Protein AF-A0A5C6X0R6-F1 (afdb_monomer)

pLDDT: mean 84.99, std 11.53, range [25.88, 97.31]

Structure (mmCIF, N/CA/C/O backbone):
data_AF-A0A5C6X0R6-F1
#
_entry.id   AF-A0A5C6X0R6-F1
#
loop_
_atom_site.group_PDB
_atom_site.id
_atom_site.type_symbol
_atom_site.label_atom_id
_atom_site.label_alt_id
_atom_site.label_comp_id
_atom_site.label_asym_id
_atom_site.label_entity_id
_atom_site.label_seq_id
_atom_site.pdbx_PDB_ins_code
_atom_site.Cartn_x
_atom_site.Cartn_y
_atom_site.Cartn_z
_atom_site.occupancy
_atom_site.B_iso_or_equiv
_atom_site.auth_seq_id
_atom_site.auth_comp_id
_atom_site.auth_asym_id
_atom_site.auth_atom_id
_atom_site.pdbx_PDB_model_num
ATOM 1 N N . MET A 1 1 ? -17.512 -7.949 -20.390 1.00 61.81 1 MET A N 1
ATOM 2 C CA . MET A 1 1 ? -16.498 -8.312 -21.406 1.00 61.81 1 MET A CA 1
ATOM 3 C C . MET A 1 1 ? -17.180 -8.715 -22.711 1.00 61.81 1 MET A C 1
ATOM 5 O O . MET A 1 1 ? -18.411 -8.776 -22.746 1.00 61.81 1 MET A O 1
ATOM 9 N N . SER A 1 2 ? -16.439 -8.974 -23.794 1.00 75.00 2 SER A N 1
ATOM 10 C CA . SER A 1 2 ? -17.024 -9.638 -24.969 1.00 75.00 2 SER A CA 1
ATOM 11 C C . SER A 1 2 ? -17.373 -11.104 -24.675 1.00 75.00 2 SER A C 1
ATOM 13 O O . SER A 1 2 ? -16.821 -11.734 -23.772 1.00 75.00 2 SER A O 1
ATOM 15 N N . GLY A 1 3 ? -18.274 -11.691 -25.474 1.00 79.69 3 GLY A N 1
ATOM 16 C CA . GLY A 1 3 ? -18.638 -13.107 -25.331 1.00 79.69 3 GLY A CA 1
ATOM 17 C C . GLY A 1 3 ? -17.463 -14.075 -25.547 1.00 79.69 3 GLY A C 1
ATOM 18 O O . GLY A 1 3 ? -17.479 -15.183 -25.015 1.00 79.69 3 GLY A O 1
ATOM 19 N N . ALA A 1 4 ? -16.430 -13.654 -26.285 1.00 79.06 4 ALA A N 1
ATOM 20 C CA . ALA A 1 4 ? -15.225 -14.449 -26.504 1.00 79.06 4 ALA A CA 1
ATOM 21 C C . ALA A 1 4 ? -14.376 -14.545 -25.226 1.00 79.06 4 ALA A C 1
ATOM 23 O O . ALA A 1 4 ? -14.023 -15.649 -24.815 1.00 79.06 4 ALA A O 1
ATOM 24 N N . LEU A 1 5 ? -14.129 -13.419 -24.549 1.00 82.19 5 LEU A N 1
ATOM 25 C CA . LEU A 1 5 ? -13.379 -13.405 -23.292 1.00 82.19 5 LEU A CA 1
ATOM 26 C C . LEU A 1 5 ? -14.159 -14.080 -22.150 1.00 82.19 5 LEU A C 1
ATOM 28 O O . LEU A 1 5 ? -13.578 -14.843 -21.384 1.00 82.19 5 LEU A O 1
ATOM 32 N N . SER A 1 6 ? -15.484 -13.899 -22.087 1.00 81.75 6 SER A N 1
ATOM 33 C CA . SER A 1 6 ? -16.334 -14.592 -21.100 1.00 81.75 6 SER A CA 1
ATOM 34 C C . SER A 1 6 ? -16.272 -16.122 -21.265 1.00 81.75 6 SER A C 1
ATOM 36 O O . SER A 1 6 ? -16.226 -16.865 -20.287 1.00 81.75 6 SER A O 1
ATOM 38 N N . THR A 1 7 ? -16.141 -16.616 -22.504 1.00 85.00 7 THR A N 1
ATOM 39 C CA . THR A 1 7 ? -15.936 -18.052 -22.769 1.00 85.00 7 THR A CA 1
ATOM 40 C C . THR A 1 7 ? -14.572 -18.540 -22.269 1.00 85.00 7 THR A C 1
ATOM 42 O O . THR A 1 7 ? -14.490 -19.630 -21.704 1.00 85.00 7 THR A O 1
ATOM 45 N N . ILE A 1 8 ? -13.509 -17.744 -22.439 1.00 85.94 8 ILE A N 1
ATOM 46 C CA . ILE A 1 8 ? -12.158 -18.058 -21.935 1.00 85.94 8 ILE A CA 1
ATOM 47 C C . ILE A 1 8 ? -12.186 -18.181 -20.411 1.00 85.94 8 ILE A C 1
ATOM 49 O O . ILE A 1 8 ? -11.788 -19.218 -19.886 1.00 85.94 8 ILE A O 1
ATOM 53 N N . VAL A 1 9 ? -12.722 -17.170 -19.720 1.00 81.56 9 VAL A N 1
ATOM 54 C CA . VAL A 1 9 ? -12.839 -17.168 -18.253 1.00 81.56 9 VAL A CA 1
ATOM 55 C C . VAL A 1 9 ? -13.683 -18.350 -17.782 1.00 81.56 9 VAL A C 1
ATOM 57 O O . VAL A 1 9 ? -13.234 -19.117 -16.940 1.00 81.56 9 VAL A O 1
ATOM 60 N N . SER A 1 10 ? -14.847 -18.595 -18.390 1.00 81.50 10 SER A N 1
ATOM 61 C CA . SER A 1 10 ? -15.697 -19.741 -18.033 1.00 81.50 10 SER A CA 1
ATOM 62 C C . SER A 1 10 ? -15.002 -21.097 -18.215 1.00 81.50 10 SER A C 1
ATOM 64 O O . SER A 1 10 ? -15.224 -22.004 -17.417 1.00 81.50 10 SER A O 1
ATOM 66 N N . THR A 1 11 ? -14.148 -21.237 -19.232 1.00 84.00 11 THR A N 1
ATOM 67 C CA . THR A 1 11 ? -13.366 -22.464 -19.469 1.00 84.00 11 THR A CA 1
ATOM 68 C C . THR A 1 11 ? -12.316 -22.663 -18.371 1.00 84.00 11 THR A C 1
ATOM 70 O O . THR A 1 11 ? -12.190 -23.763 -17.837 1.00 84.00 11 THR A O 1
ATOM 73 N N . LEU A 1 12 ? -11.627 -21.587 -17.972 1.00 82.19 12 LEU A N 1
ATOM 74 C CA . LEU A 1 12 ? -10.664 -21.610 -16.865 1.00 82.19 12 LEU A CA 1
ATOM 75 C C . LEU A 1 12 ? -11.339 -21.950 -15.530 1.00 82.19 12 LEU A C 1
ATOM 77 O O . LEU A 1 12 ? -10.833 -22.792 -14.795 1.00 82.19 12 LEU A O 1
ATOM 81 N N . LEU A 1 13 ? -12.519 -21.382 -15.256 1.00 75.62 13 LEU A N 1
ATOM 82 C CA . LEU A 1 13 ? -13.325 -21.693 -14.063 1.00 75.62 13 LEU A CA 1
ATOM 83 C C . LEU A 1 13 ? -13.785 -23.162 -14.012 1.00 75.62 13 LEU A C 1
ATOM 85 O O . LEU A 1 13 ? -14.140 -23.669 -12.953 1.00 75.62 13 LEU A O 1
ATOM 89 N N . GLN A 1 14 ? -13.779 -23.867 -15.146 1.00 78.62 14 GLN A N 1
ATOM 90 C CA . GLN A 1 14 ? -14.061 -25.306 -15.223 1.00 78.62 14 GLN A CA 1
ATOM 91 C C . GLN A 1 14 ? -12.796 -26.172 -15.078 1.00 78.62 14 GLN A C 1
ATOM 93 O O . GLN A 1 14 ? -12.881 -27.397 -15.177 1.00 78.62 14 GLN A O 1
ATOM 98 N N . GLY A 1 15 ? -11.630 -25.560 -14.841 1.00 76.56 15 GLY A N 1
ATOM 99 C CA . GLY A 1 15 ? -10.336 -26.237 -14.739 1.00 76.56 15 GLY A CA 1
ATOM 100 C C . GLY A 1 15 ? -9.736 -26.636 -16.089 1.00 76.56 15 GLY A C 1
ATOM 101 O O . GLY A 1 15 ? -8.824 -27.464 -16.139 1.00 76.56 15 GLY A O 1
ATOM 102 N N . GLU A 1 16 ? -10.239 -26.087 -17.197 1.00 83.12 16 GLU A N 1
ATOM 103 C CA . GLU A 1 16 ? -9.746 -26.367 -18.545 1.00 83.12 16 GLU A CA 1
ATOM 104 C C . GLU A 1 16 ? -8.924 -25.193 -19.096 1.00 83.12 16 GLU A C 1
ATOM 106 O O . GLU A 1 16 ? -9.231 -24.026 -18.873 1.00 83.12 16 GLU A O 1
ATOM 111 N N . THR A 1 17 ? -7.875 -25.487 -19.872 1.00 86.62 17 THR A N 1
ATOM 112 C CA . THR A 1 17 ? -7.063 -24.451 -20.529 1.00 86.62 17 THR A CA 1
ATOM 113 C C . THR A 1 17 ? -7.531 -24.229 -21.972 1.00 86.62 17 THR A C 1
ATOM 115 O O . THR A 1 17 ? -7.356 -25.125 -22.812 1.00 86.62 17 THR A O 1
ATOM 118 N N . PRO A 1 18 ? -8.105 -23.058 -22.308 1.00 85.69 18 PRO A N 1
ATOM 119 C CA . PRO A 1 18 ? -8.544 -22.770 -23.665 1.00 85.69 18 PRO A CA 1
ATOM 120 C C . PRO A 1 18 ? -7.352 -22.670 -24.625 1.00 85.69 18 PRO A C 1
ATOM 122 O O . PRO A 1 18 ? -6.268 -22.209 -24.274 1.00 85.69 18 PRO A O 1
ATOM 125 N N . LYS A 1 19 ? -7.561 -23.105 -25.872 1.00 83.00 19 LYS A N 1
ATOM 126 C CA . LYS A 1 19 ? -6.581 -22.967 -26.956 1.00 83.00 19 LYS A CA 1
ATOM 127 C C . LYS A 1 19 ? -7.020 -21.854 -27.887 1.00 83.00 19 LYS A C 1
ATOM 129 O O . LYS A 1 19 ? -8.029 -22.006 -28.571 1.00 83.00 19 LYS A O 1
ATOM 134 N N . LEU A 1 20 ? -6.241 -20.782 -27.930 1.00 87.12 20 LEU A N 1
ATOM 135 C CA . LEU A 1 20 ? -6.486 -19.638 -28.801 1.00 87.12 20 LEU A CA 1
ATOM 136 C C . LEU A 1 20 ? -5.614 -19.743 -30.053 1.00 87.12 20 LEU A C 1
ATOM 138 O O . LEU A 1 20 ? -4.429 -20.080 -29.980 1.00 87.12 20 LEU A O 1
ATOM 142 N N . SER A 1 21 ? -6.195 -19.475 -31.219 1.00 86.56 21 SER A N 1
ATOM 143 C CA . SER A 1 21 ? -5.406 -19.269 -32.435 1.00 86.56 21 SER A CA 1
ATOM 144 C C . SER A 1 21 ? -4.665 -17.927 -32.385 1.00 86.56 21 SER A C 1
ATOM 146 O O . SER A 1 21 ? -5.039 -17.028 -31.636 1.00 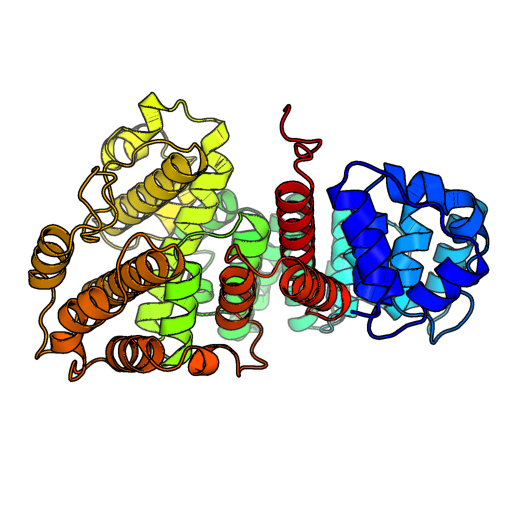86.56 21 SER A O 1
ATOM 148 N N . SER A 1 22 ? -3.624 -17.759 -33.210 1.00 85.19 22 SER A N 1
ATOM 149 C CA . SER A 1 22 ? -2.889 -16.487 -33.297 1.00 85.19 22 SER A CA 1
ATOM 150 C C . SER A 1 22 ? -3.785 -15.306 -33.670 1.00 85.19 22 SER A C 1
ATOM 152 O O . SER A 1 22 ? -3.630 -14.232 -33.110 1.00 85.19 22 SER A O 1
ATOM 154 N N . GLU A 1 23 ? -4.743 -15.507 -34.577 1.00 86.62 23 GLU A N 1
ATOM 155 C CA . GLU A 1 23 ? -5.662 -14.452 -35.019 1.00 86.62 23 GLU A CA 1
ATOM 156 C C . GLU A 1 23 ? -6.648 -14.048 -33.913 1.00 86.62 23 GLU A C 1
ATOM 158 O O . GLU A 1 23 ? -6.860 -12.858 -33.678 1.00 86.62 23 GLU A O 1
ATOM 163 N N . GLU A 1 24 ? -7.203 -15.026 -33.190 1.00 88.31 24 GLU A N 1
ATOM 164 C CA . GLU A 1 24 ? -8.083 -14.772 -32.042 1.00 88.31 24 GLU A CA 1
ATOM 165 C C . GLU A 1 24 ? -7.335 -14.061 -30.913 1.00 88.31 24 GLU A C 1
ATOM 167 O O . GLU A 1 24 ? -7.841 -13.080 -30.371 1.00 88.31 24 GLU A O 1
ATOM 172 N N . LEU A 1 25 ? -6.120 -14.517 -30.593 1.00 88.88 25 LEU A N 1
ATOM 173 C CA . LEU A 1 25 ? -5.294 -13.927 -29.543 1.00 88.88 25 LEU A CA 1
ATOM 174 C C . LEU A 1 25 ? -4.941 -12.470 -29.859 1.00 88.88 25 LEU A C 1
ATOM 176 O O . LEU A 1 25 ? -5.143 -11.602 -29.015 1.00 88.88 25 LEU A O 1
ATOM 180 N N . THR A 1 26 ? -4.460 -12.187 -31.073 1.00 85.88 26 THR A N 1
ATOM 181 C CA . THR A 1 26 ? -4.139 -10.816 -31.495 1.00 85.88 26 THR A CA 1
ATOM 182 C C . THR A 1 26 ? -5.374 -9.920 -31.449 1.00 85.88 26 THR A C 1
ATOM 184 O O . THR A 1 26 ? -5.316 -8.841 -30.871 1.00 85.88 26 THR A O 1
ATOM 187 N N . THR A 1 27 ? -6.516 -10.389 -31.961 1.00 87.94 27 THR A N 1
ATOM 188 C CA . THR A 1 27 ? -7.765 -9.608 -31.957 1.00 87.94 27 THR A CA 1
ATOM 189 C C . THR A 1 27 ? -8.226 -9.260 -30.538 1.00 87.94 27 THR A C 1
ATOM 191 O O . THR A 1 27 ? -8.699 -8.151 -30.294 1.00 87.94 27 THR A O 1
ATOM 194 N N . LEU A 1 28 ? -8.099 -10.198 -29.594 1.00 90.12 28 LEU A N 1
ATOM 195 C CA . LEU A 1 28 ? -8.472 -9.973 -28.198 1.00 90.12 28 LEU A CA 1
ATOM 196 C C . LEU A 1 28 ? -7.487 -9.044 -27.480 1.00 90.12 28 LEU A C 1
ATOM 198 O O . LEU A 1 28 ? -7.929 -8.166 -26.750 1.00 90.12 28 LEU A O 1
ATOM 202 N N . LEU A 1 29 ? -6.178 -9.190 -27.705 1.00 88.81 29 LEU A N 1
ATOM 203 C CA . LEU A 1 29 ? -5.154 -8.346 -27.073 1.00 88.81 29 LEU A CA 1
ATOM 204 C C . LEU A 1 29 ? -5.151 -6.903 -27.589 1.00 88.81 29 LEU A C 1
ATOM 206 O O . LEU A 1 29 ? -4.833 -5.984 -26.836 1.00 88.81 29 LEU A O 1
ATOM 210 N N . GLU A 1 30 ? -5.523 -6.694 -28.851 1.00 86.25 30 GLU A N 1
ATOM 211 C CA . GLU A 1 30 ? -5.685 -5.362 -29.446 1.00 86.25 30 GLU A CA 1
ATOM 212 C C . GLU A 1 30 ? -7.018 -4.696 -29.053 1.00 86.25 30 GLU A C 1
ATOM 214 O O . GLU A 1 30 ? -7.214 -3.503 -29.296 1.00 86.25 30 GLU A O 1
ATOM 219 N N . SER A 1 31 ? -7.944 -5.435 -28.429 1.00 87.44 31 SER A N 1
ATOM 220 C CA . SER A 1 31 ? -9.200 -4.882 -27.917 1.00 87.44 31 SER A CA 1
ATOM 221 C C . SER A 1 31 ? -8.935 -3.992 -26.698 1.00 87.44 31 SER A C 1
ATOM 223 O O . SER A 1 31 ? -8.418 -4.483 -25.696 1.00 87.44 31 SER A O 1
ATOM 225 N N . PRO A 1 32 ? -9.373 -2.718 -26.689 1.00 82.25 32 PRO A N 1
ATOM 226 C CA . PRO A 1 32 ? -9.247 -1.863 -25.507 1.00 82.25 32 PRO A CA 1
ATOM 227 C C . PRO A 1 32 ? -10.030 -2.377 -24.292 1.00 82.25 32 PRO A C 1
ATOM 229 O O . PRO A 1 32 ? -9.710 -2.030 -23.161 1.00 82.25 32 PRO A O 1
ATOM 232 N N . GLN A 1 33 ? -11.085 -3.164 -24.531 1.00 83.31 33 GLN A N 1
ATOM 233 C CA . GLN A 1 33 ? -11.956 -3.684 -23.479 1.00 83.31 33 GLN A CA 1
ATOM 234 C C . GLN A 1 33 ? -11.488 -5.043 -22.955 1.00 83.31 33 GLN A C 1
ATOM 236 O O . GLN A 1 33 ? -11.509 -5.264 -21.751 1.00 83.31 33 GLN A O 1
ATOM 241 N N . ASP A 1 34 ? -11.109 -5.959 -23.849 1.00 88.25 34 ASP A N 1
ATOM 242 C CA . ASP A 1 34 ? -10.774 -7.337 -23.467 1.00 88.25 34 ASP A CA 1
ATOM 243 C C . ASP A 1 34 ? -9.261 -7.545 -23.294 1.00 88.25 34 ASP A C 1
ATOM 245 O O . ASP A 1 34 ? -8.849 -8.450 -22.572 1.00 88.25 34 ASP A O 1
ATOM 249 N N . GLY A 1 35 ? -8.436 -6.708 -23.927 1.00 90.00 35 GLY A N 1
ATOM 250 C CA . GLY A 1 35 ? -6.980 -6.821 -23.937 1.00 90.00 35 GLY A CA 1
ATOM 251 C C . GLY A 1 35 ? -6.347 -6.775 -22.548 1.00 90.00 35 GLY A C 1
ATOM 252 O O . GLY A 1 35 ? -5.602 -7.704 -22.236 1.00 90.00 35 GLY A O 1
ATOM 253 N N . PRO A 1 36 ? -6.673 -5.786 -21.688 1.00 88.88 36 PRO A N 1
ATOM 254 C CA . PRO A 1 36 ? -6.142 -5.721 -20.326 1.00 88.88 36 PRO A CA 1
ATOM 255 C C . PRO A 1 36 ? -6.429 -6.993 -19.523 1.00 88.88 36 PRO A C 1
ATOM 257 O O . PRO A 1 36 ? -5.529 -7.569 -18.925 1.00 88.88 36 PRO A O 1
ATOM 260 N N . VAL A 1 37 ? -7.667 -7.492 -19.565 1.00 88.81 37 VAL A N 1
ATOM 261 C CA . VAL A 1 37 ? -8.053 -8.709 -18.835 1.00 88.81 37 VAL A CA 1
ATOM 262 C C . VAL A 1 37 ? -7.328 -9.933 -19.384 1.00 88.81 37 VAL A C 1
ATOM 264 O O . VAL A 1 37 ? -6.796 -10.729 -18.618 1.00 88.81 37 VAL A O 1
ATOM 267 N N . LEU A 1 38 ? -7.275 -10.091 -20.709 1.00 91.69 38 LEU A N 1
ATOM 268 C CA . LEU A 1 38 ? -6.610 -11.233 -21.337 1.00 91.69 38 LEU A CA 1
ATOM 269 C C . LEU A 1 38 ? -5.105 -11.232 -21.028 1.00 91.69 38 LEU A C 1
ATOM 271 O O . LEU A 1 38 ? -4.537 -12.282 -20.743 1.00 91.69 38 LEU A O 1
ATOM 275 N N . ALA A 1 39 ? -4.466 -10.061 -21.048 1.00 91.69 39 ALA A N 1
ATOM 276 C CA . ALA A 1 39 ? -3.064 -9.917 -20.686 1.00 91.69 39 ALA A CA 1
ATOM 277 C C . ALA A 1 39 ? -2.820 -10.247 -19.209 1.00 91.69 39 ALA A C 1
ATOM 279 O O . ALA A 1 39 ? -1.923 -11.033 -18.919 1.00 91.69 39 ALA A O 1
ATOM 280 N N . ALA A 1 40 ? -3.657 -9.742 -18.297 1.00 89.88 40 ALA A N 1
ATOM 281 C CA . ALA A 1 40 ? -3.583 -10.074 -16.873 1.00 89.88 40 ALA A CA 1
ATOM 282 C C . ALA A 1 40 ? -3.720 -11.589 -16.648 1.00 89.88 40 ALA A C 1
ATOM 284 O O . ALA A 1 40 ? -2.915 -12.184 -15.939 1.00 89.88 40 ALA A O 1
ATOM 285 N N . LEU A 1 41 ? -4.684 -12.237 -17.317 1.00 89.81 41 LEU A N 1
ATOM 286 C CA . LEU A 1 41 ? -4.865 -13.693 -17.271 1.00 89.81 41 LEU A CA 1
ATOM 287 C C . LEU A 1 41 ? -3.629 -14.447 -17.772 1.00 89.81 41 LEU A C 1
ATOM 289 O O . LEU A 1 41 ? -3.237 -15.445 -17.179 1.00 89.81 41 LEU A O 1
ATOM 293 N N . LEU A 1 42 ? -3.022 -14.002 -18.872 1.00 91.25 42 LEU A N 1
ATOM 294 C CA . LEU A 1 42 ? -1.833 -14.640 -19.439 1.00 91.25 42 LEU A CA 1
ATOM 295 C C . LEU A 1 42 ? -0.595 -14.455 -18.554 1.00 91.25 42 LEU A C 1
ATOM 297 O O . LEU A 1 42 ? 0.221 -15.367 -18.489 1.00 91.25 42 LEU A O 1
ATOM 301 N N . LEU A 1 43 ? -0.455 -13.320 -17.870 1.00 90.06 43 LEU A N 1
ATOM 302 C CA . LEU A 1 43 ? 0.632 -13.094 -16.913 1.00 90.06 43 LEU A CA 1
ATOM 303 C C . LEU A 1 43 ? 0.438 -13.911 -15.627 1.00 90.06 43 LEU A C 1
ATOM 305 O O . LEU A 1 43 ? 1.392 -14.501 -15.135 1.00 90.06 43 LEU A O 1
ATOM 309 N N . ALA A 1 44 ? -0.795 -13.989 -15.120 1.00 86.25 44 ALA A N 1
ATOM 310 C CA . ALA A 1 44 ? -1.124 -14.666 -13.865 1.00 86.25 44 ALA A CA 1
ATOM 311 C C . ALA A 1 44 ? -1.256 -16.196 -13.985 1.00 86.25 44 ALA A C 1
ATOM 313 O O . ALA A 1 44 ? -1.071 -16.917 -13.008 1.00 86.25 44 ALA A O 1
ATOM 314 N N . HIS A 1 45 ? -1.619 -16.719 -15.161 1.00 86.75 45 HIS A N 1
ATOM 315 C CA . HIS A 1 45 ? -1.961 -18.131 -15.344 1.00 86.75 45 HIS A CA 1
ATOM 316 C C . HIS A 1 45 ? -1.015 -18.825 -16.337 1.00 86.75 45 HIS A C 1
ATOM 318 O O . HIS A 1 45 ? -1.329 -18.998 -17.522 1.00 86.75 45 HIS A O 1
ATOM 324 N N . THR A 1 46 ? 0.127 -19.311 -15.837 1.00 86.00 46 THR A N 1
ATOM 325 C CA . THR A 1 46 ? 1.188 -19.974 -16.626 1.00 86.00 46 THR A CA 1
ATOM 326 C C . THR A 1 46 ? 0.681 -21.045 -17.602 1.00 86.00 46 THR A C 1
ATOM 328 O O . THR A 1 46 ? 1.054 -20.984 -18.774 1.00 86.00 46 THR A O 1
ATOM 331 N N . PRO A 1 47 ? -0.232 -21.974 -17.234 1.00 87.44 47 PRO A N 1
ATOM 332 C CA . PRO A 1 47 ? -0.727 -22.966 -18.193 1.00 87.44 47 PRO A CA 1
ATOM 333 C C . PRO A 1 47 ? -1.442 -22.350 -19.406 1.00 87.44 47 PRO A C 1
ATOM 335 O O . PRO A 1 47 ? -1.373 -22.889 -20.513 1.00 87.44 47 PRO A O 1
ATOM 338 N N . LEU A 1 48 ? -2.120 -21.211 -19.215 1.00 88.94 48 LEU A N 1
ATOM 339 C CA . LEU A 1 48 ? -2.790 -20.486 -20.298 1.00 88.94 48 LEU A CA 1
ATOM 340 C C . LEU A 1 48 ? -1.757 -19.796 -21.190 1.00 88.94 48 LEU A C 1
ATOM 342 O O . LEU A 1 48 ? -1.867 -19.880 -22.417 1.00 88.94 48 LEU A O 1
ATOM 346 N N . ARG A 1 49 ? -0.743 -19.170 -20.582 1.00 89.25 49 ARG A N 1
ATOM 347 C CA . ARG A 1 49 ? 0.392 -18.573 -21.296 1.00 89.25 49 ARG A CA 1
ATOM 348 C C . ARG A 1 49 ? 1.082 -19.598 -22.187 1.00 89.25 49 ARG A C 1
ATOM 350 O O . ARG A 1 49 ? 1.194 -19.377 -23.391 1.00 89.25 49 ARG A O 1
ATOM 357 N N . ASP A 1 50 ? 1.418 -20.761 -21.638 1.00 86.81 50 ASP A N 1
ATOM 358 C CA . ASP A 1 50 ? 2.087 -21.848 -22.358 1.00 86.81 50 ASP A CA 1
ATOM 359 C C . ASP A 1 50 ? 1.233 -22.385 -23.512 1.00 86.81 50 ASP A C 1
ATOM 361 O O . ASP A 1 50 ? 1.725 -22.601 -24.626 1.00 86.81 50 ASP A O 1
ATOM 365 N N . ALA A 1 51 ? -0.074 -22.555 -23.284 1.00 87.00 51 ALA A N 1
ATOM 366 C CA . ALA A 1 51 ? -1.014 -22.952 -24.330 1.00 87.00 51 ALA A CA 1
ATOM 367 C C . ALA A 1 51 ? -1.076 -21.927 -25.478 1.00 87.00 51 ALA A C 1
ATOM 369 O O . ALA A 1 51 ? -1.284 -22.312 -26.635 1.00 87.00 51 ALA A O 1
ATOM 370 N N . CYS A 1 52 ? -0.848 -20.647 -25.171 1.00 87.81 52 CYS A N 1
ATOM 371 C CA . CYS A 1 52 ? -0.821 -19.538 -26.120 1.00 87.81 52 CYS A CA 1
ATOM 372 C C . CYS A 1 52 ? 0.584 -19.206 -26.656 1.00 87.81 52 CYS A C 1
ATOM 374 O O . CYS A 1 52 ? 0.687 -18.396 -27.576 1.00 87.81 52 CYS A O 1
ATOM 376 N N . GLY A 1 53 ? 1.661 -19.839 -26.177 1.00 82.88 53 GLY A N 1
ATOM 377 C CA . GLY A 1 53 ? 3.047 -19.418 -26.441 1.00 82.88 53 GLY A CA 1
ATOM 378 C C . GLY A 1 53 ? 3.406 -19.275 -27.926 1.00 82.88 53 GLY A C 1
ATOM 379 O O . GLY A 1 53 ? 4.008 -18.290 -28.344 1.00 82.88 53 GLY A O 1
ATOM 380 N N . LYS A 1 54 ? 2.947 -20.197 -28.787 1.00 79.12 54 LYS A N 1
ATOM 381 C CA . LYS A 1 54 ? 3.159 -20.085 -30.249 1.00 79.12 54 LYS A CA 1
ATOM 382 C C . LYS A 1 54 ? 2.457 -18.882 -30.875 1.00 79.12 54 LYS A C 1
ATOM 384 O O . LYS A 1 54 ? 2.931 -18.357 -31.877 1.00 79.12 54 LYS A O 1
ATOM 389 N N . ALA A 1 55 ? 1.298 -18.516 -30.342 1.00 80.56 55 ALA A N 1
ATOM 390 C CA . ALA A 1 55 ? 0.540 -17.362 -30.791 1.00 80.56 55 ALA A CA 1
ATOM 391 C C . ALA A 1 55 ? 1.143 -16.061 -30.242 1.00 80.56 55 ALA A C 1
ATOM 393 O O . ALA A 1 55 ? 1.257 -15.103 -31.000 1.00 80.56 55 ALA A O 1
ATOM 394 N N . LEU A 1 56 ? 1.617 -16.063 -28.992 1.00 82.50 56 LEU A N 1
ATOM 395 C CA . LEU A 1 56 ? 2.339 -14.946 -28.374 1.00 82.50 56 LEU A CA 1
ATOM 396 C C . LEU A 1 56 ? 3.639 -14.619 -29.121 1.00 82.50 56 LEU A C 1
ATOM 398 O O . LEU A 1 56 ? 3.888 -13.462 -29.433 1.00 82.50 56 LEU A O 1
ATOM 402 N N . LEU A 1 57 ? 4.402 -15.637 -29.531 1.00 76.38 57 LEU A N 1
ATOM 403 C CA . LEU A 1 57 ? 5.596 -15.485 -30.378 1.00 76.38 57 LEU A CA 1
ATOM 404 C C . LEU A 1 57 ? 5.321 -14.821 -31.738 1.00 76.38 57 LEU A C 1
ATOM 406 O O . LEU A 1 57 ? 6.244 -14.343 -32.394 1.00 76.38 57 LEU A O 1
ATOM 410 N N . ALA A 1 58 ? 4.069 -14.840 -32.200 1.00 74.88 58 ALA A N 1
ATOM 411 C CA . ALA A 1 58 ? 3.667 -14.223 -33.458 1.00 74.88 58 ALA A CA 1
ATOM 412 C C . ALA A 1 58 ? 3.179 -12.774 -33.289 1.00 74.88 58 ALA A C 1
ATOM 414 O O . ALA A 1 58 ? 2.949 -12.110 -34.307 1.00 74.88 58 ALA A O 1
ATOM 415 N N . LEU A 1 59 ? 3.026 -12.280 -32.050 1.00 76.44 59 LEU A N 1
ATOM 416 C CA . LEU A 1 59 ? 2.703 -10.880 -31.788 1.00 76.44 59 LEU A CA 1
ATOM 417 C C . LEU A 1 59 ? 3.839 -9.993 -32.291 1.00 76.44 59 LEU A C 1
ATOM 419 O O . LEU A 1 59 ? 5.015 -10.239 -32.037 1.00 76.44 59 LEU A O 1
ATOM 423 N N . LYS A 1 60 ? 3.473 -8.952 -33.035 1.00 67.31 60 LYS A N 1
ATOM 424 C CA . LYS A 1 60 ? 4.414 -7.952 -33.532 1.00 67.31 60 LYS A CA 1
ATOM 425 C C . LYS A 1 60 ? 4.215 -6.668 -32.743 1.00 67.31 60 LYS A C 1
ATOM 427 O O . LYS A 1 60 ? 3.313 -5.903 -33.066 1.00 67.31 60 LYS A O 1
ATOM 432 N N . ALA A 1 61 ? 5.063 -6.423 -31.756 1.00 65.00 61 ALA A N 1
ATOM 433 C CA . ALA A 1 61 ? 5.082 -5.178 -30.994 1.00 65.00 61 ALA A CA 1
ATOM 434 C C . ALA A 1 61 ? 6.158 -4.237 -31.535 1.00 65.00 61 ALA A C 1
ATOM 436 O O . ALA A 1 61 ? 7.147 -3.977 -30.880 1.00 65.00 61 ALA A O 1
ATOM 437 N N . ASN A 1 62 ? 6.014 -3.759 -32.770 1.00 64.56 62 ASN A N 1
ATOM 438 C CA . ASN A 1 62 ? 7.027 -2.869 -33.363 1.00 64.56 62 ASN A CA 1
ATOM 439 C C . ASN A 1 62 ? 6.449 -1.482 -33.671 1.00 64.56 62 ASN A C 1
ATOM 441 O O . ASN A 1 62 ? 6.905 -0.811 -34.596 1.00 64.56 62 ASN A O 1
ATOM 445 N N . SER A 1 63 ? 5.375 -1.099 -32.978 1.00 73.00 63 SER A N 1
ATOM 446 C CA . SER A 1 63 ? 4.717 0.194 -33.156 1.00 73.00 63 SER A CA 1
ATOM 447 C C . SER A 1 63 ? 4.829 1.032 -31.880 1.00 73.00 63 SER A C 1
ATOM 449 O O . SER A 1 63 ? 4.619 0.479 -30.800 1.00 73.00 63 SER A O 1
ATOM 451 N N . PRO A 1 64 ? 5.061 2.353 -31.982 1.00 70.44 64 PRO A N 1
ATOM 452 C CA . PRO A 1 64 ? 4.982 3.254 -30.831 1.00 70.44 64 PRO A CA 1
ATOM 453 C C . PRO A 1 64 ? 3.582 3.310 -30.202 1.00 70.44 64 PRO A C 1
ATOM 455 O O . PRO A 1 64 ? 3.458 3.645 -29.032 1.00 70.44 64 PRO A O 1
ATOM 458 N N . ASP A 1 65 ? 2.535 2.918 -30.936 1.00 78.94 65 ASP A N 1
ATOM 459 C CA . ASP A 1 65 ? 1.158 2.854 -30.426 1.00 78.94 65 ASP A CA 1
ATOM 460 C C . ASP A 1 65 ? 0.834 1.507 -29.748 1.00 78.94 65 ASP A C 1
ATOM 462 O O . ASP A 1 65 ? -0.326 1.227 -29.436 1.00 78.94 65 ASP A O 1
ATOM 466 N N . THR A 1 66 ? 1.829 0.632 -29.563 1.00 84.38 66 THR A N 1
ATOM 467 C CA . THR A 1 66 ? 1.629 -0.679 -28.932 1.00 84.38 66 THR A CA 1
ATOM 468 C C . THR A 1 66 ? 1.248 -0.491 -27.458 1.00 84.38 66 THR A C 1
ATOM 470 O O . THR A 1 66 ? 2.030 0.092 -26.710 1.00 84.38 66 THR A O 1
ATOM 473 N N . PRO A 1 67 ? 0.091 -1.004 -26.996 1.00 85.69 67 PRO A N 1
ATOM 474 C CA . PRO A 1 67 ? -0.300 -0.910 -25.593 1.00 85.69 67 PRO A CA 1
ATOM 475 C C . PRO A 1 67 ? 0.709 -1.563 -24.639 1.00 85.69 67 PRO A C 1
ATOM 477 O O . PRO A 1 67 ? 1.254 -2.627 -24.939 1.00 85.69 67 PRO A O 1
ATOM 480 N N . ALA A 1 68 ? 0.883 -0.979 -23.448 1.00 83.50 68 ALA A N 1
ATOM 481 C CA . ALA A 1 68 ? 1.825 -1.463 -22.433 1.00 83.50 68 ALA A CA 1
ATOM 482 C C . ALA A 1 68 ? 1.619 -2.948 -22.068 1.00 83.50 68 ALA A C 1
ATOM 484 O O . ALA A 1 68 ? 2.583 -3.689 -21.923 1.00 83.50 68 ALA A O 1
ATOM 485 N N . TRP A 1 69 ? 0.376 -3.436 -22.010 1.00 86.31 69 TRP A N 1
ATOM 486 C CA . TRP A 1 69 ? 0.108 -4.848 -21.709 1.00 86.31 69 TRP A CA 1
ATOM 487 C C . TRP A 1 69 ? 0.644 -5.826 -22.767 1.00 86.31 69 TRP A C 1
ATOM 489 O O . TRP A 1 69 ? 0.951 -6.969 -22.440 1.00 86.31 69 TRP A O 1
ATOM 499 N N . ILE A 1 70 ? 0.790 -5.409 -24.031 1.00 88.06 70 ILE A N 1
ATOM 500 C CA . ILE A 1 70 ? 1.385 -6.259 -25.075 1.00 88.06 70 ILE A CA 1
ATOM 501 C C . ILE A 1 70 ? 2.891 -6.397 -24.840 1.00 88.06 70 ILE A C 1
ATOM 503 O O . ILE A 1 70 ? 3.425 -7.501 -24.934 1.00 88.06 70 ILE A O 1
ATOM 507 N N . TRP A 1 71 ? 3.562 -5.297 -24.499 1.00 88.38 71 TRP A N 1
ATOM 508 C CA . TRP A 1 71 ? 4.977 -5.312 -24.128 1.00 88.38 71 TRP A CA 1
ATOM 509 C C . TRP A 1 71 ? 5.231 -6.147 -22.871 1.00 88.38 71 TRP A C 1
ATOM 511 O O . TRP A 1 71 ? 6.150 -6.960 -22.869 1.00 88.38 71 TRP A O 1
ATOM 521 N N . ALA A 1 72 ? 4.359 -6.039 -21.864 1.00 88.56 72 ALA A N 1
ATOM 522 C CA . ALA A 1 72 ? 4.420 -6.836 -20.639 1.00 88.56 72 ALA A CA 1
ATOM 523 C C . ALA A 1 72 ? 4.366 -8.342 -20.948 1.00 88.56 72 ALA A C 1
ATOM 525 O O . ALA A 1 72 ? 5.167 -9.130 -20.445 1.00 88.56 72 ALA A O 1
ATOM 526 N N . LEU A 1 73 ? 3.466 -8.748 -21.852 1.00 87.81 73 LEU A N 1
ATOM 527 C CA . LEU A 1 73 ? 3.379 -10.135 -22.305 1.00 87.81 73 LEU A CA 1
ATOM 528 C C . LEU A 1 73 ? 4.640 -10.588 -23.037 1.00 87.81 73 LEU A C 1
ATOM 530 O O . LEU A 1 73 ? 5.092 -11.708 -22.813 1.00 87.81 73 LEU A O 1
ATOM 534 N N . ILE A 1 74 ? 5.198 -9.755 -23.914 1.00 86.06 74 ILE A N 1
ATOM 535 C CA . ILE A 1 74 ? 6.416 -10.092 -24.663 1.00 86.06 74 ILE A CA 1
ATOM 536 C C . ILE A 1 74 ? 7.593 -10.293 -23.715 1.00 86.06 74 ILE A C 1
ATOM 538 O O . ILE A 1 74 ? 8.271 -11.310 -23.840 1.00 86.06 74 ILE A O 1
ATOM 542 N N . ALA A 1 75 ? 7.769 -9.398 -22.743 1.00 85.06 75 ALA A N 1
ATOM 543 C CA . ALA A 1 75 ? 8.800 -9.522 -21.719 1.00 85.06 75 ALA A CA 1
ATOM 544 C C . ALA A 1 75 ? 8.657 -10.824 -20.909 1.00 85.06 75 ALA A C 1
ATOM 546 O O . ALA A 1 75 ? 9.633 -11.531 -20.693 1.00 85.06 75 ALA A O 1
ATOM 547 N N . SER A 1 76 ? 7.426 -11.215 -20.560 1.00 84.00 76 SER A N 1
ATOM 548 C CA . SER A 1 76 ? 7.162 -12.412 -19.743 1.00 84.00 76 SER A CA 1
ATOM 549 C C . SER A 1 76 ? 7.405 -13.773 -20.425 1.00 84.00 76 SER A C 1
ATOM 551 O O . SER A 1 76 ? 7.233 -14.808 -19.782 1.00 84.00 76 SER A O 1
ATOM 553 N N . ASN A 1 77 ? 7.718 -13.808 -21.727 1.00 79.69 77 ASN A N 1
ATOM 554 C CA . ASN A 1 77 ? 7.877 -15.058 -22.488 1.00 79.69 77 ASN A CA 1
ATOM 555 C C . ASN A 1 77 ? 9.335 -15.560 -22.583 1.00 79.69 77 ASN A C 1
ATOM 557 O O . ASN A 1 77 ? 9.541 -16.634 -23.146 1.00 79.69 77 ASN A O 1
ATOM 561 N N . GLU A 1 78 ? 10.318 -14.821 -22.049 1.00 68.06 78 GLU A N 1
ATOM 562 C CA . GLU A 1 78 ? 11.735 -15.229 -21.915 1.00 68.06 78 GLU A CA 1
ATOM 563 C C . GLU A 1 78 ? 12.322 -15.927 -23.166 1.00 68.06 78 GLU A C 1
ATOM 565 O O . GLU A 1 78 ? 12.729 -17.098 -23.168 1.00 68.06 78 GLU A O 1
ATOM 570 N N . HIS A 1 79 ? 12.345 -15.215 -24.295 1.00 74.50 79 HIS A N 1
ATOM 571 C CA . HIS A 1 79 ? 12.925 -15.711 -25.542 1.00 74.50 79 HIS A CA 1
ATOM 572 C C . HIS A 1 79 ? 13.892 -14.700 -26.154 1.00 74.50 79 HIS A C 1
ATOM 574 O O . HIS A 1 79 ? 13.493 -13.584 -26.455 1.00 74.50 79 HIS A O 1
ATOM 580 N N . GLY A 1 80 ? 15.117 -15.129 -26.480 1.00 72.75 80 GLY A N 1
ATOM 581 C CA . GLY A 1 80 ? 16.187 -14.247 -26.984 1.00 72.75 80 GLY A CA 1
ATOM 582 C C . GLY A 1 80 ? 15.787 -13.222 -28.067 1.00 72.75 80 GLY A C 1
ATOM 583 O O . GLY A 1 80 ? 16.092 -12.049 -27.912 1.00 72.75 80 GLY A O 1
ATOM 584 N N . PRO A 1 81 ? 15.039 -13.579 -29.135 1.00 73.50 81 PRO A N 1
ATOM 585 C CA . PRO A 1 81 ? 14.590 -12.590 -30.125 1.00 73.50 81 PRO A CA 1
ATOM 586 C C . PRO A 1 81 ? 13.610 -11.529 -29.595 1.00 73.50 81 PRO A C 1
ATOM 588 O O . PRO A 1 81 ? 13.415 -10.508 -30.249 1.00 73.50 81 PRO A O 1
ATOM 591 N N . GLN A 1 82 ? 12.926 -11.808 -28.485 1.00 78.25 82 GLN A N 1
ATOM 592 C CA . GLN A 1 82 ? 12.043 -10.874 -27.785 1.00 78.25 82 GLN A CA 1
ATOM 593 C C . GLN A 1 82 ? 12.841 -9.987 -26.825 1.00 78.25 82 GLN A C 1
ATOM 595 O O . GLN A 1 82 ? 12.522 -8.810 -26.730 1.00 78.25 82 GLN A O 1
ATOM 600 N N . GLU A 1 83 ? 13.907 -10.507 -26.211 1.00 84.38 83 GLU A N 1
ATOM 601 C CA . GLU A 1 83 ? 14.855 -9.713 -25.413 1.00 84.38 83 GLU A CA 1
ATOM 602 C C . GLU A 1 83 ? 15.521 -8.632 -26.279 1.00 84.38 83 GLU A C 1
ATOM 604 O O . GLU A 1 83 ? 15.389 -7.445 -25.992 1.00 84.38 83 GLU A O 1
ATOM 609 N N . ASP A 1 84 ? 16.078 -9.024 -27.434 1.00 86.75 84 ASP A N 1
ATOM 610 C CA . ASP A 1 84 ? 16.658 -8.090 -28.415 1.00 86.75 84 ASP A CA 1
ATOM 611 C C . ASP A 1 84 ? 15.650 -7.010 -28.864 1.00 86.75 84 ASP A C 1
ATOM 613 O O . ASP A 1 84 ? 16.026 -5.892 -29.221 1.00 86.75 84 ASP A O 1
ATOM 617 N N . ALA A 1 85 ? 14.356 -7.351 -28.910 1.00 84.75 85 ALA A N 1
ATOM 618 C CA . ALA A 1 85 ? 13.301 -6.426 -29.313 1.00 84.75 85 ALA A CA 1
ATOM 619 C C . ALA A 1 85 ? 12.945 -5.428 -28.203 1.00 84.75 85 ALA A C 1
ATOM 621 O O . ALA A 1 85 ? 12.667 -4.271 -28.518 1.00 84.75 85 ALA A O 1
ATOM 622 N N . VAL A 1 86 ? 12.963 -5.860 -26.938 1.00 89.81 86 VAL A N 1
ATOM 623 C CA . VAL A 1 86 ? 12.771 -4.990 -25.769 1.00 89.81 86 VAL A CA 1
ATOM 624 C C . VAL A 1 86 ? 13.918 -3.987 -25.681 1.00 89.81 86 VAL A C 1
ATOM 626 O O . VAL A 1 86 ? 13.651 -2.789 -25.651 1.00 89.81 86 VAL A O 1
ATOM 629 N N . ASP A 1 87 ? 15.170 -4.435 -25.776 1.00 92.56 87 ASP A N 1
ATOM 630 C CA . ASP A 1 87 ? 16.342 -3.545 -25.743 1.00 92.56 87 ASP A CA 1
ATOM 631 C C . ASP A 1 87 ? 16.342 -2.550 -26.911 1.00 92.56 87 ASP A C 1
ATOM 633 O O . ASP A 1 87 ? 16.554 -1.346 -26.742 1.00 92.56 87 ASP A O 1
ATOM 637 N N . ALA A 1 88 ? 16.022 -3.024 -28.121 1.00 90.75 88 ALA A N 1
ATOM 638 C CA . ALA A 1 88 ? 15.899 -2.147 -29.281 1.00 90.75 88 ALA A CA 1
ATOM 639 C C . ALA A 1 88 ? 14.792 -1.092 -29.109 1.00 90.75 88 ALA A C 1
ATOM 641 O O . ALA A 1 88 ? 14.932 0.021 -29.617 1.00 90.75 88 ALA A O 1
ATOM 642 N N . ALA A 1 89 ? 13.702 -1.427 -28.416 1.00 91.00 89 ALA A N 1
ATOM 643 C CA . ALA A 1 89 ? 12.612 -0.501 -28.136 1.00 91.00 89 ALA A CA 1
ATOM 644 C C . ALA A 1 89 ? 12.938 0.462 -26.980 1.00 91.00 89 ALA A C 1
ATOM 646 O O . ALA A 1 89 ? 12.532 1.618 -27.038 1.00 91.00 89 ALA A O 1
ATOM 647 N N . LEU A 1 90 ? 13.722 0.037 -25.985 1.00 93.38 90 LEU A N 1
ATOM 648 C CA . LEU A 1 90 ? 14.262 0.909 -24.933 1.00 93.38 90 LEU A CA 1
ATOM 649 C C . LEU A 1 90 ? 15.282 1.919 -25.477 1.00 93.38 90 LEU A C 1
ATOM 651 O O . LEU A 1 90 ? 15.413 3.011 -24.937 1.00 93.38 90 LEU A O 1
ATOM 655 N N . THR A 1 91 ? 15.957 1.594 -26.580 1.00 93.75 91 THR A N 1
ATOM 656 C CA . THR A 1 91 ? 16.837 2.533 -27.299 1.00 93.75 91 THR A CA 1
ATOM 657 C C . THR A 1 91 ? 16.054 3.568 -28.133 1.00 93.75 91 THR A C 1
ATOM 659 O O . THR A 1 91 ? 16.601 4.597 -28.529 1.00 93.75 91 THR A O 1
ATOM 662 N N . ASP A 1 92 ? 14.782 3.312 -28.454 1.00 92.25 92 ASP A N 1
ATOM 663 C CA . ASP A 1 92 ? 13.934 4.234 -29.219 1.00 92.25 92 ASP A CA 1
ATOM 664 C C . ASP A 1 92 ? 13.190 5.184 -28.270 1.00 92.25 92 ASP A C 1
ATOM 666 O O . ASP A 1 92 ? 12.260 4.772 -27.580 1.00 92.25 92 ASP A O 1
ATOM 670 N N . GLU A 1 93 ? 13.543 6.475 -28.291 1.00 90.81 93 GLU A N 1
ATOM 671 C CA . GLU A 1 93 ? 12.921 7.532 -27.471 1.00 90.81 93 GLU A CA 1
ATOM 672 C C . GLU A 1 93 ? 11.379 7.524 -27.519 1.00 90.81 93 GLU A C 1
ATOM 674 O O . GLU A 1 93 ? 10.718 7.876 -26.542 1.00 90.81 93 GLU A O 1
ATOM 679 N N . ALA A 1 94 ? 10.774 7.124 -28.645 1.00 90.38 94 ALA A N 1
ATOM 680 C CA . ALA A 1 94 ? 9.318 7.085 -28.784 1.00 90.38 94 ALA A CA 1
ATOM 681 C C . ALA A 1 94 ? 8.671 5.869 -28.100 1.00 90.38 94 ALA A C 1
ATOM 683 O O . ALA A 1 94 ? 7.477 5.904 -27.794 1.00 90.38 94 ALA A O 1
ATOM 684 N N . GLN A 1 95 ? 9.424 4.787 -27.899 1.00 90.88 95 GLN A N 1
ATOM 685 C CA . GLN A 1 95 ? 8.925 3.518 -27.363 1.00 90.88 95 GLN A CA 1
ATOM 686 C C . GLN A 1 95 ? 9.361 3.281 -25.919 1.00 90.88 95 GLN A C 1
ATOM 688 O O . GLN A 1 95 ? 8.582 2.694 -25.162 1.00 90.88 95 GLN A O 1
ATOM 693 N N . ALA A 1 96 ? 10.535 3.780 -25.523 1.00 93.50 96 ALA A N 1
ATOM 694 C CA . ALA A 1 96 ? 11.133 3.535 -24.217 1.00 93.50 96 ALA A CA 1
ATOM 695 C C . ALA A 1 96 ? 10.164 3.793 -23.048 1.00 93.50 96 ALA A C 1
ATOM 697 O O . ALA A 1 96 ? 9.974 2.874 -22.255 1.00 93.50 96 ALA A O 1
ATOM 698 N N . PRO A 1 97 ? 9.411 4.917 -22.981 1.00 92.19 97 PRO A N 1
ATOM 699 C CA . PRO A 1 97 ? 8.440 5.127 -21.905 1.00 92.19 97 PRO A CA 1
ATOM 700 C C . PRO A 1 97 ? 7.389 4.017 -21.787 1.00 92.19 97 PRO A C 1
ATOM 702 O O . PRO A 1 97 ? 7.044 3.576 -20.694 1.00 92.19 97 PRO A O 1
ATOM 705 N N . THR A 1 98 ? 6.868 3.541 -22.918 1.00 90.56 98 THR A N 1
ATOM 706 C CA . THR A 1 98 ? 5.816 2.517 -22.935 1.00 90.56 98 THR A CA 1
ATOM 707 C C . THR A 1 98 ? 6.366 1.154 -22.529 1.00 90.56 98 THR A C 1
ATOM 709 O O . THR A 1 98 ? 5.699 0.426 -21.792 1.00 90.56 98 THR A O 1
ATOM 712 N N . VAL A 1 99 ? 7.577 0.819 -22.981 1.00 93.12 99 VAL A N 1
ATOM 713 C CA . VAL A 1 99 ? 8.253 -0.443 -22.653 1.00 93.12 99 VAL A CA 1
ATOM 714 C C . VAL A 1 99 ? 8.660 -0.473 -21.184 1.00 93.12 99 VAL A C 1
ATOM 716 O O . VAL A 1 99 ? 8.339 -1.436 -20.499 1.00 93.12 99 VAL A O 1
ATOM 719 N N . THR A 1 100 ? 9.253 0.601 -20.663 1.00 94.31 100 THR A N 1
ATOM 720 C CA . THR A 1 100 ? 9.606 0.746 -19.242 1.00 94.31 100 THR A CA 1
ATOM 721 C C . THR A 1 100 ? 8.400 0.520 -18.339 1.00 94.31 100 THR A C 1
ATOM 723 O O . THR A 1 100 ? 8.436 -0.307 -17.429 1.00 94.31 100 THR A O 1
ATOM 726 N N . ARG A 1 101 ? 7.276 1.191 -18.626 1.00 91.25 101 ARG A N 1
ATOM 727 C CA . ARG A 1 101 ? 6.037 0.973 -17.867 1.00 91.25 101 ARG A CA 1
ATOM 728 C C . ARG A 1 101 ? 5.573 -0.474 -17.967 1.00 91.25 101 ARG A C 1
ATOM 730 O O . ARG A 1 101 ? 5.154 -1.047 -16.973 1.00 91.25 101 ARG A O 1
ATOM 737 N N . ALA A 1 102 ? 5.638 -1.071 -19.150 1.00 91.00 102 ALA A N 1
ATOM 738 C CA . ALA A 1 102 ? 5.212 -2.446 -19.358 1.00 91.00 102 ALA A CA 1
ATOM 739 C C . ALA A 1 102 ? 6.046 -3.472 -18.580 1.00 91.00 102 ALA A C 1
ATOM 741 O O . ALA A 1 102 ? 5.469 -4.401 -18.020 1.00 91.00 102 ALA A O 1
ATOM 742 N N . LEU A 1 103 ? 7.368 -3.294 -18.532 1.00 92.06 103 LEU A N 1
ATOM 743 C CA . LEU A 1 103 ? 8.288 -4.138 -17.765 1.00 92.06 103 LEU A CA 1
ATOM 744 C C . LEU A 1 103 ? 7.962 -4.076 -16.271 1.00 92.06 103 LEU A C 1
ATOM 746 O O . LEU A 1 103 ? 7.739 -5.114 -15.649 1.00 92.06 103 LEU A O 1
ATOM 750 N N . PHE A 1 104 ? 7.792 -2.862 -15.738 1.00 91.38 104 PHE A N 1
ATOM 751 C CA . PHE A 1 104 ? 7.365 -2.664 -14.354 1.00 91.38 104 PHE A CA 1
ATOM 752 C C . PHE A 1 104 ? 6.009 -3.332 -14.072 1.00 91.38 104 PHE A C 1
ATOM 754 O O . PHE A 1 104 ? 5.868 -4.088 -13.116 1.00 91.38 104 PHE A O 1
ATOM 761 N N . LEU A 1 105 ? 5.004 -3.106 -14.928 1.00 87.00 105 LEU A N 1
ATOM 762 C CA . LEU A 1 105 ? 3.667 -3.693 -14.768 1.00 87.00 105 LEU A CA 1
ATOM 763 C C . LEU A 1 105 ? 3.693 -5.225 -14.820 1.00 87.00 105 LEU A C 1
ATOM 765 O O . LEU A 1 105 ? 2.888 -5.869 -14.148 1.00 87.00 105 LEU A O 1
ATOM 769 N N . ALA A 1 106 ? 4.595 -5.806 -15.611 1.00 87.06 106 ALA A N 1
ATOM 770 C CA . ALA A 1 106 ? 4.793 -7.247 -15.680 1.00 87.06 106 ALA A CA 1
ATOM 771 C C . ALA A 1 106 ? 5.491 -7.816 -14.433 1.00 87.06 106 ALA A C 1
ATOM 773 O O . ALA A 1 106 ? 5.457 -9.030 -14.245 1.00 87.06 106 ALA A O 1
ATOM 774 N N . GLY A 1 107 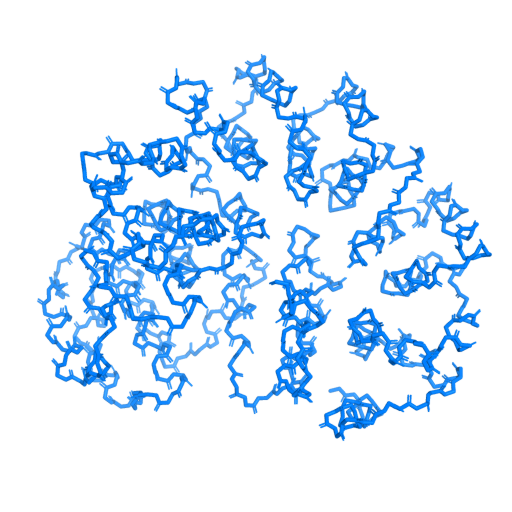? 6.109 -6.970 -13.599 1.00 86.81 107 GLY A N 1
ATOM 775 C CA . GLY A 1 107 ? 7.016 -7.404 -12.538 1.00 86.81 107 GLY A CA 1
ATOM 776 C C . GLY A 1 107 ? 8.246 -8.119 -13.097 1.00 86.81 107 GLY A C 1
ATOM 777 O O . GLY A 1 107 ? 8.681 -9.107 -12.516 1.00 86.81 107 GLY A O 1
ATOM 778 N N . VAL A 1 108 ? 8.731 -7.691 -14.268 1.00 88.19 108 VAL A N 1
ATOM 779 C CA . VAL A 1 108 ? 9.901 -8.282 -14.925 1.00 88.19 108 VAL A CA 1
ATOM 780 C C . VAL A 1 108 ? 11.090 -7.361 -14.718 1.00 88.19 108 VAL A C 1
ATOM 782 O O . VAL A 1 108 ? 11.137 -6.262 -15.273 1.00 88.19 108 VAL A O 1
ATOM 785 N N . ASP A 1 109 ? 12.051 -7.855 -13.949 1.00 88.31 109 ASP A N 1
ATOM 786 C CA . ASP A 1 109 ? 13.345 -7.225 -13.734 1.00 88.31 109 ASP A CA 1
ATOM 787 C C . ASP A 1 109 ? 14.081 -7.060 -15.068 1.00 88.31 109 ASP A C 1
ATOM 789 O O . ASP A 1 109 ? 14.294 -8.026 -15.807 1.00 88.31 109 ASP A O 1
ATOM 793 N N . TRP A 1 110 ? 14.457 -5.823 -15.395 1.00 91.56 110 TRP A N 1
ATOM 794 C CA . TRP A 1 110 ? 15.158 -5.506 -16.635 1.00 91.56 110 TRP A CA 1
ATOM 795 C C . TRP A 1 110 ? 16.146 -4.367 -16.435 1.00 91.56 110 TRP A C 1
ATOM 797 O O . TRP A 1 110 ? 15.785 -3.308 -15.924 1.00 91.56 110 TRP A O 1
ATOM 807 N N . TYR A 1 111 ? 17.374 -4.562 -16.908 1.00 91.62 111 TYR A N 1
ATOM 808 C CA . TYR A 1 111 ? 18.395 -3.522 -16.925 1.00 91.62 111 TYR A CA 1
ATOM 809 C C . TYR A 1 111 ? 18.580 -2.970 -18.335 1.00 91.62 111 TYR A C 1
ATOM 811 O O . TYR A 1 111 ? 18.726 -3.730 -19.293 1.00 91.62 111 TYR A O 1
ATOM 819 N N . HIS A 1 112 ? 18.630 -1.645 -18.451 1.00 93.88 112 HIS A N 1
ATOM 820 C CA . HIS A 1 112 ? 19.036 -0.955 -19.670 1.00 93.88 112 HIS A CA 1
ATOM 821 C C . HIS A 1 112 ? 19.535 0.457 -19.329 1.00 93.88 112 HIS A C 1
ATOM 823 O O . HIS A 1 112 ? 18.879 1.171 -18.576 1.00 93.88 112 HIS A O 1
ATOM 829 N N . GLU A 1 113 ? 20.648 0.893 -19.928 1.00 91.38 113 GLU A N 1
ATOM 830 C CA . GLU A 1 113 ? 21.279 2.199 -19.641 1.00 91.38 113 GLU A CA 1
ATOM 831 C C . GLU A 1 113 ? 20.327 3.392 -19.862 1.00 91.38 113 GLU A C 1
ATOM 833 O O . GLU A 1 113 ? 20.291 4.333 -19.075 1.00 91.38 113 GLU A O 1
ATOM 838 N N . ALA A 1 114 ? 19.467 3.311 -20.883 1.00 92.44 114 ALA A N 1
ATOM 839 C CA . ALA A 1 114 ? 18.469 4.345 -21.177 1.00 92.44 114 ALA A CA 1
ATOM 840 C C . ALA A 1 114 ? 17.436 4.578 -20.055 1.00 92.44 114 ALA A C 1
ATOM 842 O O . ALA A 1 114 ? 16.737 5.587 -20.087 1.00 92.44 114 ALA A O 1
ATOM 843 N N . LEU A 1 115 ? 17.308 3.677 -19.070 1.00 94.44 115 LEU A N 1
ATOM 844 C CA . LEU A 1 115 ? 16.398 3.888 -17.940 1.00 94.44 115 LEU A CA 1
ATOM 845 C C . LEU A 1 115 ? 16.800 5.110 -17.108 1.00 9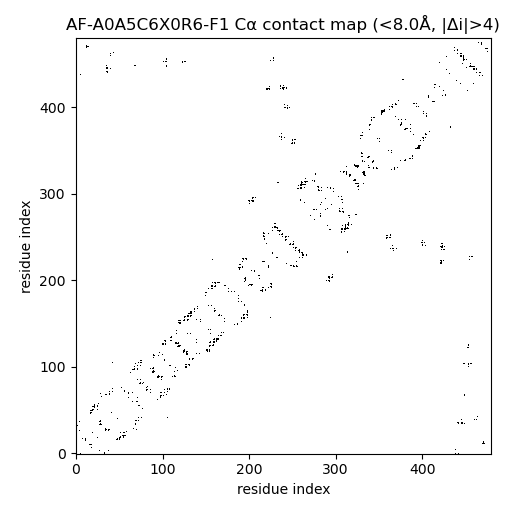4.44 115 LEU A C 1
ATOM 847 O O . LEU A 1 115 ? 15.914 5.812 -16.629 1.00 94.44 115 LEU A O 1
ATOM 851 N N . VAL A 1 116 ? 18.099 5.406 -16.995 1.00 93.25 116 VAL A N 1
ATOM 852 C CA . VAL A 1 116 ? 18.602 6.578 -16.260 1.00 93.25 116 VAL A CA 1
ATOM 853 C C . VAL A 1 116 ? 18.077 7.872 -16.884 1.00 93.25 116 VAL A C 1
ATOM 855 O O . VAL A 1 116 ? 17.609 8.762 -16.181 1.00 93.25 116 VAL A O 1
ATOM 858 N N . GLU A 1 117 ? 18.058 7.949 -18.218 1.00 92.25 117 GLU A N 1
ATOM 859 C CA . GLU A 1 117 ? 17.580 9.126 -18.958 1.00 92.25 117 GLU A CA 1
ATOM 860 C C . GLU A 1 117 ? 16.064 9.355 -18.830 1.00 92.25 117 GLU A C 1
ATOM 862 O O . GLU A 1 117 ? 15.573 10.440 -19.146 1.00 92.25 117 GLU A O 1
ATOM 867 N N . LEU A 1 118 ? 15.316 8.341 -18.385 1.00 94.00 118 LEU A N 1
ATOM 868 C CA . LEU A 1 118 ? 13.870 8.413 -18.186 1.00 94.00 118 LEU A CA 1
ATOM 869 C C . LEU A 1 118 ? 13.473 8.831 -16.766 1.00 94.00 118 LEU A C 1
ATOM 871 O O . LEU A 1 118 ? 12.281 9.036 -16.537 1.00 94.00 118 LEU A O 1
ATOM 875 N N . ILE A 1 119 ? 14.416 8.929 -15.821 1.00 93.62 119 ILE A N 1
ATOM 876 C CA . ILE A 1 119 ? 14.116 9.303 -14.434 1.00 93.62 119 ILE A CA 1
ATOM 877 C C . ILE A 1 119 ? 13.666 10.768 -14.389 1.00 93.62 119 ILE A C 1
ATOM 879 O O . ILE A 1 119 ? 14.427 11.692 -14.664 1.00 93.62 119 ILE A O 1
ATOM 883 N N . ASP A 1 120 ? 12.404 10.966 -14.022 1.00 92.25 120 ASP A N 1
ATOM 884 C CA . ASP A 1 120 ? 11.758 12.261 -13.833 1.00 92.25 120 ASP A CA 1
ATOM 885 C C . ASP A 1 120 ? 10.590 12.136 -12.835 1.00 92.25 120 ASP A C 1
ATOM 887 O O . ASP A 1 120 ? 10.325 11.068 -12.295 1.00 92.25 120 ASP A O 1
ATOM 891 N N . GLU A 1 121 ? 9.849 13.219 -12.602 1.00 88.38 121 GLU A N 1
ATOM 892 C CA . GLU A 1 121 ? 8.685 13.256 -11.699 1.00 88.38 121 GLU A CA 1
ATOM 893 C C . GLU A 1 121 ? 7.429 12.510 -12.214 1.00 88.38 121 GLU A C 1
ATOM 895 O O . GLU A 1 121 ? 6.361 12.572 -11.593 1.00 88.38 121 GLU A O 1
ATOM 900 N N . SER A 1 122 ? 7.503 11.845 -13.372 1.00 91.00 122 SER A N 1
ATOM 901 C CA . SER A 1 122 ? 6.366 11.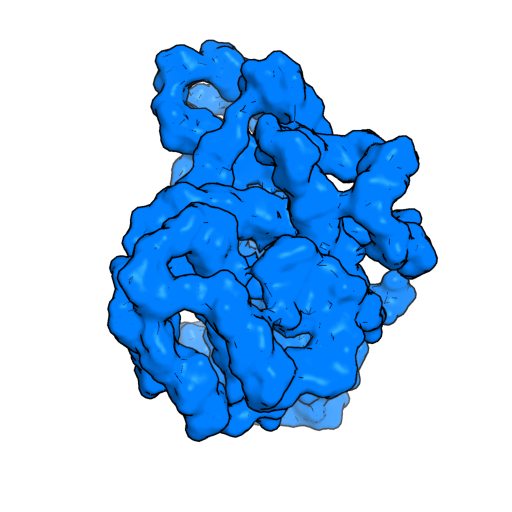169 -14.000 1.00 91.00 122 SER A CA 1
ATOM 902 C C . SER A 1 122 ? 6.208 9.716 -13.540 1.00 91.00 122 SER A C 1
ATOM 904 O O . SER A 1 122 ? 7.110 9.102 -12.975 1.00 91.00 122 SER A O 1
ATOM 906 N N . ASP A 1 123 ? 5.054 9.110 -13.849 1.00 88.00 123 ASP A N 1
ATOM 907 C CA . ASP A 1 123 ? 4.855 7.668 -13.650 1.00 88.00 123 ASP A CA 1
ATOM 908 C C . ASP A 1 123 ? 5.916 6.847 -14.405 1.00 88.00 123 ASP A C 1
ATOM 910 O O . ASP A 1 123 ? 6.371 5.823 -13.906 1.00 88.00 123 ASP A O 1
ATOM 914 N N . THR A 1 124 ? 6.336 7.288 -15.597 1.00 92.00 124 THR A N 1
ATOM 915 C CA . THR A 1 124 ? 7.399 6.610 -16.353 1.00 92.00 124 THR A CA 1
ATOM 916 C C . THR A 1 124 ? 8.727 6.678 -15.608 1.00 92.00 124 THR A C 1
ATOM 918 O O . THR A 1 124 ? 9.400 5.653 -15.519 1.00 92.00 124 THR A O 1
ATOM 921 N N . GLY A 1 125 ? 9.071 7.842 -15.048 1.00 93.75 125 GLY A N 1
ATOM 922 C CA . GLY A 1 125 ? 10.274 8.022 -14.241 1.00 93.75 125 GLY A CA 1
ATOM 923 C C . GLY A 1 125 ? 10.273 7.142 -12.998 1.00 93.75 125 GLY A C 1
ATOM 924 O O . GLY A 1 125 ? 11.270 6.479 -12.720 1.00 93.75 125 GLY A O 1
ATOM 925 N N . LEU A 1 126 ? 9.126 7.020 -12.322 1.00 93.19 126 LEU A N 1
ATOM 926 C CA . LEU A 1 126 ? 8.957 6.088 -11.204 1.00 93.19 126 LEU A CA 1
ATOM 927 C C . LEU A 1 126 ? 9.187 4.630 -11.628 1.00 93.19 126 LEU A C 1
ATOM 929 O O . LEU A 1 126 ? 9.918 3.917 -10.950 1.00 93.19 126 LEU A O 1
ATOM 933 N N . ALA A 1 127 ? 8.614 4.183 -12.753 1.00 93.50 127 ALA A N 1
ATOM 934 C CA . ALA A 1 127 ? 8.857 2.827 -13.258 1.00 93.50 127 ALA A CA 1
ATOM 935 C C . ALA A 1 127 ? 10.321 2.598 -13.657 1.00 93.50 127 ALA A C 1
ATOM 937 O O . ALA A 1 127 ? 10.859 1.534 -13.362 1.00 93.50 127 ALA A O 1
ATOM 938 N N . ALA A 1 128 ? 10.966 3.575 -14.303 1.00 95.31 128 ALA A N 1
ATOM 939 C CA . ALA A 1 128 ? 12.373 3.484 -14.692 1.00 95.31 128 ALA A CA 1
ATOM 940 C C . ALA A 1 128 ? 13.278 3.342 -13.464 1.00 95.31 128 ALA A C 1
ATOM 942 O O . ALA A 1 128 ? 14.074 2.407 -13.386 1.00 95.31 128 ALA A O 1
ATOM 943 N N 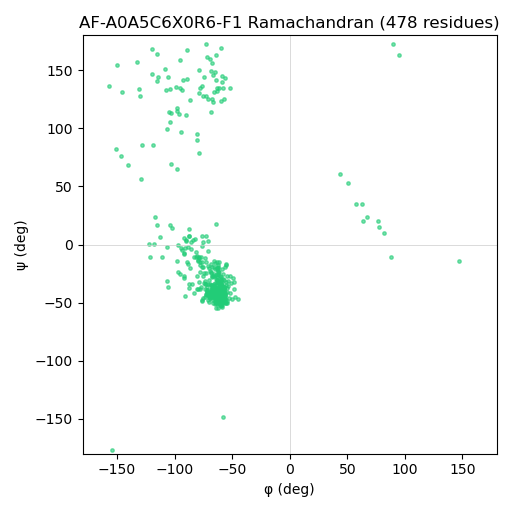. ALA A 1 129 ? 13.093 4.223 -12.479 1.00 95.06 129 ALA A N 1
ATOM 944 C CA . ALA A 1 129 ? 13.833 4.183 -11.229 1.00 95.06 129 ALA A CA 1
ATOM 945 C C . ALA A 1 129 ? 13.548 2.895 -10.441 1.00 95.06 129 ALA A C 1
ATOM 947 O O . ALA A 1 129 ? 14.469 2.343 -9.855 1.00 95.06 129 ALA A O 1
ATOM 948 N N . SER A 1 130 ? 12.315 2.372 -10.444 1.00 93.94 130 SER A N 1
ATOM 949 C CA . SER A 1 130 ? 11.999 1.110 -9.756 1.00 93.94 130 SER A CA 1
ATOM 950 C C . SER A 1 130 ? 12.660 -0.098 -10.416 1.00 93.94 130 SER A C 1
ATOM 952 O O . SER A 1 130 ? 13.163 -0.963 -9.707 1.00 93.94 130 SER A O 1
ATOM 954 N N . LEU A 1 131 ? 12.693 -0.159 -11.751 1.00 94.50 131 LEU A N 1
ATOM 955 C CA . LEU A 1 131 ? 13.395 -1.226 -12.474 1.00 94.50 131 LEU A CA 1
ATOM 956 C C . LEU A 1 131 ? 14.904 -1.181 -12.206 1.00 94.50 131 LEU A C 1
ATOM 958 O O . LEU A 1 131 ? 15.506 -2.218 -11.941 1.00 94.50 131 LEU A O 1
ATOM 962 N N . LEU A 1 132 ? 15.503 0.014 -12.211 1.00 94.88 132 LEU A N 1
ATOM 963 C CA . LEU A 1 132 ? 16.911 0.181 -11.845 1.00 94.88 132 LEU A CA 1
ATOM 964 C C . LEU A 1 132 ? 17.161 -0.199 -10.386 1.00 94.88 132 LEU A C 1
ATOM 966 O O . LEU A 1 132 ? 18.064 -0.977 -10.125 1.00 94.88 132 LEU A O 1
ATOM 970 N N . ALA A 1 133 ? 16.336 0.261 -9.444 1.00 94.44 133 ALA A N 1
ATOM 971 C CA . ALA A 1 133 ? 16.474 -0.086 -8.030 1.00 94.44 133 ALA A CA 1
ATOM 972 C C . ALA A 1 133 ? 16.436 -1.606 -7.789 1.00 94.44 133 ALA A C 1
ATOM 974 O O . ALA A 1 133 ? 17.168 -2.101 -6.936 1.00 94.44 133 ALA A O 1
ATOM 975 N N . ALA A 1 134 ? 15.604 -2.335 -8.540 1.00 92.56 134 ALA A N 1
ATOM 976 C CA . ALA A 1 134 ? 15.474 -3.785 -8.421 1.00 92.56 134 ALA A CA 1
ATOM 977 C C . ALA A 1 134 ? 16.692 -4.550 -8.974 1.00 92.56 134 ALA A C 1
ATOM 979 O O . ALA A 1 134 ? 17.075 -5.578 -8.417 1.00 92.56 134 ALA A O 1
ATOM 980 N N . VAL A 1 135 ? 17.302 -4.071 -10.066 1.00 93.75 135 VAL A N 1
ATOM 981 C CA . VAL A 1 135 ? 18.334 -4.827 -10.805 1.00 93.75 135 VAL A CA 1
ATOM 982 C C . VAL A 1 135 ? 19.752 -4.303 -10.586 1.00 93.75 135 VAL A C 1
ATOM 984 O O . VAL A 1 135 ? 20.693 -5.095 -10.529 1.00 93.75 135 VAL A O 1
ATOM 987 N N . ASP A 1 136 ? 19.910 -2.987 -10.472 1.00 94.25 136 ASP A N 1
ATOM 988 C CA . ASP A 1 136 ? 21.186 -2.295 -10.299 1.00 94.25 136 ASP A CA 1
ATOM 989 C C . ASP A 1 136 ? 21.029 -1.027 -9.425 1.00 94.25 136 ASP A C 1
ATOM 991 O O . ASP A 1 136 ? 20.999 0.104 -9.925 1.00 94.25 136 ASP A O 1
ATOM 995 N N . PRO A 1 137 ? 20.906 -1.189 -8.093 1.00 92.38 137 PRO A N 1
ATOM 996 C CA . PRO A 1 137 ? 20.796 -0.057 -7.178 1.00 92.38 137 PRO A CA 1
ATOM 997 C C . PRO A 1 137 ? 22.072 0.798 -7.128 1.00 92.38 137 PRO A C 1
ATOM 999 O O . PRO A 1 137 ? 21.999 1.948 -6.700 1.00 92.38 137 PRO A O 1
ATOM 1002 N N . GLU A 1 138 ? 23.231 0.281 -7.557 1.00 91.69 138 GLU A N 1
ATOM 1003 C CA . GLU A 1 138 ? 24.469 1.069 -7.640 1.00 91.69 138 GLU A CA 1
ATOM 1004 C C . GLU A 1 138 ? 24.369 2.113 -8.760 1.00 91.69 138 GLU A C 1
ATOM 1006 O O . GLU A 1 138 ? 24.655 3.282 -8.518 1.00 91.69 138 GLU A O 1
ATOM 1011 N N . GLU A 1 139 ? 23.866 1.742 -9.940 1.00 91.94 139 GLU A N 1
ATOM 1012 C CA . GLU A 1 139 ? 23.614 2.692 -11.038 1.00 91.94 139 GLU A CA 1
ATOM 1013 C C . GLU A 1 139 ? 22.599 3.773 -10.627 1.00 91.94 139 GLU A C 1
ATOM 1015 O O . GLU A 1 139 ? 22.780 4.957 -10.915 1.00 91.94 139 GLU A O 1
ATOM 1020 N N . LEU A 1 140 ? 21.544 3.400 -9.892 1.00 91.75 140 LEU A N 1
ATOM 1021 C CA . LEU A 1 140 ? 20.581 4.375 -9.371 1.00 91.75 140 LEU A CA 1
ATOM 1022 C C . LEU A 1 140 ? 21.214 5.314 -8.334 1.00 91.75 140 LEU A C 1
ATOM 1024 O O . LEU A 1 140 ? 20.857 6.489 -8.273 1.00 91.75 140 LEU A O 1
ATOM 1028 N N . LEU A 1 141 ? 22.161 4.820 -7.533 1.00 90.94 141 LEU A N 1
ATOM 1029 C CA . LEU A 1 141 ? 22.938 5.640 -6.607 1.00 90.94 141 LEU A CA 1
ATOM 1030 C C . LEU A 1 141 ? 23.864 6.617 -7.345 1.00 90.94 141 LEU A C 1
ATOM 1032 O O . LEU A 1 141 ? 23.986 7.762 -6.922 1.00 90.94 141 LEU A O 1
ATOM 1036 N N . GLU A 1 142 ? 24.487 6.204 -8.447 1.00 91.50 142 GLU A N 1
ATOM 1037 C CA . GLU A 1 142 ? 25.268 7.114 -9.293 1.00 91.50 142 GLU A CA 1
ATOM 1038 C C . GLU A 1 142 ? 24.361 8.178 -9.931 1.00 91.50 142 GLU A C 1
ATOM 1040 O O . GLU A 1 142 ? 24.675 9.368 -9.890 1.00 91.50 142 GLU A O 1
ATOM 1045 N N . ALA A 1 143 ? 23.177 7.786 -10.412 1.00 87.38 143 ALA A N 1
ATOM 1046 C CA . ALA A 1 143 ? 22.173 8.718 -10.922 1.00 87.38 143 ALA A CA 1
ATOM 1047 C C . ALA A 1 143 ? 21.667 9.696 -9.841 1.00 87.38 143 ALA A C 1
ATOM 1049 O O . ALA A 1 143 ? 21.376 10.853 -10.156 1.00 87.38 143 ALA A O 1
ATOM 1050 N N . LEU A 1 144 ? 21.608 9.273 -8.566 1.00 85.00 144 LEU A N 1
ATOM 1051 C CA . LEU A 1 144 ? 21.275 10.150 -7.434 1.00 85.00 144 LEU A CA 1
ATOM 1052 C C . LEU A 1 144 ? 22.239 11.345 -7.327 1.00 85.00 144 LEU A C 1
ATOM 1054 O O . LEU A 1 144 ? 21.807 12.442 -6.972 1.00 85.00 144 LEU A O 1
ATOM 1058 N N . GLU A 1 145 ? 23.525 11.158 -7.647 1.00 84.69 145 GLU A N 1
ATOM 1059 C CA . GLU A 1 145 ? 24.533 12.229 -7.600 1.00 84.69 145 GLU A CA 1
ATOM 1060 C C . GLU A 1 145 ? 24.310 13.310 -8.669 1.00 84.69 145 GLU A C 1
ATOM 1062 O O . GLU A 1 145 ? 24.735 14.457 -8.495 1.00 84.69 145 GLU A O 1
ATOM 1067 N N . GLU A 1 146 ? 23.639 12.956 -9.766 1.00 84.19 146 GLU A N 1
ATOM 1068 C CA . GLU A 1 146 ? 23.361 13.847 -10.895 1.00 84.19 146 GLU A CA 1
ATOM 1069 C C . GLU A 1 146 ? 21.964 14.486 -10.843 1.00 84.19 146 GLU A C 1
ATOM 1071 O O . GLU A 1 146 ? 21.639 15.300 -11.717 1.00 84.19 146 GLU A O 1
ATOM 1076 N N . LEU A 1 147 ? 21.154 14.177 -9.822 1.00 77.25 147 LEU A N 1
ATOM 1077 C CA . LEU A 1 147 ? 19.789 14.692 -9.721 1.00 77.25 147 LEU A CA 1
ATOM 1078 C C . LEU A 1 147 ? 19.734 16.217 -9.713 1.00 77.25 147 LEU A C 1
ATOM 1080 O O . LEU A 1 147 ? 20.453 16.914 -8.990 1.00 77.25 147 LEU A O 1
ATOM 1084 N N . ALA A 1 148 ? 18.801 16.742 -10.498 1.00 69.25 148 ALA A N 1
ATOM 1085 C CA . ALA A 1 148 ? 18.646 18.169 -10.717 1.00 69.25 148 ALA A CA 1
ATOM 1086 C C . ALA A 1 148 ? 17.554 18.791 -9.834 1.00 69.25 148 ALA A C 1
ATOM 1088 O O . ALA A 1 148 ? 17.485 20.025 -9.744 1.00 69.25 148 ALA A O 1
ATOM 1089 N N . SER A 1 149 ? 16.690 17.982 -9.203 1.00 87.50 149 SER A N 1
ATOM 1090 C CA . SER A 1 149 ? 15.521 18.489 -8.478 1.00 87.50 149 SER A CA 1
ATOM 1091 C C . SER A 1 149 ? 15.060 17.637 -7.275 1.00 87.50 149 SER A C 1
ATOM 1093 O O . SER A 1 149 ? 15.246 16.421 -7.250 1.00 87.50 149 SER A O 1
ATOM 1095 N N . PRO A 1 150 ? 14.379 18.253 -6.281 1.00 90.50 150 PRO A N 1
ATOM 1096 C CA . PRO A 1 150 ? 13.723 17.526 -5.188 1.00 90.50 150 PRO A CA 1
ATOM 1097 C C . PRO A 1 150 ? 12.665 16.503 -5.626 1.00 90.50 150 PRO A C 1
ATOM 1099 O O . PRO A 1 150 ? 12.450 15.518 -4.927 1.00 90.50 150 PRO A O 1
ATOM 1102 N N . GLU A 1 151 ? 11.990 16.734 -6.754 1.00 92.00 151 GLU A N 1
ATOM 1103 C CA . GLU A 1 151 ? 10.933 15.837 -7.241 1.00 92.00 151 GLU A CA 1
ATOM 1104 C C . GLU A 1 151 ? 11.511 14.547 -7.836 1.00 92.00 151 GLU A C 1
ATOM 1106 O O . GLU A 1 151 ? 10.942 13.465 -7.663 1.00 92.00 151 GLU A O 1
ATOM 1111 N N . GLU A 1 152 ? 12.690 14.624 -8.457 1.00 91.88 152 GLU A N 1
ATOM 1112 C CA . GLU A 1 152 ? 13.443 13.432 -8.850 1.00 91.88 152 GLU A CA 1
ATOM 1113 C C . GLU A 1 152 ? 13.904 12.646 -7.617 1.00 91.88 152 GLU A C 1
ATOM 1115 O O . GLU A 1 152 ? 13.741 11.429 -7.584 1.00 91.88 152 GLU A O 1
ATOM 1120 N N . LEU A 1 153 ? 14.375 13.319 -6.556 1.00 93.00 153 LEU A N 1
ATOM 1121 C CA . LEU A 1 153 ? 14.741 12.648 -5.300 1.00 93.00 153 LEU A CA 1
ATOM 1122 C C . LEU A 1 153 ? 13.541 11.921 -4.675 1.00 93.00 153 LEU A C 1
ATOM 1124 O O . LEU A 1 153 ? 13.675 10.783 -4.229 1.00 93.00 153 LEU A O 1
ATOM 1128 N N . ILE A 1 154 ? 12.356 12.542 -4.676 1.00 93.94 154 ILE A N 1
ATOM 1129 C CA . ILE A 1 154 ? 11.111 11.893 -4.236 1.00 93.94 154 ILE A CA 1
ATOM 1130 C C . ILE A 1 154 ? 10.806 10.674 -5.108 1.00 93.94 154 ILE A C 1
ATOM 1132 O O . ILE A 1 154 ? 10.436 9.624 -4.581 1.00 93.94 154 ILE A O 1
ATOM 1136 N N . THR A 1 155 ? 10.970 10.789 -6.426 1.00 93.56 155 THR A N 1
ATOM 1137 C CA . THR A 1 155 ? 10.741 9.677 -7.356 1.00 93.56 155 THR A CA 1
ATOM 1138 C C . THR A 1 155 ? 11.680 8.517 -7.066 1.00 93.56 155 THR A C 1
ATOM 1140 O O . THR A 1 155 ? 11.206 7.394 -6.914 1.00 93.56 155 THR A O 1
ATOM 1143 N N . VAL A 1 156 ? 12.979 8.774 -6.907 1.00 94.31 156 VAL A N 1
ATOM 1144 C CA . VAL A 1 156 ? 13.968 7.738 -6.587 1.00 94.31 156 VAL A CA 1
ATOM 1145 C C . VAL A 1 156 ? 13.700 7.116 -5.218 1.00 94.31 156 VAL A C 1
ATOM 1147 O O . VAL A 1 156 ? 13.743 5.894 -5.081 1.00 94.31 156 VAL A O 1
ATOM 1150 N N . ALA A 1 157 ? 13.350 7.917 -4.210 1.00 95.06 157 ALA A N 1
ATOM 1151 C CA . ALA A 1 157 ? 13.022 7.400 -2.886 1.00 95.06 157 ALA A CA 1
ATOM 1152 C C . ALA A 1 157 ? 11.807 6.462 -2.928 1.00 95.06 157 ALA A C 1
ATOM 1154 O O . ALA A 1 157 ? 11.857 5.348 -2.401 1.00 95.06 157 ALA A O 1
ATOM 1155 N N . ARG A 1 158 ? 10.727 6.881 -3.600 1.00 93.19 158 ARG A N 1
ATOM 1156 C CA . ARG A 1 158 ? 9.519 6.061 -3.780 1.00 93.19 158 ARG A CA 1
ATOM 1157 C C . ARG A 1 158 ? 9.807 4.811 -4.606 1.00 93.19 158 ARG A C 1
ATOM 1159 O O . ARG A 1 158 ? 9.346 3.732 -4.252 1.00 93.19 158 ARG A O 1
ATOM 1166 N N . ALA A 1 159 ? 10.591 4.943 -5.672 1.00 92.81 159 ALA A N 1
ATOM 1167 C CA . ALA A 1 159 ? 10.991 3.832 -6.523 1.00 92.81 159 ALA A CA 1
ATOM 1168 C C . ALA A 1 159 ? 11.764 2.763 -5.751 1.00 92.81 159 ALA A C 1
ATOM 1170 O O . ALA A 1 159 ? 11.460 1.579 -5.885 1.00 92.81 159 ALA A O 1
ATOM 1171 N N . SER A 1 160 ? 12.713 3.199 -4.919 1.00 94.19 160 SER A N 1
ATOM 1172 C CA . SER A 1 160 ? 13.520 2.330 -4.062 1.00 94.19 160 SER A CA 1
ATOM 1173 C C . SER A 1 160 ? 12.639 1.551 -3.091 1.00 94.19 160 SER A C 1
ATOM 1175 O O . SER A 1 160 ? 12.860 0.360 -2.888 1.00 94.19 160 SER A O 1
ATOM 1177 N N . ALA A 1 161 ? 11.624 2.206 -2.512 1.00 92.81 161 ALA A N 1
ATOM 1178 C CA . ALA A 1 161 ? 10.661 1.557 -1.623 1.00 92.81 161 ALA A CA 1
ATOM 1179 C C . ALA A 1 161 ? 9.838 0.486 -2.352 1.00 92.81 161 ALA A C 1
ATOM 1181 O O . ALA A 1 161 ? 9.754 -0.642 -1.879 1.00 92.81 161 ALA A O 1
ATOM 1182 N N . LEU A 1 162 ? 9.289 0.814 -3.527 1.00 88.31 162 LEU A N 1
ATOM 1183 C CA . LEU A 1 162 ? 8.501 -0.123 -4.338 1.00 88.31 162 LEU A CA 1
ATOM 1184 C C . LEU A 1 162 ? 9.322 -1.316 -4.849 1.00 88.31 162 LEU A C 1
ATOM 1186 O O . LEU A 1 162 ? 8.768 -2.391 -5.050 1.00 88.31 162 LEU A O 1
ATOM 1190 N N . ALA A 1 163 ? 10.623 -1.122 -5.070 1.00 89.69 163 ALA A N 1
ATOM 1191 C CA . ALA A 1 163 ? 11.554 -2.167 -5.487 1.00 89.69 163 ALA A CA 1
ATOM 1192 C C . ALA A 1 163 ? 12.189 -2.931 -4.311 1.00 89.69 163 ALA A C 1
ATOM 1194 O O . ALA A 1 163 ? 12.967 -3.849 -4.545 1.00 89.69 163 ALA A O 1
ATOM 1195 N N . HIS A 1 164 ? 11.888 -2.553 -3.061 1.00 89.88 164 HIS A N 1
ATOM 1196 C CA . HIS A 1 164 ? 12.516 -3.095 -1.853 1.00 89.88 164 HIS A CA 1
ATOM 1197 C C . HIS A 1 164 ? 14.058 -3.088 -1.911 1.00 89.88 164 HIS A C 1
ATOM 1199 O O . HIS A 1 164 ? 14.691 -4.112 -1.661 1.00 89.88 164 HIS A O 1
ATOM 1205 N N . ALA A 1 165 ? 14.661 -1.930 -2.213 1.00 93.50 165 ALA A N 1
ATOM 1206 C CA . ALA A 1 165 ? 16.116 -1.738 -2.338 1.00 93.50 165 ALA A CA 1
ATOM 1207 C C . ALA A 1 165 ? 16.737 -1.029 -1.104 1.00 93.50 165 ALA A C 1
ATOM 1209 O O . ALA A 1 165 ? 17.114 0.151 -1.180 1.00 93.50 165 ALA A O 1
ATOM 1210 N N . PRO A 1 166 ? 16.795 -1.673 0.085 1.00 93.88 166 PRO A N 1
ATOM 1211 C CA . PRO A 1 166 ? 17.150 -1.030 1.356 1.00 93.88 166 PRO A CA 1
ATOM 1212 C C . PRO A 1 166 ? 18.579 -0.470 1.406 1.00 93.88 166 PRO A C 1
ATOM 1214 O O . PRO A 1 166 ? 18.899 0.319 2.304 1.00 93.88 166 PRO A O 1
ATOM 1217 N N . GLU A 1 167 ? 19.450 -0.859 0.480 1.00 93.06 167 GLU A N 1
ATOM 1218 C CA . GLU A 1 167 ? 20.814 -0.353 0.321 1.00 93.06 167 GLU A CA 1
ATOM 1219 C C . GLU A 1 167 ? 20.829 1.158 0.052 1.00 93.06 167 GLU A C 1
ATOM 1221 O O . GLU A 1 167 ? 21.723 1.856 0.531 1.00 93.06 167 GLU A O 1
ATOM 1226 N N . LEU A 1 168 ? 19.801 1.683 -0.622 1.00 94.50 168 LEU A N 1
ATOM 1227 C CA . LEU A 1 168 ? 19.676 3.104 -0.969 1.00 94.50 168 LEU A CA 1
ATOM 1228 C C . LEU A 1 168 ? 19.244 3.990 0.208 1.00 94.50 168 LEU A C 1
ATOM 1230 O O . LEU A 1 168 ? 19.324 5.217 0.126 1.00 94.50 168 LEU A O 1
ATOM 1234 N N . PHE A 1 169 ? 18.818 3.395 1.326 1.00 96.19 169 PHE A N 1
ATOM 1235 C CA . PHE A 1 169 ? 18.253 4.127 2.461 1.00 96.19 169 PHE A CA 1
ATOM 1236 C C . PHE A 1 169 ? 19.199 5.197 3.026 1.00 96.19 169 PHE A C 1
ATOM 1238 O O . PHE A 1 169 ? 18.759 6.316 3.293 1.00 96.19 169 PHE A O 1
ATOM 1245 N N . ASP A 1 170 ? 20.483 4.871 3.231 1.00 95.12 170 ASP A N 1
ATOM 1246 C CA . ASP A 1 170 ? 21.433 5.819 3.836 1.00 95.12 170 ASP A CA 1
ATOM 1247 C C . ASP A 1 170 ? 21.706 7.000 2.906 1.00 95.12 170 ASP A C 1
ATOM 1249 O O . ASP A 1 170 ? 21.682 8.138 3.364 1.00 95.12 170 ASP A O 1
ATOM 1253 N N . ALA A 1 171 ? 21.884 6.737 1.609 1.00 94.44 171 ALA A N 1
ATOM 1254 C CA . ALA A 1 171 ? 22.116 7.780 0.618 1.00 94.44 171 ALA A CA 1
ATOM 1255 C C . ALA A 1 171 ? 20.922 8.741 0.534 1.00 94.44 171 ALA A C 1
ATOM 1257 O O . ALA A 1 171 ? 21.089 9.951 0.656 1.00 94.44 171 ALA A O 1
ATOM 1258 N N . ILE A 1 172 ? 19.698 8.215 0.415 1.00 95.56 172 ILE A N 1
ATOM 1259 C CA . ILE A 1 172 ? 18.480 9.041 0.377 1.00 95.56 172 ILE A CA 1
ATOM 1260 C C . ILE A 1 172 ? 18.324 9.839 1.681 1.00 95.56 172 ILE A C 1
ATOM 1262 O O . ILE A 1 172 ? 17.949 11.013 1.650 1.00 95.56 172 ILE A O 1
ATOM 1266 N N . THR A 1 173 ? 18.629 9.227 2.830 1.00 95.38 173 THR A N 1
ATOM 1267 C CA . THR A 1 173 ? 18.579 9.907 4.132 1.00 95.38 173 THR A CA 1
ATOM 1268 C C . THR A 1 173 ? 19.593 11.050 4.205 1.00 95.38 173 THR A C 1
ATOM 1270 O O . THR A 1 173 ? 19.235 12.136 4.661 1.00 95.38 173 THR A O 1
ATOM 1273 N N . GLU A 1 174 ? 20.827 10.837 3.741 1.00 93.62 174 GLU A N 1
ATOM 1274 C CA . GLU A 1 174 ? 21.878 11.860 3.684 1.00 93.62 174 GLU A CA 1
ATOM 1275 C C . GLU A 1 174 ? 21.432 13.043 2.819 1.00 93.62 174 GLU A C 1
ATOM 1277 O O . GLU A 1 174 ? 21.370 14.165 3.319 1.00 93.62 174 GLU A O 1
ATOM 1282 N N . TRP A 1 175 ? 20.969 12.795 1.590 1.00 92.12 175 TRP A N 1
ATOM 1283 C CA . TRP A 1 175 ? 20.430 13.836 0.706 1.00 92.12 175 TRP A CA 1
ATOM 1284 C C . TRP A 1 175 ? 19.260 14.602 1.331 1.00 92.12 175 TRP A C 1
ATOM 1286 O O . TRP A 1 175 ? 19.227 15.835 1.309 1.00 92.12 175 TRP A O 1
ATOM 1296 N N . ARG A 1 176 ? 18.305 13.893 1.943 1.00 93.62 176 ARG A N 1
ATOM 1297 C CA . ARG A 1 176 ? 17.175 14.511 2.654 1.00 93.62 176 ARG A CA 1
ATOM 1298 C C . ARG A 1 176 ? 17.656 15.429 3.778 1.00 93.62 176 ARG A C 1
ATOM 1300 O O . ARG A 1 176 ? 17.057 16.481 4.005 1.00 93.62 176 ARG A O 1
ATOM 1307 N N . GLN A 1 177 ? 18.694 15.033 4.514 1.00 92.38 177 GLN A N 1
ATOM 1308 C CA . GLN A 1 177 ? 19.270 15.828 5.602 1.00 92.38 177 GLN A CA 1
ATOM 1309 C C . GLN A 1 177 ? 20.061 17.032 5.081 1.00 92.38 177 GLN A C 1
ATOM 1311 O O . GLN A 1 177 ? 19.908 18.129 5.620 1.00 92.38 177 GLN A O 1
ATOM 1316 N N . GLU A 1 178 ? 20.859 16.862 4.028 1.00 91.50 178 GLU A N 1
ATOM 1317 C CA . GLU A 1 178 ? 21.616 17.948 3.398 1.00 91.50 178 GLU A CA 1
ATOM 1318 C C . GLU A 1 178 ? 20.695 19.032 2.834 1.00 91.50 178 GLU A C 1
ATOM 1320 O O . GLU A 1 178 ? 20.940 20.224 3.029 1.00 91.50 178 GLU A O 1
ATOM 1325 N N . LEU A 1 179 ? 19.589 18.623 2.208 1.00 90.69 179 LEU A N 1
ATOM 1326 C CA . LEU A 1 179 ? 18.604 19.516 1.601 1.00 90.69 179 LEU A CA 1
ATOM 1327 C C . LEU A 1 179 ? 17.513 19.980 2.580 1.00 90.69 179 LEU A C 1
ATOM 1329 O O . LEU A 1 179 ? 16.558 20.629 2.160 1.00 90.69 179 LEU A O 1
ATOM 1333 N N . HIS A 1 180 ? 17.614 19.686 3.882 1.00 88.88 180 HIS A N 1
ATOM 1334 C CA . HIS A 1 180 ? 16.526 19.903 4.848 1.00 88.88 180 HIS A CA 1
ATOM 1335 C C . HIS A 1 180 ? 15.931 21.323 4.823 1.00 88.88 180 HIS A C 1
ATOM 1337 O O . HIS A 1 180 ? 14.712 21.479 4.884 1.00 88.88 180 HIS A O 1
ATOM 1343 N N . ASP A 1 181 ? 16.781 22.349 4.717 1.00 90.50 181 ASP A N 1
ATOM 1344 C CA . ASP A 1 181 ? 16.365 23.759 4.679 1.00 90.50 181 ASP A CA 1
ATOM 1345 C C . ASP A 1 181 ? 15.825 24.198 3.301 1.00 90.50 181 ASP A C 1
ATOM 1347 O O . ASP A 1 181 ? 15.159 25.233 3.191 1.00 90.50 181 ASP A O 1
ATOM 1351 N N . GLU A 1 182 ? 16.118 23.434 2.247 1.00 91.81 182 GLU A N 1
ATOM 1352 C CA . GLU A 1 182 ? 15.704 23.695 0.862 1.00 91.81 182 GLU A CA 1
ATOM 1353 C C . GLU A 1 182 ? 14.376 23.008 0.521 1.00 91.81 182 GLU A C 1
ATOM 1355 O O . GLU A 1 182 ? 13.598 23.514 -0.293 1.00 91.81 182 GLU A O 1
ATOM 1360 N N . LEU A 1 183 ? 14.090 21.885 1.181 1.00 93.19 183 LEU A N 1
ATOM 1361 C CA . LEU A 1 183 ? 12.874 21.107 0.997 1.00 93.19 183 LEU A CA 1
ATOM 1362 C C . LEU A 1 183 ? 11.681 21.742 1.719 1.00 93.19 183 LEU A C 1
ATOM 1364 O O . LEU A 1 183 ? 11.718 22.093 2.904 1.00 93.19 183 LEU A O 1
ATOM 1368 N N . SER A 1 184 ? 10.552 21.817 1.020 1.00 94.94 184 SER A N 1
ATOM 1369 C CA . SER A 1 184 ? 9.278 22.140 1.661 1.00 94.94 184 SER A CA 1
ATOM 1370 C C . SER A 1 184 ? 8.860 21.051 2.663 1.00 94.94 184 SER A C 1
ATOM 1372 O O . SER A 1 184 ? 9.346 19.922 2.634 1.00 94.94 184 SER A O 1
ATOM 1374 N N . LEU A 1 185 ? 7.920 21.375 3.559 1.00 91.94 185 LEU A N 1
ATOM 1375 C CA . LEU A 1 185 ? 7.339 20.390 4.485 1.00 91.94 185 LEU A CA 1
ATOM 1376 C C . LEU A 1 185 ? 6.709 19.199 3.749 1.00 91.94 185 LEU A C 1
ATOM 1378 O O . LEU A 1 185 ? 6.839 18.071 4.204 1.00 91.94 185 LEU A O 1
ATOM 1382 N N . GLU A 1 186 ? 6.042 19.457 2.623 1.00 92.50 186 GLU A N 1
ATOM 1383 C CA . GLU A 1 186 ? 5.386 18.422 1.816 1.00 92.50 186 GLU A CA 1
ATOM 1384 C C . GLU A 1 186 ? 6.420 17.508 1.148 1.00 92.50 186 GLU A C 1
ATOM 1386 O O . GLU A 1 186 ? 6.281 16.292 1.195 1.00 92.50 186 GLU A O 1
ATOM 1391 N N . GLN A 1 187 ? 7.511 18.072 0.622 1.00 94.81 187 GLN A N 1
ATOM 1392 C CA . GLN A 1 187 ? 8.596 17.286 0.028 1.00 94.81 187 GLN A CA 1
ATOM 1393 C C . GLN A 1 187 ? 9.337 16.443 1.071 1.00 94.81 187 GLN A C 1
ATOM 1395 O O . GLN A 1 187 ? 9.628 15.277 0.820 1.00 94.81 187 GLN A O 1
ATOM 1400 N N . ARG A 1 188 ? 9.593 16.991 2.268 1.00 94.88 188 ARG A N 1
ATOM 1401 C CA . ARG A 1 188 ? 10.170 16.210 3.376 1.00 94.88 188 ARG A CA 1
ATOM 1402 C C . ARG A 1 188 ? 9.257 15.063 3.787 1.00 94.88 188 ARG A C 1
ATOM 1404 O O . ARG A 1 188 ? 9.737 13.949 3.924 1.00 94.88 188 ARG A O 1
ATOM 1411 N N . ALA A 1 189 ? 7.955 15.316 3.916 1.00 94.25 189 ALA A N 1
ATOM 1412 C CA . ALA A 1 189 ? 6.973 14.282 4.222 1.00 94.25 189 ALA A CA 1
ATOM 1413 C C . ALA A 1 189 ? 6.931 13.184 3.140 1.00 94.25 189 ALA A C 1
ATOM 1415 O O . ALA A 1 189 ? 6.895 12.005 3.478 1.00 94.25 189 ALA A O 1
ATOM 1416 N N . ALA A 1 190 ? 7.007 13.541 1.856 1.00 93.69 190 ALA A N 1
ATOM 1417 C CA . ALA A 1 190 ? 7.042 12.563 0.768 1.00 93.69 190 ALA A CA 1
ATOM 1418 C C . ALA A 1 190 ? 8.294 11.665 0.821 1.00 93.69 190 ALA A C 1
ATOM 1420 O O . ALA A 1 190 ? 8.181 10.447 0.677 1.00 93.69 190 ALA A O 1
ATOM 1421 N N . ILE A 1 191 ? 9.476 12.242 1.080 1.00 95.94 191 ILE A N 1
ATOM 1422 C CA . ILE A 1 191 ? 10.725 11.473 1.221 1.00 95.94 191 ILE A CA 1
ATOM 1423 C C . ILE A 1 191 ? 10.699 10.621 2.495 1.00 95.94 191 ILE A C 1
ATOM 1425 O O . ILE A 1 191 ? 11.032 9.440 2.447 1.00 95.94 191 ILE A O 1
ATOM 1429 N N . ASP A 1 192 ? 10.266 11.184 3.625 1.00 96.94 192 ASP A N 1
ATOM 1430 C CA . ASP A 1 192 ? 10.182 10.474 4.905 1.00 96.94 192 ASP A CA 1
ATOM 1431 C C . ASP A 1 192 ? 9.207 9.287 4.811 1.00 96.94 192 ASP A C 1
ATOM 1433 O O . ASP A 1 192 ? 9.504 8.210 5.322 1.00 96.94 192 ASP A O 1
ATOM 1437 N N . GLY A 1 193 ? 8.089 9.438 4.094 1.00 95.94 193 GLY A N 1
ATOM 1438 C CA . GLY A 1 193 ? 7.149 8.350 3.819 1.00 95.94 193 GLY A CA 1
ATOM 1439 C C . GLY A 1 193 ? 7.725 7.254 2.919 1.00 95.94 193 GLY A C 1
ATOM 1440 O O . GLY A 1 193 ? 7.501 6.067 3.165 1.00 95.94 193 GLY A O 1
ATOM 1441 N N . ALA A 1 194 ? 8.524 7.626 1.917 1.00 95.81 194 ALA A N 1
ATOM 1442 C CA . ALA A 1 194 ? 9.250 6.662 1.096 1.00 95.81 194 ALA A CA 1
ATOM 1443 C C . ALA A 1 194 ? 10.326 5.916 1.906 1.00 95.81 194 ALA A C 1
ATOM 1445 O O . ALA A 1 194 ? 10.423 4.699 1.806 1.00 95.81 194 ALA A O 1
ATOM 1446 N N . LEU A 1 195 ? 11.073 6.605 2.775 1.00 97.31 195 LEU A N 1
ATOM 1447 C CA . LEU A 1 195 ? 12.046 5.988 3.688 1.00 97.31 195 LEU A CA 1
ATOM 1448 C C . LEU A 1 195 ? 11.374 5.056 4.704 1.00 97.31 195 LEU A C 1
ATOM 1450 O O . LEU A 1 195 ? 11.887 3.966 4.966 1.00 97.31 195 LEU A O 1
ATOM 1454 N N . ALA A 1 196 ? 10.220 5.457 5.248 1.00 97.12 196 ALA A N 1
ATOM 1455 C CA . ALA A 1 196 ? 9.400 4.607 6.106 1.00 97.12 196 ALA A CA 1
ATOM 1456 C C . ALA A 1 196 ? 8.957 3.342 5.369 1.00 97.12 196 ALA A C 1
ATOM 1458 O O . ALA A 1 196 ? 9.000 2.265 5.950 1.00 97.12 196 ALA A O 1
ATOM 1459 N N . SER A 1 197 ? 8.600 3.466 4.088 1.00 95.25 197 SER A N 1
ATOM 1460 C CA . SER A 1 197 ? 8.208 2.335 3.245 1.00 95.25 197 SER A CA 1
ATOM 1461 C C . SER A 1 197 ? 9.399 1.462 2.830 1.00 95.25 197 SER A C 1
ATOM 1463 O O . SER A 1 197 ? 9.256 0.257 2.681 1.00 95.25 197 SER A O 1
ATOM 1465 N N . LEU A 1 198 ? 10.587 2.045 2.667 1.00 95.94 198 LEU A N 1
ATOM 1466 C CA . LEU A 1 198 ? 11.795 1.352 2.218 1.00 95.94 198 LEU A CA 1
ATOM 1467 C C . LEU A 1 198 ? 12.425 0.481 3.309 1.00 95.94 198 LEU A C 1
ATOM 1469 O O . LEU A 1 198 ? 12.842 -0.644 3.047 1.00 95.94 198 LEU A O 1
ATOM 1473 N N . ALA A 1 199 ? 12.554 1.020 4.523 1.00 95.81 199 ALA A N 1
ATOM 1474 C CA . ALA A 1 199 ? 13.135 0.294 5.648 1.00 95.81 199 ALA A CA 1
ATOM 1475 C C . ALA A 1 199 ? 12.539 0.774 6.988 1.00 95.81 199 ALA A C 1
ATOM 1477 O O . ALA A 1 199 ? 13.170 1.573 7.695 1.00 95.81 199 ALA A O 1
ATOM 1478 N N . PRO A 1 200 ? 11.353 0.268 7.374 1.00 95.62 200 PRO A N 1
ATOM 1479 C CA . PRO A 1 200 ? 10.576 0.740 8.518 1.00 95.62 200 PRO A CA 1
ATOM 1480 C C . PRO A 1 200 ? 11.364 0.799 9.827 1.00 95.62 200 PRO A C 1
ATOM 1482 O O . PRO A 1 200 ? 11.344 1.821 10.509 1.00 95.62 200 PRO A O 1
ATOM 1485 N N . HIS A 1 201 ? 12.138 -0.234 10.174 1.00 94.56 201 HIS A N 1
ATOM 1486 C CA . HIS A 1 201 ? 12.925 -0.226 11.416 1.00 94.56 201 HIS A CA 1
ATOM 1487 C C . HIS A 1 201 ? 14.081 0.787 11.397 1.00 94.56 201 HIS A C 1
ATOM 1489 O O . HIS A 1 201 ? 14.410 1.390 12.424 1.00 94.56 201 HIS A O 1
ATOM 1495 N N . ARG A 1 202 ? 14.715 1.002 10.235 1.00 95.75 202 ARG A N 1
ATOM 1496 C CA . ARG A 1 202 ? 15.776 2.015 10.085 1.00 95.75 202 ARG A CA 1
ATOM 1497 C C . ARG A 1 202 ? 15.179 3.412 10.183 1.00 95.75 202 ARG A C 1
ATOM 1499 O O . ARG A 1 202 ? 15.714 4.244 10.915 1.00 95.75 202 ARG A O 1
ATOM 1506 N N . PHE A 1 203 ? 14.044 3.632 9.524 1.00 96.94 203 PHE A N 1
ATOM 1507 C CA . PHE A 1 203 ? 13.251 4.848 9.651 1.00 96.94 203 PHE A CA 1
ATOM 1508 C C . PHE A 1 203 ? 12.862 5.111 11.109 1.00 96.94 203 PHE A C 1
ATOM 1510 O O . PHE A 1 203 ? 13.135 6.189 11.629 1.00 96.94 203 PHE A O 1
ATOM 1517 N N . ALA A 1 204 ? 12.314 4.111 11.802 1.00 95.69 204 ALA A N 1
ATOM 1518 C CA . ALA A 1 204 ? 11.897 4.204 13.198 1.00 95.69 204 ALA A CA 1
ATOM 1519 C C . ALA A 1 204 ? 13.040 4.639 14.118 1.00 95.69 204 ALA A C 1
ATOM 1521 O O . ALA A 1 204 ? 12.879 5.516 14.968 1.00 95.69 204 ALA A O 1
ATOM 1522 N N . ARG A 1 205 ? 14.234 4.074 13.910 1.00 94.69 205 ARG A N 1
ATOM 1523 C CA . ARG A 1 205 ? 15.442 4.487 14.627 1.00 94.69 205 ARG A CA 1
ATOM 1524 C C . ARG A 1 205 ? 15.767 5.961 14.397 1.00 94.69 205 ARG A C 1
ATOM 1526 O O . ARG A 1 205 ? 16.072 6.655 15.365 1.00 94.69 205 ARG A O 1
ATOM 1533 N N . GLN A 1 206 ? 15.700 6.436 13.157 1.00 95.62 206 GLN A N 1
ATOM 1534 C CA . GLN A 1 206 ? 15.986 7.835 12.836 1.00 95.62 206 GLN A CA 1
ATOM 1535 C C . GLN A 1 206 ? 14.907 8.797 13.339 1.00 95.62 206 GLN A C 1
ATOM 1537 O O . GLN A 1 206 ? 15.223 9.892 13.806 1.00 95.62 206 GLN A O 1
ATOM 1542 N N . LEU A 1 207 ? 13.645 8.372 13.337 1.00 95.31 207 LEU A N 1
ATOM 1543 C CA . LEU A 1 207 ? 12.541 9.105 13.949 1.00 95.31 207 LEU A CA 1
ATOM 1544 C C . LEU A 1 207 ? 12.757 9.266 15.463 1.00 95.31 207 LEU A C 1
ATOM 1546 O O . LEU A 1 207 ? 12.682 10.378 15.979 1.00 95.31 207 LEU A O 1
ATOM 1550 N N . MET A 1 208 ? 13.127 8.192 16.170 1.00 93.31 208 MET A N 1
ATOM 1551 C CA . MET A 1 208 ? 13.436 8.239 17.609 1.00 93.31 208 MET A CA 1
ATOM 1552 C C . MET A 1 208 ? 14.647 9.124 17.948 1.00 93.31 208 MET A C 1
ATOM 1554 O O . MET A 1 208 ? 14.727 9.670 19.049 1.00 93.31 208 MET A O 1
ATOM 1558 N N . LEU A 1 209 ? 15.597 9.276 17.019 1.00 93.50 209 LEU A N 1
ATOM 1559 C CA . LEU A 1 209 ? 16.731 10.198 17.154 1.00 93.50 209 LEU A CA 1
ATOM 1560 C C . LEU A 1 209 ? 16.368 11.657 16.825 1.00 93.50 209 LEU A C 1
ATOM 1562 O O . LEU A 1 209 ? 17.164 12.556 17.104 1.00 93.50 209 LEU A O 1
ATOM 1566 N N . GLY A 1 210 ? 15.173 11.905 16.282 1.00 91.75 210 GLY A N 1
ATOM 1567 C CA . GLY A 1 210 ? 14.721 13.222 15.836 1.00 91.75 210 GLY A CA 1
ATOM 1568 C C . GLY A 1 210 ? 15.334 13.666 14.505 1.00 91.75 210 GLY A C 1
ATOM 1569 O O . GLY A 1 210 ? 15.368 14.863 14.226 1.00 91.75 210 GLY A O 1
ATOM 1570 N N . GLU A 1 211 ? 15.850 12.727 13.706 1.00 92.75 211 GLU A N 1
ATOM 1571 C CA . GLU A 1 211 ? 16.456 12.996 12.396 1.00 92.75 211 GLU A CA 1
ATOM 1572 C C . GLU A 1 211 ? 15.415 12.999 11.262 1.00 92.75 211 GLU A C 1
ATOM 1574 O O . GLU A 1 211 ? 15.524 13.783 10.314 1.00 92.75 211 GLU A O 1
ATOM 1579 N N . LEU A 1 212 ? 14.382 12.160 11.382 1.00 94.31 212 LEU A N 1
ATOM 1580 C CA . LEU A 1 212 ? 13.237 12.078 10.466 1.00 94.31 212 LEU A CA 1
ATOM 1581 C C . LEU A 1 212 ? 11.939 12.472 11.177 1.00 94.31 212 LEU A C 1
ATOM 1583 O O . LEU A 1 212 ? 11.892 12.540 12.405 1.00 94.31 212 LEU A O 1
ATOM 1587 N N . GLU A 1 213 ? 10.888 12.757 10.409 1.00 92.62 213 GLU A N 1
ATOM 1588 C CA . GLU A 1 213 ? 9.608 13.239 10.930 1.00 92.62 213 GLU A CA 1
ATOM 1589 C C . GLU A 1 213 ? 8.465 12.277 10.571 1.00 92.62 213 GLU A C 1
ATOM 1591 O O . GLU A 1 213 ? 8.439 11.686 9.496 1.00 92.62 213 GLU A O 1
ATOM 1596 N N . ARG A 1 214 ? 7.458 12.152 11.446 1.00 92.06 214 ARG A N 1
ATOM 1597 C CA . ARG A 1 214 ? 6.246 11.347 11.179 1.00 92.06 214 ARG A CA 1
ATOM 1598 C C . ARG A 1 214 ? 5.181 12.070 10.343 1.00 92.06 214 ARG A C 1
ATOM 1600 O O . ARG A 1 214 ? 4.084 11.557 10.162 1.00 92.06 214 ARG A O 1
ATOM 1607 N N . THR A 1 215 ? 5.471 13.280 9.859 1.00 91.56 215 THR A N 1
ATOM 1608 C CA . THR A 1 215 ? 4.510 14.157 9.159 1.00 91.56 215 THR A CA 1
ATOM 1609 C C . THR A 1 215 ? 3.973 13.558 7.855 1.00 91.56 215 THR A C 1
ATOM 1611 O O . THR A 1 215 ? 2.918 13.986 7.380 1.00 91.56 215 THR A O 1
ATOM 1614 N N . TRP A 1 216 ? 4.656 12.542 7.321 1.00 94.44 216 TRP A N 1
ATOM 1615 C CA . TRP A 1 216 ? 4.244 11.743 6.168 1.00 94.44 216 TRP A CA 1
ATOM 1616 C C . TRP A 1 216 ? 2.938 10.969 6.372 1.00 94.44 216 TRP A C 1
ATOM 1618 O O . TRP A 1 216 ? 2.242 10.708 5.398 1.00 94.44 216 TRP A O 1
ATOM 1628 N N . LEU A 1 217 ? 2.542 10.665 7.612 1.00 93.81 217 LEU A N 1
ATOM 1629 C CA . LEU A 1 217 ? 1.258 10.014 7.908 1.00 93.81 217 LEU A CA 1
ATOM 1630 C C . LEU A 1 217 ? 0.046 10.882 7.512 1.00 93.81 217 LEU A C 1
ATOM 1632 O O . LEU A 1 217 ? -1.049 10.371 7.283 1.00 93.81 217 LEU A O 1
ATOM 1636 N N . GLY A 1 218 ? 0.246 12.196 7.361 1.00 89.38 218 GLY A N 1
ATOM 1637 C CA . GLY A 1 218 ? -0.748 13.114 6.807 1.00 89.38 218 GLY A CA 1
ATOM 1638 C C . GLY A 1 218 ? -0.812 13.147 5.273 1.00 89.38 218 GLY A C 1
ATOM 1639 O O . GLY A 1 218 ? -1.687 13.832 4.736 1.00 89.38 218 GLY A O 1
ATOM 1640 N N . ASP A 1 219 ? 0.102 12.465 4.577 1.00 88.38 219 ASP A N 1
ATOM 1641 C CA . ASP A 1 219 ? 0.148 12.347 3.117 1.00 88.38 219 ASP A CA 1
ATOM 1642 C C . ASP A 1 219 ? -0.501 11.026 2.677 1.00 88.38 219 ASP A C 1
ATOM 1644 O O . ASP A 1 219 ? -0.023 9.926 2.956 1.00 88.38 219 ASP A O 1
ATOM 1648 N N . ASP A 1 220 ? -1.616 11.133 1.956 1.00 85.75 220 ASP A N 1
ATOM 1649 C CA . ASP A 1 220 ? -2.387 9.977 1.506 1.00 85.75 220 ASP A CA 1
ATOM 1650 C C . ASP A 1 220 ? -1.675 9.128 0.452 1.00 85.75 220 ASP A C 1
ATOM 1652 O O . ASP A 1 220 ? -1.989 7.943 0.309 1.00 85.75 220 ASP A O 1
ATOM 1656 N N . ARG A 1 221 ? -0.725 9.704 -0.286 1.00 83.50 221 ARG A N 1
ATOM 1657 C CA . ARG A 1 221 ? 0.094 8.970 -1.251 1.00 83.50 221 ARG A CA 1
ATOM 1658 C C . ARG A 1 221 ? 1.152 8.161 -0.528 1.00 83.50 221 ARG A C 1
ATOM 1660 O O . ARG A 1 221 ? 1.239 6.971 -0.793 1.00 83.50 221 ARG A O 1
ATOM 1667 N N . ALA A 1 222 ? 1.863 8.772 0.417 1.00 88.75 222 ALA A N 1
ATOM 1668 C CA . ALA A 1 222 ? 2.878 8.087 1.213 1.00 88.75 222 ALA A CA 1
ATOM 1669 C C . ALA A 1 222 ? 2.290 6.906 2.002 1.00 88.75 222 ALA A C 1
ATOM 1671 O O . ALA A 1 222 ? 2.838 5.808 1.979 1.00 88.75 222 ALA A O 1
ATOM 1672 N N . VAL A 1 223 ? 1.128 7.098 2.637 1.00 90.69 223 VAL A N 1
ATOM 1673 C CA . VAL A 1 223 ? 0.423 6.017 3.347 1.00 90.69 223 VAL A CA 1
ATOM 1674 C C . VAL A 1 223 ? -0.022 4.916 2.386 1.00 90.69 223 VAL A C 1
ATOM 1676 O O . VAL A 1 223 ? 0.108 3.737 2.702 1.00 90.69 223 VAL A O 1
ATOM 1679 N N . ALA A 1 224 ? -0.532 5.271 1.204 1.00 83.75 224 ALA A N 1
ATOM 1680 C CA . ALA A 1 224 ? -0.912 4.274 0.208 1.00 83.75 224 ALA A CA 1
ATOM 1681 C C . ALA A 1 224 ? 0.297 3.482 -0.311 1.00 83.75 224 ALA A C 1
ATOM 1683 O O . ALA A 1 224 ? 0.179 2.272 -0.469 1.00 83.75 224 ALA A O 1
ATOM 1684 N N . ASP A 1 225 ? 1.436 4.133 -0.556 1.00 85.62 225 ASP A N 1
ATOM 1685 C CA . ASP A 1 225 ? 2.670 3.467 -0.985 1.00 85.62 225 ASP A CA 1
ATOM 1686 C C . ASP A 1 225 ? 3.166 2.499 0.102 1.00 85.62 225 ASP A C 1
ATOM 1688 O O . ASP A 1 225 ? 3.432 1.340 -0.197 1.00 85.62 225 ASP A O 1
ATOM 1692 N N . PHE A 1 226 ? 3.155 2.910 1.376 1.00 91.12 226 PHE A N 1
ATOM 1693 C CA . PHE A 1 226 ? 3.498 2.029 2.499 1.00 91.12 226 PHE A CA 1
ATOM 1694 C C . PHE A 1 226 ? 2.617 0.771 2.532 1.00 91.12 226 PHE A C 1
ATOM 1696 O O . PHE A 1 226 ? 3.117 -0.349 2.596 1.00 91.12 226 PHE A O 1
ATOM 1703 N N . LEU A 1 227 ? 1.295 0.940 2.441 1.00 87.25 227 LEU A N 1
ATOM 1704 C CA . LEU A 1 227 ? 0.348 -0.184 2.407 1.00 87.25 227 LEU A CA 1
ATOM 1705 C C . LEU A 1 227 ? 0.472 -1.026 1.124 1.00 87.25 227 LEU A C 1
ATOM 1707 O O . LEU A 1 227 ? 0.035 -2.172 1.094 1.00 87.25 227 LEU A O 1
ATOM 1711 N N . SER A 1 228 ? 1.064 -0.477 0.062 1.00 80.88 228 SER A N 1
ATOM 1712 C CA . SER A 1 228 ? 1.386 -1.239 -1.150 1.00 80.88 228 SER A CA 1
ATOM 1713 C C . SER A 1 228 ? 2.575 -2.171 -0.930 1.00 80.88 228 SER A C 1
ATOM 1715 O O . SER A 1 228 ? 2.592 -3.253 -1.503 1.00 80.88 228 SER A O 1
ATOM 1717 N N . CYS A 1 229 ? 3.539 -1.765 -0.099 1.00 85.75 229 CYS A N 1
ATOM 1718 C CA . CYS A 1 229 ? 4.728 -2.551 0.231 1.00 85.75 229 CYS A CA 1
ATOM 1719 C C . CYS A 1 229 ? 4.466 -3.624 1.299 1.00 85.75 229 CYS A C 1
ATOM 1721 O O . CYS A 1 229 ? 5.022 -4.710 1.200 1.00 85.75 229 CYS A O 1
ATOM 1723 N N . TYR A 1 230 ? 3.644 -3.326 2.311 1.00 86.94 230 TYR A N 1
ATOM 1724 C CA . TYR A 1 230 ? 3.460 -4.194 3.492 1.00 86.94 230 TYR A CA 1
ATOM 1725 C C . TYR A 1 230 ? 2.069 -4.823 3.601 1.00 86.94 230 TYR A C 1
ATOM 1727 O O . TYR A 1 230 ? 1.745 -5.459 4.599 1.00 86.94 230 TYR A O 1
ATOM 1735 N N . GLY A 1 231 ? 1.229 -4.642 2.585 1.00 80.19 231 GLY A N 1
ATOM 1736 C CA . GLY A 1 231 ? -0.101 -5.229 2.536 1.00 80.19 231 GLY A CA 1
ATOM 1737 C C . GLY A 1 231 ? -1.220 -4.319 3.044 1.00 80.19 231 GLY A C 1
ATOM 1738 O O . GLY A 1 231 ? -1.033 -3.292 3.705 1.00 80.19 231 GLY A O 1
ATOM 1739 N N . LEU A 1 232 ? -2.437 -4.712 2.675 1.00 79.94 232 LEU A N 1
ATOM 1740 C CA . LEU A 1 232 ? -3.662 -3.982 2.970 1.00 79.94 232 LEU A CA 1
ATOM 1741 C C . LEU A 1 232 ? -4.279 -4.486 4.267 1.00 79.94 232 LEU A C 1
ATOM 1743 O O . LEU A 1 232 ? -4.320 -5.685 4.509 1.00 79.94 232 LEU A O 1
ATOM 1747 N N . THR A 1 233 ? -4.828 -3.569 5.060 1.00 83.12 233 THR A N 1
ATOM 1748 C CA . THR A 1 233 ? -5.488 -3.903 6.328 1.00 83.12 233 THR A CA 1
ATOM 1749 C C . THR A 1 233 ? -6.946 -3.475 6.329 1.00 83.12 233 THR A C 1
ATOM 1751 O O . THR A 1 233 ? -7.392 -2.679 5.486 1.00 83.12 233 THR A O 1
ATOM 1754 N N . SER A 1 234 ? -7.705 -3.945 7.319 1.00 81.50 234 SER A N 1
ATOM 1755 C CA . SER A 1 234 ? -9.109 -3.549 7.515 1.00 81.50 234 SER A CA 1
ATOM 1756 C C . SER A 1 234 ? -9.317 -2.021 7.627 1.00 81.50 234 SER A C 1
ATOM 1758 O O . SER A 1 234 ? -10.415 -1.502 7.392 1.00 81.50 234 SER A O 1
ATOM 1760 N N . TRP A 1 235 ? -8.249 -1.268 7.906 1.00 87.31 235 TRP A N 1
ATOM 1761 C CA . TRP A 1 235 ? -8.234 0.178 8.126 1.00 87.31 235 TRP A CA 1
ATOM 1762 C C . TRP A 1 235 ? -8.311 1.041 6.863 1.00 87.31 235 TRP A C 1
ATOM 1764 O O . TRP A 1 235 ? -8.619 2.234 6.961 1.00 87.31 235 TRP A O 1
ATOM 1774 N N . VAL A 1 236 ? -8.087 0.482 5.671 1.00 84.00 236 VAL A N 1
ATOM 1775 C CA . VAL A 1 236 ? -8.087 1.249 4.406 1.00 84.00 236 VAL A CA 1
ATOM 1776 C C . VAL A 1 236 ? -9.409 1.993 4.175 1.00 84.00 236 VAL A C 1
ATOM 1778 O O . VAL A 1 236 ? -9.427 3.139 3.718 1.00 84.00 236 VAL A O 1
ATOM 1781 N N . HIS A 1 237 ? -10.532 1.385 4.551 1.00 79.50 237 HIS A N 1
ATOM 1782 C CA . HIS A 1 237 ? -11.848 2.016 4.457 1.00 79.50 237 HIS A CA 1
ATOM 1783 C C . HIS A 1 237 ? -12.002 3.188 5.433 1.00 79.50 237 HIS A C 1
ATOM 1785 O O . HIS A 1 237 ? -12.513 4.244 5.053 1.00 79.50 237 HIS A O 1
ATOM 1791 N N . THR A 1 238 ? -11.502 3.047 6.664 1.00 87.88 238 THR A N 1
ATOM 1792 C CA . THR A 1 238 ? -11.452 4.141 7.644 1.00 87.88 238 THR A CA 1
ATOM 1793 C C . THR A 1 238 ? -10.643 5.318 7.094 1.00 87.88 238 THR A C 1
ATOM 1795 O O . THR A 1 238 ? -11.125 6.454 7.114 1.00 87.88 238 THR A O 1
ATOM 1798 N N . LEU A 1 239 ? -9.463 5.055 6.520 1.00 88.56 239 LEU A N 1
ATOM 1799 C CA . LEU A 1 239 ? -8.625 6.068 5.866 1.00 88.56 239 LEU A CA 1
ATOM 1800 C C . LEU A 1 239 ? -9.371 6.798 4.746 1.00 88.56 239 LEU A C 1
ATOM 1802 O O . LEU A 1 239 ? -9.371 8.030 4.689 1.00 88.56 239 LEU A O 1
ATOM 1806 N N . ALA A 1 240 ? -10.052 6.053 3.873 1.00 81.75 240 ALA A N 1
ATOM 1807 C CA . ALA A 1 240 ? -10.834 6.620 2.780 1.00 81.75 240 ALA A CA 1
ATOM 1808 C C . ALA A 1 240 ? -11.948 7.550 3.282 1.00 81.75 240 ALA A C 1
ATOM 1810 O O . ALA A 1 240 ? -12.149 8.629 2.712 1.00 81.75 240 ALA A O 1
ATOM 1811 N N . VAL A 1 241 ? -12.649 7.179 4.358 1.00 83.44 241 VAL A N 1
ATOM 1812 C CA . VAL A 1 241 ? -13.685 8.019 4.981 1.00 83.44 241 VAL A CA 1
ATOM 1813 C C . VAL A 1 241 ? -13.075 9.303 5.547 1.00 83.44 241 VAL A C 1
ATOM 1815 O O . VAL A 1 241 ? -13.540 10.393 5.203 1.00 83.44 241 VAL A O 1
ATOM 1818 N N . MET A 1 242 ? -12.005 9.209 6.344 1.00 88.06 242 MET A N 1
ATOM 1819 C CA . MET A 1 242 ? -11.358 10.384 6.953 1.00 88.06 242 MET A CA 1
ATOM 1820 C C . MET A 1 242 ? -10.807 11.343 5.901 1.00 88.06 242 MET A C 1
ATOM 1822 O O . MET A 1 242 ? -11.050 12.556 5.942 1.00 88.06 242 MET A O 1
ATOM 1826 N N . ARG A 1 243 ? -10.165 10.793 4.867 1.00 84.12 243 ARG A N 1
ATOM 1827 C CA . ARG A 1 243 ? -9.705 11.562 3.712 1.00 84.12 243 ARG A CA 1
ATOM 1828 C C . ARG A 1 243 ? -10.860 12.237 2.986 1.00 84.12 243 ARG A C 1
ATOM 1830 O O . ARG A 1 243 ? -10.703 13.348 2.463 1.00 84.12 243 ARG A O 1
ATOM 1837 N N . THR A 1 244 ? -12.022 11.583 2.945 1.00 80.38 244 THR A N 1
ATOM 1838 C CA . THR A 1 244 ? -13.190 12.089 2.227 1.00 80.38 244 THR A CA 1
ATOM 1839 C C . THR A 1 244 ? -13.715 13.383 2.804 1.00 80.38 244 THR A C 1
ATOM 1841 O O . THR A 1 244 ? -13.960 14.345 2.067 1.00 80.38 244 THR A O 1
ATOM 1844 N N . VAL A 1 245 ? -13.786 13.429 4.127 1.00 81.50 245 VAL A N 1
ATOM 1845 C CA . VAL A 1 245 ? -14.242 14.600 4.874 1.00 81.50 245 VAL A CA 1
ATOM 1846 C C . VAL A 1 245 ? -13.140 15.612 5.161 1.00 81.50 245 VAL A C 1
ATOM 1848 O O . VAL A 1 245 ? -13.415 16.645 5.763 1.00 81.50 245 VAL A O 1
ATOM 1851 N N . ARG A 1 246 ? -11.914 15.355 4.682 1.00 82.62 246 ARG A N 1
ATOM 1852 C CA . ARG A 1 246 ? -10.722 16.185 4.927 1.00 82.62 246 ARG A CA 1
ATOM 1853 C C . ARG A 1 246 ? -10.425 16.351 6.423 1.00 82.62 246 ARG A C 1
ATOM 1855 O O . ARG A 1 246 ? -9.955 17.407 6.845 1.00 82.62 246 ARG A O 1
ATOM 1862 N N . ASP A 1 247 ? -10.699 15.314 7.209 1.00 86.69 247 ASP A N 1
ATOM 1863 C CA . ASP A 1 247 ? -10.321 15.246 8.618 1.00 86.69 247 ASP A CA 1
ATOM 1864 C C . ASP A 1 247 ? -8.851 14.838 8.713 1.00 86.69 247 ASP A C 1
ATOM 1866 O O . ASP A 1 247 ? -8.527 13.654 8.710 1.00 86.69 247 ASP A O 1
ATOM 1870 N N . ARG A 1 248 ? -7.959 15.834 8.715 1.00 88.62 248 ARG A N 1
ATOM 1871 C CA . ARG A 1 248 ? -6.508 15.606 8.696 1.00 88.62 248 ARG A CA 1
ATOM 1872 C C . ARG A 1 248 ? -6.031 14.854 9.936 1.00 88.62 248 ARG A C 1
ATOM 1874 O O . ARG A 1 248 ? -5.255 13.921 9.793 1.00 88.62 248 ARG A O 1
ATOM 1881 N N . ASP A 1 249 ? -6.513 15.236 11.114 1.00 90.94 249 ASP A N 1
ATOM 1882 C CA . ASP A 1 249 ? -6.066 14.639 12.375 1.00 90.94 249 ASP A CA 1
ATOM 1883 C C . ASP A 1 249 ? -6.603 13.205 12.522 1.00 90.94 249 ASP A C 1
ATOM 1885 O O . ASP A 1 249 ? -5.889 12.304 12.954 1.00 90.94 249 ASP A O 1
ATOM 1889 N N . GLY A 1 250 ? -7.853 12.966 12.102 1.00 91.56 250 GLY A N 1
ATOM 1890 C CA . GLY A 1 250 ? -8.415 11.615 12.030 1.00 91.56 250 GLY A CA 1
ATOM 1891 C C . GLY A 1 250 ? -7.720 10.736 10.989 1.00 91.56 250 GLY A C 1
ATOM 1892 O O . GLY A 1 250 ? -7.552 9.541 11.218 1.00 91.56 250 GLY A O 1
ATOM 1893 N N . PHE A 1 251 ? -7.297 11.317 9.862 1.00 91.81 251 PHE A N 1
ATOM 1894 C CA . PHE A 1 251 ? -6.523 10.614 8.842 1.00 91.81 251 PHE A CA 1
ATOM 1895 C C . PHE A 1 251 ? -5.137 10.215 9.356 1.00 91.81 251 PHE A C 1
ATOM 1897 O O . PHE A 1 251 ? -4.785 9.053 9.226 1.00 91.81 251 PHE A O 1
ATOM 1904 N N . ASP A 1 252 ? -4.404 11.137 9.986 1.00 93.06 252 ASP A N 1
ATOM 1905 C CA . ASP A 1 252 ? -3.073 10.896 10.567 1.00 93.06 252 ASP A CA 1
ATOM 1906 C C . ASP A 1 252 ? -3.095 9.744 11.586 1.00 93.06 252 ASP A C 1
ATOM 1908 O O . ASP A 1 252 ? -2.308 8.801 11.502 1.00 93.06 252 ASP A O 1
ATOM 1912 N N . MET A 1 253 ? -4.078 9.754 12.495 1.00 93.31 253 MET A N 1
ATOM 1913 C CA . MET A 1 253 ? -4.273 8.672 13.466 1.00 93.31 253 MET A CA 1
ATOM 1914 C C . MET A 1 253 ? -4.638 7.344 12.789 1.00 93.31 253 MET A C 1
ATOM 1916 O O . MET A 1 253 ? -4.056 6.306 13.095 1.00 93.31 253 MET A O 1
ATOM 1920 N N . ALA A 1 254 ? -5.585 7.356 11.845 1.00 93.12 254 ALA A N 1
ATOM 1921 C CA . ALA A 1 254 ? -5.947 6.152 11.099 1.00 93.12 254 ALA A CA 1
ATOM 1922 C C . ALA A 1 254 ? -4.776 5.613 10.259 1.00 93.12 254 ALA A C 1
ATOM 1924 O O . ALA A 1 254 ? -4.679 4.403 10.074 1.00 93.12 254 ALA A O 1
ATOM 1925 N N . ALA A 1 255 ? -3.885 6.483 9.779 1.00 93.94 255 ALA A N 1
ATOM 1926 C CA . ALA A 1 255 ? -2.693 6.110 9.029 1.00 93.94 255 ALA A CA 1
ATOM 1927 C C . ALA A 1 255 ? -1.672 5.432 9.931 1.00 93.94 255 ALA A C 1
ATOM 1929 O O . ALA A 1 255 ? -1.188 4.368 9.565 1.00 93.94 255 ALA A O 1
ATOM 1930 N N . ALA A 1 256 ? -1.412 5.978 11.124 1.00 94.88 256 ALA A N 1
ATOM 1931 C CA . ALA A 1 256 ? -0.544 5.339 12.112 1.00 94.88 256 ALA A CA 1
ATOM 1932 C C . ALA A 1 256 ? -1.034 3.927 12.465 1.00 94.88 256 ALA A C 1
ATOM 1934 O O . ALA A 1 256 ? -0.238 2.990 12.501 1.00 94.88 256 ALA A O 1
ATOM 1935 N N . LEU A 1 257 ? -2.347 3.770 12.679 1.00 94.75 257 LEU A N 1
ATOM 1936 C CA . LEU A 1 257 ? -2.971 2.475 12.957 1.00 94.75 257 LEU A CA 1
ATOM 1937 C C . LEU A 1 257 ? -2.811 1.538 11.757 1.00 94.75 257 LEU A C 1
ATOM 1939 O O . LEU A 1 257 ? -2.291 0.445 11.923 1.00 94.75 257 LEU A O 1
ATOM 1943 N N . ALA A 1 258 ? -3.174 1.978 10.549 1.00 93.38 258 ALA A N 1
ATOM 1944 C CA . ALA A 1 258 ? -3.126 1.154 9.342 1.00 93.38 258 ALA A CA 1
ATOM 1945 C C . ALA A 1 258 ? -1.712 0.680 8.974 1.00 93.38 258 ALA A C 1
ATOM 1947 O O . ALA A 1 258 ? -1.547 -0.484 8.618 1.00 93.38 258 ALA A O 1
ATOM 1948 N N . THR A 1 259 ? -0.704 1.555 9.051 1.00 94.62 259 THR A N 1
ATOM 1949 C CA . THR A 1 259 ? 0.687 1.217 8.704 1.00 94.62 259 THR A CA 1
ATOM 1950 C C . THR A 1 259 ? 1.330 0.337 9.768 1.00 94.62 259 THR A C 1
ATOM 1952 O O . THR A 1 259 ? 2.016 -0.622 9.428 1.00 94.62 259 THR A O 1
ATOM 1955 N N . SER A 1 260 ? 1.033 0.585 11.049 1.00 94.69 260 SER A N 1
ATOM 1956 C CA . SER A 1 260 ? 1.426 -0.314 12.143 1.00 94.69 260 SER A CA 1
ATOM 1957 C C . SER A 1 260 ? 0.810 -1.698 11.983 1.00 94.69 260 SER A C 1
ATOM 1959 O O . SER A 1 260 ? 1.483 -2.695 12.240 1.00 94.69 260 SER A O 1
ATOM 1961 N N . ALA A 1 261 ? -0.451 -1.741 11.542 1.00 93.25 261 ALA A N 1
ATOM 1962 C CA . ALA A 1 261 ? -1.180 -2.971 11.303 1.00 93.25 261 ALA A CA 1
ATOM 1963 C C . ALA A 1 261 ? -0.560 -3.787 10.165 1.00 93.25 261 ALA A C 1
ATOM 1965 O O . ALA A 1 261 ? -0.262 -4.962 10.350 1.00 93.25 261 ALA A O 1
ATOM 1966 N N . ALA A 1 262 ? -0.329 -3.133 9.020 1.00 91.88 262 ALA A N 1
ATOM 1967 C CA . ALA A 1 262 ? 0.259 -3.749 7.835 1.00 91.88 262 ALA A CA 1
ATOM 1968 C C . ALA A 1 262 ? 1.640 -4.326 8.144 1.00 91.88 262 ALA A C 1
ATOM 1970 O O . ALA A 1 262 ? 1.882 -5.505 7.917 1.00 91.88 262 ALA A O 1
ATOM 1971 N N . LEU A 1 263 ? 2.519 -3.511 8.735 1.00 93.81 263 LEU A N 1
ATOM 1972 C CA . LEU A 1 263 ? 3.890 -3.923 9.008 1.00 93.81 263 LEU A CA 1
ATOM 1973 C C . LEU A 1 263 ? 3.961 -5.091 9.992 1.00 93.81 263 LEU A C 1
ATOM 1975 O O . LEU A 1 263 ? 4.670 -6.057 9.740 1.00 93.81 263 LEU A O 1
ATOM 1979 N N . LEU A 1 264 ? 3.216 -5.025 11.102 1.00 92.38 264 LEU A N 1
ATOM 1980 C CA . LEU A 1 264 ? 3.263 -6.100 12.092 1.00 92.38 264 LEU A CA 1
ATOM 1981 C C . LEU A 1 264 ? 2.665 -7.390 11.535 1.00 92.38 264 LEU A C 1
ATOM 1983 O O . LEU A 1 264 ? 3.209 -8.452 11.801 1.00 92.38 264 LEU A O 1
ATOM 1987 N N . ALA A 1 265 ? 1.565 -7.315 10.778 1.00 88.25 265 ALA A N 1
ATOM 1988 C CA . ALA A 1 265 ? 0.989 -8.489 10.130 1.00 88.25 265 ALA A CA 1
ATOM 1989 C C . ALA A 1 265 ? 1.990 -9.129 9.158 1.00 88.25 265 ALA A C 1
ATOM 1991 O O . ALA A 1 265 ? 2.217 -10.335 9.247 1.00 88.25 265 ALA A O 1
ATOM 1992 N N . TRP A 1 266 ? 2.649 -8.308 8.335 1.00 88.50 266 TRP A N 1
ATOM 1993 C CA . TRP A 1 266 ? 3.697 -8.722 7.402 1.00 88.50 266 TRP A CA 1
ATOM 1994 C C . TRP A 1 266 ? 4.883 -9.405 8.096 1.00 88.50 266 TRP A C 1
ATOM 1996 O O . TRP A 1 266 ? 5.320 -10.473 7.689 1.00 88.50 266 TRP A O 1
ATOM 2006 N N . GLU A 1 267 ? 5.390 -8.824 9.182 1.00 87.69 267 GLU A N 1
ATOM 2007 C CA . GLU A 1 267 ? 6.539 -9.362 9.927 1.00 87.69 267 GLU A CA 1
ATOM 2008 C C . GLU A 1 267 ? 6.155 -10.488 10.895 1.00 87.69 267 GLU A C 1
ATOM 2010 O O . GLU A 1 267 ? 7.020 -11.169 11.450 1.00 87.69 267 GLU A O 1
ATOM 2015 N N . SER A 1 268 ? 4.854 -10.705 11.118 1.00 83.25 268 SER A N 1
ATOM 2016 C CA . SER A 1 268 ? 4.385 -11.644 12.133 1.00 83.25 268 SER A CA 1
ATOM 2017 C C . SER A 1 268 ? 4.801 -13.078 11.848 1.00 83.25 268 SER A C 1
ATOM 2019 O O . SER A 1 268 ? 4.804 -13.864 12.789 1.00 83.25 268 SER A O 1
ATOM 2021 N N . GLU A 1 269 ? 5.138 -13.444 10.607 1.00 76.44 269 GLU A N 1
ATOM 2022 C CA . GLU A 1 269 ? 5.536 -14.804 10.207 1.00 76.44 269 GLU A CA 1
ATOM 2023 C C . GLU A 1 269 ? 6.616 -15.415 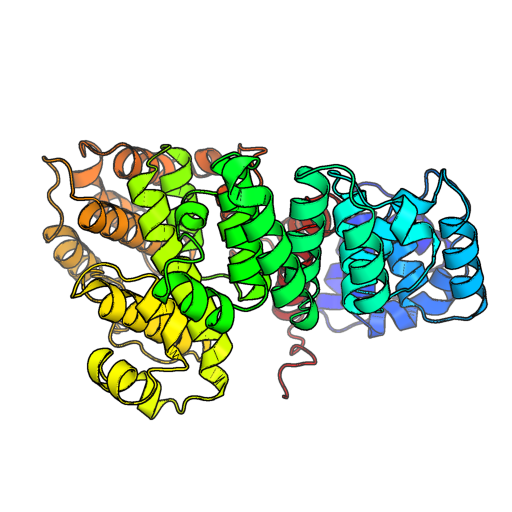11.117 1.00 76.44 269 GLU A C 1
ATOM 2025 O O . GLU A 1 269 ? 6.637 -16.628 11.331 1.00 76.44 269 GLU A O 1
ATOM 2030 N N . GLU A 1 270 ? 7.471 -14.583 11.716 1.00 76.12 270 GLU A N 1
ATOM 2031 C CA . GLU A 1 270 ? 8.516 -15.020 12.649 1.00 76.12 270 GLU A CA 1
ATOM 2032 C C . GLU A 1 270 ? 8.012 -15.292 14.083 1.00 76.12 270 GLU A C 1
ATOM 2034 O O . GLU A 1 270 ? 8.713 -15.927 14.877 1.00 76.12 270 GLU A O 1
ATOM 2039 N N . LEU A 1 271 ? 6.803 -14.841 14.427 1.00 83.94 271 LEU A N 1
ATOM 2040 C CA . LEU A 1 271 ? 6.162 -15.000 15.734 1.00 83.94 271 LEU A CA 1
ATOM 2041 C C . LEU A 1 271 ? 5.254 -16.236 15.777 1.00 83.94 271 LEU A C 1
ATOM 2043 O O . LEU A 1 271 ? 4.382 -16.442 14.923 1.00 83.94 271 LEU A O 1
ATOM 2047 N N . GLU A 1 272 ? 5.396 -17.030 16.840 1.00 87.50 272 GLU A N 1
ATOM 2048 C CA . GLU A 1 272 ? 4.481 -18.143 17.113 1.00 87.50 272 GLU A CA 1
ATOM 2049 C C . GLU A 1 272 ? 3.081 -17.619 17.495 1.00 87.50 272 GLU A C 1
ATOM 2051 O O . GLU A 1 272 ? 2.942 -16.576 18.138 1.00 87.50 272 GLU A O 1
ATOM 2056 N N . ASP A 1 273 ? 2.024 -18.374 17.172 1.00 87.31 273 ASP A N 1
ATOM 2057 C CA . ASP A 1 273 ? 0.634 -17.985 17.476 1.00 87.31 273 ASP A CA 1
ATOM 2058 C C . ASP A 1 273 ? 0.406 -17.690 18.971 1.00 87.31 273 ASP A C 1
ATOM 2060 O O . ASP A 1 273 ? -0.364 -16.800 19.331 1.00 87.31 273 ASP A O 1
ATOM 2064 N N . GLU A 1 274 ? 1.090 -18.416 19.864 1.00 88.12 274 GLU A N 1
ATOM 2065 C CA . GLU A 1 274 ? 1.015 -18.191 21.314 1.00 88.12 274 GLU A CA 1
ATOM 2066 C C . GLU A 1 274 ? 1.601 -16.832 21.729 1.00 88.12 274 GLU A C 1
ATOM 2068 O O . GLU A 1 274 ? 1.189 -16.266 22.744 1.00 88.12 274 GLU A O 1
ATOM 2073 N N . GLU A 1 275 ? 2.544 -16.297 20.953 1.00 89.94 275 GLU A N 1
ATOM 2074 C CA . GLU A 1 275 ? 3.190 -15.009 21.210 1.00 89.94 275 GLU A CA 1
ATOM 2075 C C . GLU A 1 275 ? 2.311 -13.848 20.765 1.00 89.94 275 GLU A C 1
ATOM 2077 O O . GLU A 1 275 ? 2.190 -12.867 21.496 1.00 89.94 275 GLU A O 1
ATOM 2082 N N . LEU A 1 276 ? 1.614 -13.992 19.635 1.00 86.75 276 LEU A N 1
ATOM 2083 C CA . LEU A 1 276 ? 0.630 -13.009 19.169 1.00 86.75 276 LEU A CA 1
ATOM 2084 C C . LEU A 1 276 ? -0.549 -12.839 20.137 1.00 86.75 276 LEU A C 1
ATOM 2086 O O . LEU A 1 276 ? -1.184 -11.789 20.141 1.00 86.75 276 LEU A O 1
ATOM 2090 N N . LEU A 1 277 ? -0.821 -13.838 20.982 1.00 89.06 277 LEU A N 1
ATOM 2091 C CA . LEU A 1 277 ? -1.861 -13.793 22.015 1.00 89.06 277 LEU A CA 1
ATOM 2092 C C . LEU A 1 277 ? -1.403 -13.156 23.339 1.00 89.06 277 LEU A C 1
ATOM 2094 O O . LEU A 1 277 ? -2.212 -13.037 24.266 1.00 89.06 277 LEU A O 1
ATOM 2098 N N . LEU A 1 278 ? -0.127 -12.776 23.466 1.00 89.94 278 LEU A N 1
ATOM 2099 C CA . LEU A 1 278 ? 0.361 -12.023 24.622 1.00 89.94 278 LEU A CA 1
ATOM 2100 C C . LEU A 1 278 ? -0.235 -10.612 24.637 1.00 89.94 278 LEU A C 1
ATOM 2102 O O . LEU A 1 278 ? -0.613 -10.065 23.602 1.00 89.94 278 LEU A O 1
ATOM 2106 N N . ASP A 1 279 ? -0.296 -10.003 25.822 1.00 91.62 279 ASP A N 1
ATOM 2107 C CA . ASP A 1 279 ? -0.647 -8.587 25.901 1.00 91.62 279 ASP A CA 1
ATOM 2108 C C . ASP A 1 279 ? 0.423 -7.716 25.218 1.00 91.62 279 ASP A C 1
ATOM 2110 O O . ASP A 1 279 ? 1.611 -8.061 25.198 1.00 91.62 279 ASP A O 1
ATOM 2114 N N . ALA A 1 280 ? -0.006 -6.585 24.650 1.00 91.81 280 ALA A N 1
ATOM 2115 C CA . ALA A 1 280 ? 0.867 -5.710 23.871 1.00 91.81 280 ALA A CA 1
ATOM 2116 C C . ALA A 1 280 ? 2.085 -5.236 24.677 1.00 91.81 280 ALA A C 1
ATOM 2118 O O . ALA A 1 280 ? 3.198 -5.219 24.159 1.00 91.81 280 ALA A O 1
ATOM 2119 N N . SER A 1 281 ? 1.906 -4.930 25.967 1.00 92.44 281 SER A N 1
ATOM 2120 C CA . SER A 1 281 ? 3.004 -4.514 26.848 1.00 92.44 281 SER A CA 1
ATOM 2121 C C . SER A 1 281 ? 4.086 -5.592 27.016 1.00 92.44 281 SER A C 1
ATOM 2123 O O . SER A 1 281 ? 5.277 -5.301 26.929 1.00 92.44 281 SER A O 1
ATOM 2125 N N . THR A 1 282 ? 3.693 -6.858 27.175 1.00 94.19 282 THR A N 1
ATOM 2126 C CA . THR A 1 282 ? 4.608 -8.002 27.259 1.00 94.19 282 THR A CA 1
ATOM 2127 C C . THR A 1 282 ? 5.308 -8.227 25.927 1.00 94.19 282 THR A C 1
ATOM 2129 O O . THR A 1 282 ? 6.492 -8.570 25.913 1.00 94.19 282 THR A O 1
ATOM 2132 N N . LEU A 1 283 ? 4.598 -8.041 24.811 1.00 92.19 283 LEU A N 1
ATOM 2133 C CA . LEU A 1 283 ? 5.188 -8.172 23.483 1.00 92.19 283 LEU A CA 1
ATOM 2134 C C . LEU A 1 283 ? 6.250 -7.089 23.245 1.00 92.19 283 LEU A C 1
ATOM 2136 O O . LEU A 1 283 ? 7.361 -7.420 22.840 1.00 92.19 283 LEU A O 1
ATOM 2140 N N . ILE A 1 284 ? 5.957 -5.834 23.601 1.00 93.19 284 ILE A N 1
ATOM 2141 C CA . ILE A 1 284 ? 6.899 -4.701 23.559 1.00 93.19 284 ILE A CA 1
ATOM 2142 C C . ILE A 1 284 ? 8.143 -4.979 24.408 1.00 93.19 284 ILE A C 1
ATOM 2144 O O . ILE A 1 284 ? 9.265 -4.790 23.938 1.00 93.19 284 ILE A O 1
ATOM 2148 N N . ASP A 1 285 ? 7.967 -5.460 25.639 1.00 93.25 285 ASP A N 1
ATOM 2149 C CA . ASP A 1 285 ? 9.086 -5.775 26.535 1.00 93.25 285 ASP A CA 1
ATOM 2150 C C . ASP A 1 285 ? 9.983 -6.895 25.984 1.00 93.25 285 ASP A C 1
ATOM 2152 O O . ASP A 1 285 ? 11.188 -6.936 26.261 1.00 93.25 285 ASP A O 1
ATOM 2156 N N . ARG A 1 286 ? 9.399 -7.827 25.224 1.00 93.44 286 ARG A N 1
ATOM 2157 C CA . ARG A 1 286 ? 10.095 -8.997 24.686 1.00 93.44 286 ARG A CA 1
ATOM 2158 C C . ARG A 1 286 ? 10.767 -8.726 23.341 1.00 93.44 286 ARG A C 1
ATOM 2160 O O . ARG A 1 286 ? 11.870 -9.232 23.134 1.00 93.44 286 ARG A O 1
ATOM 2167 N N . TYR A 1 287 ? 10.130 -7.927 22.488 1.00 92.31 287 TYR A N 1
ATOM 2168 C CA . TYR A 1 287 ? 10.521 -7.670 21.098 1.00 92.31 287 TYR A CA 1
ATOM 2169 C C . TYR A 1 287 ? 10.586 -6.164 20.769 1.00 92.31 287 TYR A C 1
ATOM 2171 O O . TYR A 1 287 ? 9.912 -5.681 19.857 1.00 92.31 287 TYR A O 1
ATOM 2179 N N . PRO A 1 288 ? 11.376 -5.364 21.512 1.00 90.94 288 PRO A N 1
ATOM 2180 C CA . PRO A 1 288 ? 11.398 -3.914 21.325 1.00 90.94 288 PRO A CA 1
ATOM 2181 C C . PRO A 1 288 ? 12.061 -3.473 20.011 1.00 90.94 288 PRO A C 1
ATOM 2183 O O . PRO A 1 288 ? 11.880 -2.331 19.596 1.00 90.94 288 PRO A O 1
ATOM 2186 N N . ALA A 1 289 ? 12.880 -4.325 19.385 1.00 89.12 289 ALA A N 1
ATOM 2187 C CA . ALA A 1 289 ? 13.560 -3.990 18.134 1.00 89.12 289 ALA A CA 1
ATOM 2188 C C . ALA A 1 289 ? 12.643 -4.227 16.930 1.00 89.12 289 ALA A C 1
ATOM 2190 O O . ALA A 1 289 ? 12.575 -3.393 16.031 1.00 89.12 289 ALA A O 1
ATOM 2191 N N . GLU A 1 290 ? 11.911 -5.331 16.966 1.00 89.44 290 GLU A N 1
ATOM 2192 C CA . GLU A 1 290 ? 10.907 -5.737 15.993 1.00 89.44 290 GLU A CA 1
ATOM 2193 C C . GLU A 1 290 ? 9.729 -4.749 16.031 1.00 89.44 290 GLU A C 1
ATOM 2195 O O . GLU A 1 290 ? 9.293 -4.240 15.008 1.00 89.44 290 GLU A O 1
ATOM 2200 N N . LEU A 1 291 ? 9.314 -4.319 17.227 1.00 92.31 291 LEU A N 1
ATOM 2201 C CA . LEU A 1 291 ? 8.241 -3.331 17.406 1.00 92.31 291 LEU A CA 1
ATOM 2202 C C . LEU A 1 291 ? 8.723 -1.871 17.370 1.00 92.31 291 LEU A C 1
ATOM 2204 O O . LEU A 1 291 ? 7.992 -0.952 17.751 1.00 92.31 291 LEU A O 1
ATOM 2208 N N . ALA A 1 292 ? 9.960 -1.620 16.923 1.00 92.50 292 ALA A N 1
ATOM 2209 C CA . ALA A 1 292 ? 10.552 -0.283 16.937 1.00 92.50 292 ALA A CA 1
ATOM 2210 C C . ALA A 1 292 ? 9.734 0.737 16.135 1.00 92.50 292 ALA A C 1
ATOM 2212 O O . ALA A 1 292 ? 9.702 1.907 16.509 1.00 92.50 292 ALA A O 1
ATOM 2213 N N . PHE A 1 293 ? 9.068 0.314 15.056 1.00 94.88 293 PHE A N 1
ATOM 2214 C CA . PHE A 1 293 ? 8.244 1.196 14.231 1.00 94.88 293 PHE A CA 1
ATOM 2215 C C . PHE A 1 293 ? 7.018 1.707 14.991 1.00 94.88 293 PHE A C 1
ATOM 2217 O O . PHE A 1 293 ? 6.822 2.917 15.093 1.00 94.88 293 PHE A O 1
ATOM 2224 N N . GLN A 1 294 ? 6.256 0.808 15.615 1.00 94.75 294 GLN A N 1
ATOM 2225 C CA . GLN A 1 294 ? 5.098 1.148 16.444 1.00 94.75 294 GLN A CA 1
ATOM 2226 C C . GLN A 1 294 ? 5.521 2.011 17.642 1.00 94.75 294 GLN A C 1
ATOM 2228 O O . GLN A 1 294 ? 4.872 3.008 17.957 1.00 94.75 294 GLN A O 1
ATOM 2233 N N . LEU A 1 295 ? 6.657 1.683 18.267 1.00 93.62 295 LEU A N 1
ATOM 2234 C CA . LEU A 1 295 ? 7.225 2.468 19.366 1.00 93.62 295 LEU A CA 1
ATOM 2235 C C . LEU A 1 295 ? 7.645 3.877 18.928 1.00 93.62 295 LEU A C 1
ATOM 2237 O O . LEU A 1 295 ? 7.439 4.828 19.675 1.00 93.62 295 LEU A O 1
ATOM 2241 N N . ALA A 1 296 ? 8.212 4.030 17.730 1.00 93.50 296 ALA A N 1
ATOM 2242 C CA . ALA A 1 296 ? 8.652 5.325 17.214 1.00 93.50 296 ALA A CA 1
ATOM 2243 C C . ALA A 1 296 ? 7.486 6.232 16.797 1.00 93.50 296 ALA A C 1
ATOM 2245 O O . ALA A 1 296 ? 7.585 7.451 16.934 1.00 93.50 296 ALA A O 1
ATOM 2246 N N . LEU A 1 297 ? 6.394 5.657 16.284 1.00 91.94 297 LEU A N 1
ATOM 2247 C CA . LEU A 1 297 ? 5.196 6.413 15.909 1.00 91.94 297 LEU A CA 1
ATOM 2248 C C . LEU A 1 297 ? 4.364 6.853 17.124 1.00 91.94 297 LEU A C 1
ATOM 2250 O O . LEU A 1 297 ? 3.654 7.859 17.048 1.00 91.94 297 LEU A O 1
ATOM 2254 N N . GLY A 1 298 ? 4.434 6.115 18.234 1.00 83.75 298 GLY A N 1
ATOM 2255 C CA . GLY A 1 298 ? 3.670 6.405 19.443 1.00 83.75 298 GLY A CA 1
ATOM 2256 C C . GLY A 1 298 ? 4.297 7.498 20.314 1.00 83.75 298 GLY A C 1
ATOM 2257 O O . GLY A 1 298 ? 5.142 7.217 21.155 1.00 83.75 298 GLY A O 1
ATOM 2258 N N . GLU A 1 299 ? 3.849 8.748 20.155 1.00 71.00 299 GLU A N 1
ATOM 2259 C CA . GLU A 1 299 ? 4.322 9.891 20.967 1.00 71.00 299 GLU A CA 1
ATOM 2260 C C . GLU A 1 299 ? 3.754 9.932 22.403 1.00 71.00 299 GLU A C 1
ATOM 2262 O O . GLU A 1 299 ? 4.332 10.593 23.268 1.00 71.00 299 GLU A O 1
ATOM 2267 N N . ASP A 1 300 ? 2.642 9.232 22.658 1.00 74.69 300 ASP A N 1
ATOM 2268 C CA . ASP A 1 300 ? 1.916 9.216 23.936 1.00 74.69 300 ASP A CA 1
ATOM 2269 C C . ASP A 1 300 ? 2.075 7.880 24.678 1.00 74.69 300 ASP A C 1
ATOM 2271 O O . ASP A 1 300 ? 2.148 6.831 24.045 1.00 74.69 300 ASP A O 1
ATOM 2275 N N . ASP A 1 301 ? 2.007 7.896 26.017 1.00 71.19 301 ASP A N 1
ATOM 2276 C CA . ASP A 1 301 ? 2.268 6.729 26.889 1.00 71.19 301 ASP A CA 1
ATOM 2277 C C . ASP A 1 301 ? 1.474 5.450 26.528 1.00 71.19 301 ASP A C 1
ATOM 2279 O O . ASP A 1 301 ? 1.944 4.353 26.810 1.00 71.19 301 ASP A O 1
ATOM 2283 N N . ASN A 1 302 ? 0.295 5.570 25.902 1.00 84.50 302 ASN A N 1
ATOM 2284 C CA . ASN A 1 302 ? -0.563 4.425 25.557 1.00 84.50 302 ASN A CA 1
ATOM 2285 C C . ASN A 1 302 ? -0.665 4.148 24.047 1.00 84.50 302 ASN A C 1
ATOM 2287 O O . ASN A 1 302 ? -1.240 3.134 23.652 1.00 84.50 302 ASN A O 1
ATOM 2291 N N . LEU A 1 303 ? -0.182 5.052 23.187 1.00 90.12 303 LEU A N 1
ATOM 2292 C CA . LEU A 1 303 ? -0.325 4.889 21.739 1.00 90.12 303 LEU A CA 1
ATOM 2293 C C . LEU A 1 303 ? 0.501 3.706 21.204 1.00 90.12 303 LEU A C 1
ATOM 2295 O O . LEU A 1 303 ? -0.061 2.941 20.426 1.00 90.12 303 LEU A O 1
ATOM 2299 N N . PRO A 1 304 ? 1.758 3.471 21.635 1.00 92.75 304 PRO A N 1
ATOM 2300 C CA . PRO A 1 304 ? 2.503 2.295 21.198 1.00 92.75 304 PRO A CA 1
ATOM 2301 C C . PRO A 1 304 ? 1.782 0.975 21.478 1.00 92.75 304 PRO A C 1
ATOM 2303 O O . PRO A 1 304 ? 1.720 0.126 20.597 1.00 92.75 304 PRO A O 1
ATOM 2306 N N . GLU A 1 305 ? 1.194 0.815 22.670 1.00 94.50 305 GLU A N 1
ATOM 2307 C CA . GLU A 1 305 ? 0.428 -0.391 23.013 1.00 94.50 305 GLU A CA 1
ATOM 2308 C C . GLU A 1 305 ? -0.754 -0.578 22.056 1.00 94.50 305 GLU A C 1
ATOM 2310 O O . GLU A 1 305 ? -0.932 -1.667 21.520 1.00 94.50 305 GLU A O 1
ATOM 2315 N N . LEU A 1 306 ? -1.502 0.491 21.759 1.00 94.31 306 LEU A N 1
ATOM 2316 C CA . LEU A 1 306 ? -2.603 0.442 20.795 1.00 94.31 306 LEU A CA 1
ATOM 2317 C C . LEU A 1 306 ? -2.128 0.075 19.379 1.00 94.31 306 LEU A C 1
ATOM 2319 O O . LEU A 1 306 ? -2.772 -0.729 18.710 1.00 94.31 306 LEU A O 1
ATOM 2323 N N . LEU A 1 307 ? -1.016 0.649 18.909 1.00 94.94 307 LEU A N 1
ATOM 2324 C CA . LEU A 1 307 ? -0.457 0.343 17.586 1.00 94.94 307 LEU A CA 1
ATOM 2325 C C . LEU A 1 307 ? -0.037 -1.131 17.478 1.00 94.94 307 LEU A C 1
ATOM 2327 O O . LEU A 1 307 ? -0.250 -1.757 16.439 1.00 94.94 307 LEU A O 1
ATOM 2331 N N . VAL A 1 308 ? 0.510 -1.694 18.558 1.00 94.69 308 VAL A N 1
ATOM 2332 C CA . VAL A 1 308 ? 0.859 -3.118 18.647 1.00 94.69 308 VAL A CA 1
ATOM 2333 C C . VAL A 1 308 ? -0.392 -3.994 18.696 1.00 94.69 308 VAL A C 1
ATOM 2335 O O . VAL A 1 308 ? -0.473 -4.944 17.923 1.00 94.69 308 VAL A O 1
ATOM 2338 N N . GLU A 1 309 ? -1.398 -3.658 19.512 1.00 94.56 309 GLU A N 1
ATOM 2339 C CA . GLU A 1 309 ? -2.674 -4.394 19.566 1.00 94.56 309 GLU A CA 1
ATOM 2340 C C . GLU A 1 309 ? -3.347 -4.472 18.189 1.00 94.56 309 GLU A C 1
ATOM 2342 O O . GLU A 1 309 ? -3.866 -5.519 17.797 1.00 94.56 309 GLU A O 1
ATOM 2347 N N . VAL A 1 310 ? -3.327 -3.370 17.436 1.00 93.75 310 VAL A N 1
ATOM 2348 C CA . VAL A 1 310 ? -3.878 -3.307 16.078 1.00 93.75 310 VAL A CA 1
ATOM 2349 C C . VAL A 1 310 ? -3.110 -4.216 15.117 1.00 93.75 310 VAL A C 1
ATOM 2351 O O . VAL A 1 310 ? -3.730 -4.926 14.328 1.00 93.75 310 VAL A O 1
ATOM 2354 N N . GLY A 1 311 ? -1.781 -4.241 15.199 1.00 93.06 311 GLY A N 1
ATOM 2355 C CA . GLY A 1 311 ? -0.962 -5.175 14.427 1.00 93.06 311 GLY A CA 1
ATOM 2356 C C . GLY A 1 311 ? -1.217 -6.635 14.777 1.00 93.06 311 GLY A C 1
ATOM 2357 O O . GLY A 1 311 ? -1.411 -7.456 13.883 1.00 93.06 311 GLY A O 1
ATOM 2358 N N . GLN A 1 312 ? -1.290 -6.957 16.071 1.00 93.19 312 GLN A N 1
ATOM 2359 C CA . GLN A 1 312 ? -1.608 -8.310 16.539 1.00 93.19 312 GLN A CA 1
ATOM 2360 C C . GLN A 1 312 ? -2.986 -8.749 16.035 1.00 93.19 312 GLN A C 1
ATOM 2362 O O . GLN A 1 312 ? -3.163 -9.902 15.645 1.00 93.19 312 GLN A O 1
ATOM 2367 N N . HIS A 1 313 ? -3.956 -7.831 16.023 1.00 92.06 313 HIS A N 1
ATOM 2368 C CA . HIS A 1 313 ? -5.295 -8.093 15.514 1.00 92.06 313 HIS A CA 1
ATOM 2369 C C . HIS A 1 313 ? -5.279 -8.534 14.050 1.00 92.06 313 HIS A C 1
ATOM 2371 O O . HIS A 1 313 ? -5.816 -9.600 13.750 1.00 92.06 313 HIS A O 1
ATOM 2377 N N . GLU A 1 314 ? -4.659 -7.755 13.161 1.00 89.75 314 GLU A N 1
ATOM 2378 C CA . GLU A 1 314 ? -4.599 -8.098 11.734 1.00 89.75 314 GLU A CA 1
ATOM 2379 C C . GLU A 1 314 ? -3.801 -9.388 11.501 1.00 89.75 314 GLU A C 1
ATOM 2381 O O . GLU A 1 314 ? -4.272 -10.253 10.770 1.00 89.75 314 GLU A O 1
ATOM 2386 N N . ALA A 1 315 ? -2.668 -9.579 12.190 1.00 90.12 315 ALA A N 1
ATOM 2387 C CA . ALA A 1 315 ? -1.864 -10.801 12.088 1.00 90.12 315 ALA A CA 1
ATOM 2388 C C . ALA A 1 315 ? -2.662 -12.067 12.456 1.00 90.12 315 ALA A C 1
ATOM 2390 O O . ALA A 1 315 ? -2.584 -13.094 11.783 1.00 90.12 315 ALA A O 1
ATOM 2391 N N . LEU A 1 316 ? -3.460 -12.007 13.528 1.00 89.75 316 LEU A N 1
ATOM 2392 C CA . LEU A 1 316 ? -4.313 -13.124 13.941 1.00 89.75 316 LEU A CA 1
ATOM 2393 C C . LEU A 1 316 ? -5.438 -13.381 12.934 1.00 89.75 316 LEU A C 1
ATOM 2395 O O . LEU A 1 316 ? -5.739 -14.541 12.650 1.00 89.75 316 LEU A O 1
ATOM 2399 N N . LEU A 1 317 ? -6.055 -12.324 12.397 1.00 85.25 317 LEU A N 1
ATOM 2400 C CA . LEU A 1 317 ? -7.109 -12.458 11.390 1.00 85.25 317 LEU A CA 1
ATOM 2401 C C . LEU A 1 317 ? -6.587 -13.067 10.088 1.00 85.25 317 LEU A C 1
ATOM 2403 O O . LEU A 1 317 ? -7.255 -13.942 9.537 1.00 85.25 317 LEU A O 1
ATOM 2407 N N . ASP A 1 318 ? -5.402 -12.657 9.639 1.00 83.00 318 ASP A N 1
ATOM 2408 C CA . ASP A 1 318 ? -4.756 -13.184 8.434 1.00 83.00 318 ASP A CA 1
ATOM 2409 C C . ASP A 1 318 ? -4.493 -14.698 8.546 1.00 83.00 318 ASP A C 1
ATOM 2411 O O . ASP A 1 318 ? -4.768 -15.473 7.631 1.00 83.00 318 ASP A O 1
ATOM 2415 N N . ARG A 1 319 ? -4.132 -15.166 9.748 1.00 82.88 319 ARG A N 1
ATOM 2416 C CA . ARG A 1 319 ? -3.982 -16.600 10.072 1.00 82.88 319 ARG A CA 1
ATOM 2417 C C . ARG A 1 319 ? -5.302 -17.350 10.277 1.00 82.88 319 ARG A C 1
ATOM 2419 O O . ARG A 1 319 ? -5.295 -18.545 10.582 1.00 82.88 319 ARG A O 1
ATOM 2426 N N . GLY A 1 320 ? -6.447 -16.677 10.173 1.00 82.25 320 GLY A N 1
ATOM 2427 C CA . GLY A 1 320 ? -7.761 -17.256 10.463 1.00 82.25 320 GLY A CA 1
ATOM 2428 C C . GLY A 1 320 ? -7.974 -17.597 11.943 1.00 82.25 320 GLY A C 1
ATOM 2429 O O . GLY A 1 320 ? -8.787 -18.469 12.270 1.00 82.25 320 GLY A O 1
ATOM 2430 N N . LEU A 1 321 ? -7.241 -16.942 12.844 1.00 85.25 321 LEU A N 1
ATOM 2431 C CA . LEU A 1 321 ? -7.328 -17.126 14.288 1.00 85.25 321 LEU A CA 1
ATOM 2432 C C . LEU A 1 321 ? -8.260 -16.095 14.934 1.00 85.25 321 LEU A C 1
ATOM 2434 O O . LEU A 1 321 ? -8.542 -15.019 14.408 1.00 85.25 321 LEU A O 1
ATOM 2438 N N . ALA A 1 322 ? -8.754 -16.435 16.124 1.00 86.06 322 ALA A N 1
ATOM 2439 C CA . ALA A 1 322 ? -9.556 -15.517 16.918 1.00 86.06 322 ALA A CA 1
ATOM 2440 C C . ALA A 1 322 ? -8.663 -14.449 17.566 1.00 86.06 322 ALA A C 1
ATOM 2442 O O . ALA A 1 322 ? -7.714 -14.771 18.278 1.00 86.06 322 ALA A O 1
ATOM 2443 N N . SER A 1 323 ? -9.021 -13.181 17.376 1.00 87.50 323 SER A N 1
ATOM 2444 C CA . SER A 1 323 ? -8.362 -12.050 18.022 1.00 87.50 323 SER A CA 1
ATOM 2445 C C . SER A 1 323 ? -8.985 -11.689 19.385 1.00 87.50 323 SER A C 1
ATOM 2447 O O . SER A 1 323 ? -10.219 -11.666 19.503 1.00 87.50 323 SER A O 1
ATOM 2449 N N . PRO A 1 324 ? -8.169 -11.298 20.392 1.00 84.88 324 PRO A N 1
ATOM 2450 C CA . PRO A 1 324 ? -8.655 -10.739 21.659 1.00 84.88 324 PRO A CA 1
ATOM 2451 C C . PRO A 1 324 ? -9.348 -9.373 21.499 1.00 84.88 324 PRO A C 1
ATOM 2453 O O . PRO A 1 324 ? -10.063 -8.943 22.405 1.00 84.88 324 PRO A O 1
ATOM 2456 N N . GLY A 1 325 ? -9.181 -8.734 20.340 1.00 87.50 325 GLY A N 1
ATOM 2457 C CA . GLY A 1 325 ? -9.704 -7.417 19.996 1.00 87.50 325 GLY A CA 1
ATOM 2458 C C . GLY A 1 325 ? -8.745 -6.289 20.358 1.00 87.50 325 GLY A C 1
ATOM 2459 O O . GLY A 1 325 ? -7.724 -6.498 21.002 1.00 87.50 325 GLY A O 1
AT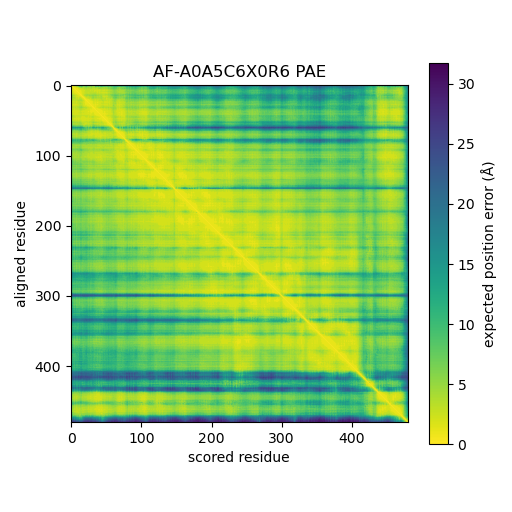OM 2460 N N . ILE A 1 326 ? -9.105 -5.090 19.920 1.00 91.94 326 ILE A N 1
ATOM 2461 C CA . ILE A 1 326 ? -8.325 -3.861 20.047 1.00 91.94 326 ILE A CA 1
ATOM 2462 C C . ILE A 1 326 ? -8.981 -2.970 21.102 1.00 91.94 326 ILE A C 1
ATOM 2464 O O . ILE A 1 326 ? -10.202 -2.736 21.088 1.00 91.94 326 ILE A O 1
ATOM 2468 N N . SER A 1 327 ? -8.179 -2.427 22.012 1.00 89.56 327 SER A N 1
ATOM 2469 C CA . SER A 1 327 ? -8.639 -1.506 23.042 1.00 89.56 327 SER A CA 1
ATOM 2470 C C . SER A 1 327 ? -9.329 -0.289 22.419 1.00 89.56 327 SER A C 1
ATOM 2472 O O . SER A 1 327 ? -8.794 0.418 21.574 1.00 89.56 327 SER A O 1
ATOM 2474 N N . GLY A 1 328 ? -10.568 -0.034 22.845 1.00 85.81 328 GLY A N 1
ATOM 2475 C CA . GLY A 1 328 ? -11.383 1.069 22.323 1.00 85.81 328 GLY A CA 1
ATOM 2476 C C . GLY A 1 328 ? -12.227 0.736 21.086 1.00 85.81 328 GLY A C 1
ATOM 2477 O O . GLY A 1 328 ? -13.151 1.497 20.798 1.00 85.81 328 GLY A O 1
ATOM 2478 N N . LEU A 1 329 ? -12.024 -0.414 20.428 1.00 89.44 329 LEU A N 1
ATOM 2479 C CA . LEU A 1 329 ? -12.831 -0.855 19.282 1.00 89.44 329 LEU A CA 1
ATOM 2480 C C . LEU A 1 329 ? -13.822 -1.956 19.682 1.00 89.44 329 LEU A C 1
ATOM 2482 O O . LEU A 1 329 ? -13.427 -3.104 19.887 1.00 89.44 329 LEU A O 1
ATOM 2486 N N . PRO A 1 330 ? -15.124 -1.649 19.801 1.00 82.50 330 PRO A N 1
ATOM 2487 C CA . PRO A 1 330 ? -16.083 -2.565 20.407 1.00 82.50 330 PRO A CA 1
ATOM 2488 C C . PRO A 1 330 ? -16.387 -3.834 19.597 1.00 82.50 330 PRO A C 1
ATOM 2490 O O . PRO A 1 330 ? -16.837 -4.796 20.211 1.00 82.50 330 PRO A O 1
ATOM 2493 N N . LEU A 1 331 ? -16.172 -3.854 18.275 1.00 83.12 331 LEU A N 1
ATOM 2494 C CA . LEU A 1 331 ? -16.512 -5.003 17.410 1.00 83.12 331 LEU A CA 1
ATOM 2495 C C . LEU A 1 331 ? -15.298 -5.811 16.923 1.00 83.12 331 LEU A C 1
ATOM 2497 O O . LEU A 1 331 ? -15.473 -6.860 16.298 1.00 83.12 331 LEU A O 1
ATOM 2501 N N . SER A 1 332 ? -14.093 -5.372 17.292 1.00 83.12 332 SER A N 1
ATOM 2502 C CA . SER A 1 332 ? -12.821 -6.006 16.922 1.00 83.12 332 SER A CA 1
ATOM 2503 C C . SER A 1 332 ? -12.570 -7.352 17.620 1.00 83.12 332 SER A C 1
ATOM 2505 O O . SER A 1 332 ? -11.736 -8.148 17.192 1.00 83.12 332 SER A O 1
ATOM 2507 N N . VAL A 1 333 ? -13.274 -7.640 18.720 1.00 81.31 333 VAL A N 1
ATOM 2508 C CA . VAL A 1 333 ? -13.113 -8.900 19.459 1.00 81.31 333 VAL A CA 1
ATOM 2509 C C . VAL A 1 333 ? -13.732 -10.050 18.660 1.00 81.31 333 VAL A C 1
ATOM 2511 O O . VAL A 1 333 ? -14.917 -10.008 18.320 1.00 81.31 333 VAL A O 1
ATOM 2514 N N . ALA A 1 334 ? -12.976 -11.127 18.437 1.00 71.31 334 ALA A N 1
ATOM 2515 C CA . ALA A 1 334 ? -13.477 -12.334 17.785 1.00 71.31 334 ALA A CA 1
ATOM 2516 C C . ALA A 1 334 ? -14.301 -13.198 18.763 1.00 71.31 334 ALA A C 1
ATOM 2518 O O . ALA A 1 334 ? -13.820 -14.187 19.314 1.00 71.31 334 ALA A O 1
ATOM 2519 N N . VAL A 1 335 ? -15.559 -12.810 18.994 1.00 73.38 335 VAL A N 1
ATOM 2520 C CA . VAL A 1 335 ? -16.566 -13.625 19.699 1.00 73.38 335 VAL A CA 1
ATOM 2521 C C . VAL A 1 335 ? -17.700 -14.026 18.756 1.00 73.38 335 VAL A C 1
ATOM 2523 O O . VAL A 1 335 ? -18.112 -13.224 17.920 1.00 73.38 335 VAL A O 1
ATOM 2526 N N . ASP A 1 336 ? -18.236 -15.240 18.930 1.00 70.81 336 ASP A N 1
ATOM 2527 C CA . ASP A 1 336 ? -19.267 -15.838 18.057 1.00 70.81 336 ASP A CA 1
ATOM 2528 C C . ASP A 1 336 ? -20.485 -14.919 17.818 1.00 70.81 336 ASP A C 1
ATOM 2530 O O . ASP A 1 336 ? -21.048 -14.901 16.727 1.00 70.81 336 ASP A O 1
ATOM 2534 N N . ASP A 1 337 ? -20.855 -14.103 18.813 1.00 76.06 337 ASP A N 1
ATOM 2535 C CA . ASP A 1 337 ? -22.010 -13.196 18.763 1.00 76.06 337 ASP A CA 1
ATOM 2536 C C . ASP A 1 337 ? -21.631 -11.720 18.494 1.00 76.06 337 ASP A C 1
ATOM 2538 O O . ASP A 1 337 ? -22.458 -10.828 18.720 1.00 76.06 337 ASP A O 1
ATOM 2542 N N . ARG A 1 338 ? -20.398 -11.407 18.054 1.00 79.00 338 ARG A N 1
ATOM 2543 C CA . ARG A 1 338 ? -19.917 -10.007 17.935 1.00 79.00 338 ARG A CA 1
ATOM 2544 C C . ARG A 1 338 ? -20.763 -9.151 16.986 1.00 79.00 338 ARG A C 1
ATOM 2546 O O . ARG A 1 338 ? -20.960 -7.968 17.242 1.00 79.00 338 ARG A O 1
ATOM 2553 N N . LEU A 1 339 ? -21.298 -9.767 15.928 1.00 83.44 339 LEU A N 1
ATOM 2554 C CA . LEU A 1 339 ? -22.149 -9.118 14.924 1.00 83.44 339 LEU A CA 1
ATOM 2555 C C . LEU A 1 339 ? -23.649 -9.209 15.257 1.00 83.44 339 LEU A C 1
ATOM 2557 O O . LEU A 1 339 ? -24.485 -8.776 14.467 1.00 83.44 339 LEU A O 1
ATOM 2561 N N . SER A 1 340 ? -24.017 -9.744 16.429 1.00 89.38 340 SER A N 1
ATOM 2562 C CA . SER A 1 340 ? -25.412 -9.712 16.875 1.00 89.38 340 SER A CA 1
ATOM 2563 C C . SER A 1 340 ? -25.872 -8.264 17.103 1.00 89.38 340 SER A C 1
ATOM 2565 O O . SER A 1 340 ? -25.107 -7.458 17.651 1.00 89.38 340 SER A O 1
ATOM 2567 N N . PRO A 1 341 ? -27.124 -7.909 16.753 1.00 90.56 341 PRO A N 1
ATOM 2568 C CA . PRO A 1 341 ? -27.646 -6.564 16.980 1.00 90.56 341 PRO A CA 1
ATOM 2569 C C . PRO A 1 341 ? -27.503 -6.097 18.433 1.00 90.56 341 PRO A C 1
ATOM 2571 O O . PRO A 1 341 ? -27.206 -4.930 18.685 1.00 90.56 341 PRO A O 1
ATOM 2574 N N . GLU A 1 342 ? -27.657 -6.997 19.407 1.00 90.44 342 GLU A N 1
ATOM 2575 C CA . GLU A 1 342 ? -27.497 -6.684 20.827 1.00 90.44 342 GLU A CA 1
ATOM 2576 C C . GLU A 1 342 ? -26.052 -6.340 21.206 1.00 90.44 342 GLU A C 1
ATOM 2578 O O . GLU A 1 342 ? -25.832 -5.454 22.039 1.00 90.44 342 GLU A O 1
ATOM 2583 N N . HIS A 1 343 ? -25.070 -7.042 20.634 1.00 89.62 343 HIS A N 1
ATOM 2584 C CA . HIS A 1 343 ? -23.658 -6.755 20.875 1.00 89.62 343 HIS A CA 1
ATOM 2585 C C . HIS A 1 343 ? -23.256 -5.437 20.215 1.00 89.62 343 HIS A C 1
ATOM 2587 O O . HIS A 1 343 ? -22.650 -4.589 20.875 1.00 89.62 343 HIS A O 1
ATOM 2593 N N . ILE A 1 344 ? -23.686 -5.220 18.968 1.00 91.75 344 ILE A N 1
ATOM 2594 C CA . ILE A 1 344 ? -23.443 -3.975 18.236 1.00 91.75 344 ILE A CA 1
ATOM 2595 C C . ILE A 1 344 ? -24.047 -2.782 18.974 1.00 91.75 344 ILE A C 1
ATOM 2597 O O . ILE A 1 344 ? -23.347 -1.801 19.218 1.00 91.75 344 ILE A O 1
ATOM 2601 N N . ALA A 1 345 ? -25.308 -2.875 19.408 1.00 92.19 345 ALA A N 1
ATOM 2602 C CA . ALA A 1 345 ? -25.963 -1.809 20.164 1.00 92.19 345 ALA A CA 1
ATOM 2603 C C . ALA A 1 345 ? -25.167 -1.437 21.425 1.00 92.19 345 ALA A C 1
ATOM 2605 O O . ALA A 1 345 ? -24.903 -0.261 21.668 1.00 92.19 345 ALA A O 1
ATOM 2606 N N . ARG A 1 346 ? -24.711 -2.435 22.194 1.00 91.06 346 ARG A N 1
ATOM 2607 C CA . ARG A 1 346 ? -23.896 -2.213 23.400 1.00 91.06 346 ARG A CA 1
ATOM 2608 C C . ARG A 1 346 ? -22.523 -1.619 23.084 1.00 91.06 346 ARG A C 1
ATOM 2610 O O . ARG A 1 346 ? -22.002 -0.831 23.870 1.00 91.06 346 ARG A O 1
ATOM 2617 N N . GLY A 1 347 ? -21.922 -2.009 21.964 1.00 89.31 347 GLY A N 1
ATOM 2618 C CA . GLY A 1 347 ? -20.680 -1.420 21.476 1.00 89.31 347 GLY A CA 1
ATOM 2619 C C . GLY A 1 347 ? -20.848 0.065 21.164 1.00 89.31 347 GLY A C 1
ATOM 2620 O O . GLY A 1 347 ? -20.075 0.893 21.645 1.00 89.31 347 GLY A O 1
ATOM 2621 N N . LEU A 1 348 ? -21.912 0.398 20.431 1.00 93.31 348 LEU A N 1
ATOM 2622 C CA . LEU A 1 348 ? -22.238 1.760 20.016 1.00 93.31 348 LEU A CA 1
ATOM 2623 C C . LEU A 1 348 ? -22.628 2.681 21.184 1.00 93.31 348 LEU A C 1
ATOM 2625 O O . LEU A 1 348 ? -22.355 3.876 21.110 1.00 93.31 348 LEU A O 1
ATOM 2629 N N . GLU A 1 349 ? -23.179 2.154 22.286 1.00 92.12 349 GLU A N 1
ATOM 2630 C CA . GLU A 1 349 ? -23.489 2.921 23.513 1.00 92.12 349 GLU A CA 1
ATOM 2631 C C . GLU A 1 349 ? -22.275 3.659 24.110 1.00 92.12 349 GLU A C 1
ATOM 2633 O O . GLU A 1 349 ? -22.444 4.591 24.900 1.00 92.12 349 GLU A O 1
ATOM 2638 N N . ARG A 1 350 ? -21.047 3.258 23.754 1.00 89.50 350 ARG A N 1
ATOM 2639 C CA . ARG A 1 350 ? -19.811 3.924 24.196 1.00 89.50 350 ARG A CA 1
ATOM 2640 C C . ARG A 1 350 ? -19.581 5.272 23.519 1.00 89.50 350 ARG A C 1
ATOM 2642 O O . ARG A 1 350 ? -18.893 6.116 24.091 1.00 89.50 350 ARG A O 1
ATOM 2649 N N . PHE A 1 351 ? -20.146 5.482 22.334 1.00 93.62 351 PHE A N 1
ATOM 2650 C CA . PHE A 1 351 ? -19.969 6.707 21.568 1.00 93.62 351 PHE A CA 1
ATOM 2651 C C . PHE A 1 351 ? -21.121 7.673 21.833 1.00 93.62 351 PHE A C 1
ATOM 2653 O O . PHE A 1 351 ? -22.294 7.300 21.845 1.00 93.62 351 PHE A O 1
ATOM 2660 N N . ALA A 1 352 ? -20.790 8.943 22.051 1.00 91.56 352 ALA A N 1
ATOM 2661 C CA . ALA A 1 352 ? -21.808 9.962 22.243 1.00 91.56 352 ALA A CA 1
ATOM 2662 C C . ALA A 1 352 ? -22.444 10.334 20.899 1.00 91.56 352 ALA A C 1
ATOM 2664 O O . ALA A 1 352 ? -21.740 10.542 19.924 1.00 91.56 352 ALA A O 1
ATOM 2665 N N . THR A 1 353 ? -23.769 10.462 20.844 1.00 92.62 353 THR A N 1
ATOM 2666 C CA . THR A 1 353 ? -24.480 10.794 19.595 1.00 92.62 353 THR A CA 1
ATOM 2667 C C . THR A 1 353 ? -24.642 12.302 19.370 1.00 92.62 353 THR A C 1
ATOM 2669 O O . THR A 1 353 ? -25.026 12.736 18.286 1.00 92.62 353 THR A O 1
ATOM 2672 N N . ASP A 1 354 ? -24.420 13.110 20.409 1.00 90.19 354 ASP A N 1
ATOM 2673 C CA . ASP A 1 354 ? -24.849 14.510 20.505 1.00 90.19 354 ASP A CA 1
ATOM 2674 C C . ASP A 1 354 ? -23.708 15.516 20.744 1.00 90.19 354 ASP A C 1
ATOM 2676 O O . ASP A 1 354 ? -23.955 16.724 20.804 1.00 90.19 354 ASP A O 1
ATOM 2680 N N . ARG A 1 355 ? -22.457 15.052 20.841 1.00 91.94 355 ARG A N 1
ATOM 2681 C CA . ARG A 1 355 ? -21.258 15.894 20.991 1.00 91.94 355 ARG A CA 1
ATOM 2682 C C . ARG A 1 355 ? -20.164 15.473 20.021 1.00 91.94 355 ARG A C 1
ATOM 2684 O O . ARG A 1 355 ? -20.153 14.340 19.565 1.00 91.94 355 ARG A O 1
ATOM 2691 N N . ALA A 1 356 ? -19.255 16.400 19.723 1.00 87.94 356 ALA A N 1
ATOM 2692 C CA . ALA A 1 356 ? -18.070 16.082 18.938 1.00 87.94 356 ALA A CA 1
ATOM 2693 C C . ALA A 1 356 ? -17.223 15.041 19.681 1.00 87.94 356 ALA A C 1
ATOM 2695 O O . ALA A 1 356 ? -17.019 15.151 20.901 1.00 87.94 356 ALA A O 1
ATOM 2696 N N . ALA A 1 357 ? -16.775 14.039 18.937 1.00 89.81 357 ALA A N 1
ATOM 2697 C CA . ALA A 1 357 ? -15.874 13.006 19.414 1.00 89.81 357 ALA A CA 1
ATOM 2698 C C . ALA A 1 357 ? -14.428 13.535 19.457 1.00 89.81 357 ALA A C 1
ATOM 2700 O O . ALA A 1 357 ? -14.049 14.400 18.656 1.00 89.81 357 ALA A O 1
ATOM 2701 N N . SER A 1 358 ? -13.607 13.018 20.377 1.00 92.69 358 SER A N 1
ATOM 2702 C CA . SER A 1 358 ? -12.146 13.158 20.261 1.00 92.69 358 SER A CA 1
ATOM 2703 C C . SER A 1 358 ? -11.642 12.516 18.958 1.00 92.69 358 SER A C 1
ATOM 2705 O O . SER A 1 358 ? -12.403 11.838 18.265 1.00 92.69 358 SER A O 1
ATOM 2707 N N . ILE A 1 359 ? -10.378 12.736 18.586 1.00 92.00 359 ILE A N 1
ATOM 2708 C CA . ILE A 1 359 ? -9.809 12.134 17.366 1.00 92.00 359 ILE A CA 1
ATOM 2709 C C . ILE A 1 359 ? -9.902 10.604 17.447 1.00 92.00 359 ILE A C 1
ATOM 2711 O O . ILE A 1 359 ? -10.396 9.961 16.525 1.00 92.00 359 ILE A O 1
ATOM 2715 N N . GLU A 1 360 ? -9.537 10.041 18.594 1.00 91.25 360 GLU A N 1
ATOM 2716 C CA . GLU A 1 360 ? -9.560 8.610 18.896 1.00 91.25 360 GLU A CA 1
ATOM 2717 C C . GLU A 1 360 ? -10.990 8.063 18.899 1.00 91.25 360 GLU A C 1
ATOM 2719 O O . GLU A 1 360 ? -11.277 7.081 18.216 1.00 91.25 360 GLU A O 1
ATOM 2724 N N . GLU A 1 361 ? -11.915 8.729 19.608 1.00 92.44 361 GLU A N 1
ATOM 2725 C CA . GLU A 1 361 ? -13.337 8.355 19.635 1.00 92.44 361 GLU A CA 1
ATOM 2726 C C . GLU A 1 361 ? -13.930 8.358 18.215 1.00 92.44 361 GLU A C 1
ATOM 2728 O O . GLU A 1 361 ? -14.729 7.487 17.869 1.00 92.44 361 GLU A O 1
ATOM 2733 N N . ARG A 1 362 ? -13.533 9.323 17.378 1.00 93.19 362 ARG A N 1
ATOM 2734 C CA . ARG A 1 362 ? -14.035 9.478 16.010 1.00 93.19 362 ARG A CA 1
ATOM 2735 C C . ARG A 1 362 ? -13.482 8.416 15.068 1.00 93.19 362 ARG A C 1
ATOM 2737 O O . ARG A 1 362 ? -14.262 7.838 14.315 1.00 93.19 362 ARG A O 1
ATOM 2744 N N . VAL A 1 363 ? -12.178 8.140 15.113 1.00 93.50 363 VAL A N 1
ATOM 2745 C CA . VAL A 1 363 ? -11.538 7.058 14.341 1.00 93.50 363 VAL A CA 1
ATOM 2746 C C . VAL A 1 363 ? -12.144 5.708 14.716 1.00 93.50 363 VAL A C 1
ATOM 2748 O O . VAL A 1 363 ? -12.554 4.960 13.827 1.00 93.50 363 VAL A O 1
ATOM 2751 N N . ALA A 1 364 ? -12.311 5.444 16.013 1.00 93.81 364 ALA A N 1
ATOM 2752 C CA . ALA A 1 364 ? -12.936 4.225 16.513 1.00 93.81 364 ALA A CA 1
ATOM 2753 C C . ALA A 1 364 ? -14.394 4.071 16.055 1.00 93.81 364 ALA A C 1
ATOM 2755 O O . ALA A 1 364 ? -14.788 2.998 15.594 1.00 93.81 364 ALA A O 1
ATOM 2756 N N . LEU A 1 365 ? -15.196 5.139 16.134 1.00 94.31 365 LEU A N 1
ATOM 2757 C CA . LEU A 1 365 ? -16.585 5.127 15.674 1.00 94.31 365 LEU A CA 1
ATOM 2758 C C . LEU A 1 365 ? -16.677 4.896 14.162 1.00 94.31 365 LEU A C 1
ATOM 2760 O O . LEU A 1 365 ? -17.480 4.081 13.718 1.00 94.31 365 LEU A O 1
ATOM 2764 N N . VAL A 1 366 ? -15.856 5.584 13.364 1.00 92.31 366 VAL A N 1
ATOM 2765 C CA . VAL A 1 366 ? -15.839 5.404 11.904 1.00 92.31 366 VAL A CA 1
ATOM 2766 C C . VAL A 1 366 ? -15.453 3.975 11.538 1.00 92.31 366 VAL A C 1
ATOM 2768 O O . VAL A 1 366 ? -16.154 3.368 10.734 1.00 92.31 366 VAL A O 1
ATOM 2771 N N . HIS A 1 367 ? -14.409 3.415 12.152 1.00 92.25 367 HIS A N 1
ATOM 2772 C CA . HIS A 1 367 ? -14.013 2.029 11.903 1.00 92.25 367 HIS A CA 1
ATOM 2773 C C . HIS A 1 367 ? -15.117 1.038 12.309 1.00 92.25 367 HIS A C 1
ATOM 2775 O O . HIS A 1 367 ? -15.499 0.189 11.514 1.00 92.25 367 HIS A O 1
ATOM 2781 N N . THR A 1 368 ? -15.737 1.228 13.477 1.00 92.38 368 THR A N 1
ATOM 2782 C CA . THR A 1 368 ? -16.876 0.405 13.933 1.00 92.38 368 THR A CA 1
ATOM 2783 C C . THR A 1 368 ? -18.038 0.436 12.931 1.00 92.38 368 THR A C 1
ATOM 2785 O O . THR A 1 368 ? -18.651 -0.586 12.629 1.00 92.38 368 THR A O 1
ATOM 2788 N N . LEU A 1 369 ? -18.367 1.614 12.394 1.00 91.81 369 LEU A N 1
ATOM 2789 C CA . LEU A 1 369 ? -19.416 1.765 11.383 1.00 91.81 369 LEU A CA 1
ATOM 2790 C C . LEU A 1 369 ? -19.027 1.105 10.050 1.00 91.81 369 LEU A C 1
ATOM 2792 O O . LEU A 1 369 ? -19.892 0.546 9.379 1.00 91.81 369 LEU A O 1
ATOM 2796 N N . VAL A 1 370 ? -17.748 1.138 9.672 1.00 88.25 370 VAL A N 1
ATOM 2797 C CA . VAL A 1 370 ? -17.223 0.396 8.515 1.00 88.25 370 VAL A CA 1
ATOM 2798 C C . VAL A 1 370 ? -17.367 -1.115 8.727 1.00 88.25 370 VAL A C 1
ATOM 2800 O O . VAL A 1 370 ? -17.857 -1.795 7.832 1.00 88.25 370 VAL A O 1
ATOM 2803 N N . GLU A 1 371 ? -17.045 -1.645 9.908 1.00 87.38 371 GLU A N 1
ATOM 2804 C CA . GLU A 1 371 ? -17.229 -3.073 10.217 1.00 87.38 371 GLU A CA 1
ATOM 2805 C C . GLU A 1 371 ? -18.701 -3.501 10.119 1.00 87.38 371 GLU A C 1
ATOM 2807 O O . GLU A 1 371 ? -19.009 -4.546 9.545 1.00 87.38 371 GLU A O 1
ATOM 2812 N N . ILE A 1 372 ? -19.632 -2.673 10.611 1.00 90.19 372 ILE A N 1
ATOM 2813 C CA . ILE A 1 372 ? -21.079 -2.914 10.464 1.00 90.19 372 ILE A CA 1
ATOM 2814 C C . ILE A 1 372 ? -21.469 -2.949 8.984 1.00 90.19 372 ILE A C 1
ATOM 2816 O O . ILE A 1 372 ? -22.272 -3.790 8.577 1.00 90.19 372 ILE A O 1
ATOM 2820 N N . ARG A 1 373 ? -20.911 -2.050 8.165 1.00 86.56 373 ARG A N 1
ATOM 2821 C CA . ARG A 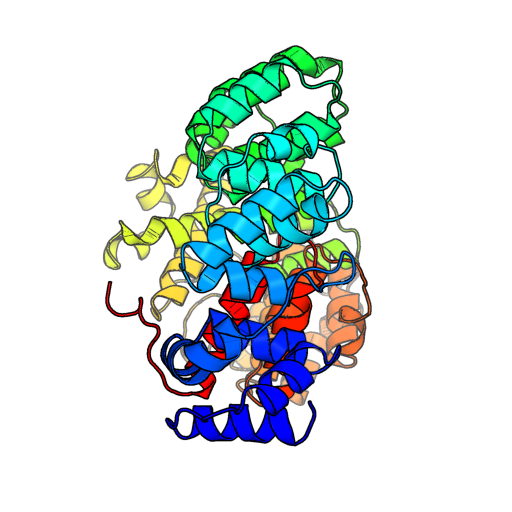1 373 ? -21.159 -2.035 6.721 1.00 86.56 373 ARG A CA 1
ATOM 2822 C C . ARG A 1 373 ? -20.663 -3.319 6.061 1.00 86.56 373 ARG A C 1
ATOM 2824 O O . ARG A 1 373 ? -21.431 -3.937 5.328 1.00 86.56 373 ARG A O 1
ATOM 2831 N N . HIS A 1 374 ? -19.438 -3.744 6.360 1.00 80.62 374 HIS A N 1
ATOM 2832 C CA . HIS A 1 374 ? -18.887 -4.991 5.831 1.00 80.62 374 HIS A CA 1
ATOM 2833 C C . HIS A 1 374 ? -19.726 -6.203 6.251 1.00 80.62 374 HIS A C 1
ATOM 2835 O O . HIS A 1 374 ? -20.016 -7.057 5.421 1.00 80.62 374 HIS A O 1
ATOM 2841 N N . ALA A 1 375 ? -20.208 -6.253 7.497 1.00 84.38 375 ALA A N 1
ATOM 2842 C CA . ALA A 1 375 ? -21.108 -7.316 7.948 1.00 84.38 375 ALA A CA 1
ATOM 2843 C C . ALA A 1 375 ? -22.419 -7.368 7.137 1.00 84.38 375 ALA A C 1
ATOM 2845 O O . ALA A 1 375 ? -22.943 -8.450 6.875 1.00 84.38 375 ALA A O 1
ATOM 2846 N N . VAL A 1 376 ? -22.945 -6.216 6.701 1.00 84.94 376 VAL A N 1
ATOM 2847 C CA . VAL A 1 376 ? -24.110 -6.166 5.800 1.00 84.94 376 VAL A CA 1
ATOM 2848 C C . VAL A 1 376 ? -23.765 -6.663 4.401 1.00 84.94 376 VAL A C 1
ATOM 2850 O O . VAL A 1 376 ? -24.543 -7.408 3.806 1.00 84.94 376 VAL A O 1
ATOM 2853 N N . GLU A 1 377 ? -22.614 -6.257 3.871 1.00 77.38 377 GLU A N 1
ATOM 2854 C CA . GLU A 1 377 ? -22.142 -6.645 2.536 1.00 77.38 377 GLU A CA 1
ATOM 2855 C C . GLU A 1 377 ? -21.857 -8.154 2.446 1.00 77.38 377 GLU A C 1
ATOM 2857 O O . GLU A 1 377 ? -22.206 -8.781 1.446 1.00 77.38 377 GLU A O 1
ATOM 2862 N N . LEU A 1 378 ? -21.325 -8.754 3.515 1.00 77.19 378 LEU A N 1
ATOM 2863 C CA . LEU A 1 378 ? -21.067 -10.196 3.630 1.00 77.19 378 LEU A CA 1
ATOM 2864 C C . LEU A 1 378 ? -22.324 -11.023 3.953 1.00 77.19 378 LEU A C 1
ATOM 2866 O O . LEU A 1 378 ? -22.309 -12.248 3.841 1.00 77.19 378 LEU A O 1
ATOM 2870 N N . GLY A 1 379 ? -23.432 -10.371 4.316 1.00 81.12 379 GLY A N 1
ATOM 2871 C CA . GLY A 1 379 ? -24.693 -11.031 4.663 1.00 81.12 379 GLY A CA 1
ATOM 2872 C C . GLY A 1 379 ? -24.768 -11.567 6.098 1.00 81.12 379 GLY A C 1
ATOM 2873 O O . GLY A 1 379 ? -25.736 -12.254 6.428 1.00 81.12 379 GLY A O 1
ATOM 2874 N N . ASP A 1 380 ? -23.800 -11.225 6.949 1.00 84.44 380 ASP A N 1
ATOM 2875 C CA . ASP A 1 380 ? -23.773 -11.568 8.378 1.00 84.44 380 ASP A CA 1
ATOM 2876 C C . ASP A 1 380 ? -24.755 -10.721 9.203 1.00 84.44 380 ASP A C 1
ATOM 2878 O O . ASP A 1 380 ? -25.218 -11.142 10.266 1.00 84.44 380 ASP A O 1
ATOM 2882 N N . LEU A 1 381 ? -25.101 -9.531 8.706 1.00 88.81 381 LEU A N 1
ATOM 2883 C CA . LEU A 1 381 ? -26.064 -8.615 9.310 1.00 88.81 381 LEU A CA 1
ATOM 2884 C C . LEU A 1 381 ? -27.076 -8.141 8.266 1.00 88.81 381 LEU A C 1
ATOM 2886 O O . LEU A 1 381 ? -26.721 -7.725 7.167 1.00 88.81 381 LEU A O 1
ATOM 2890 N N . ASP A 1 382 ? -28.367 -8.157 8.592 1.00 90.25 382 ASP A N 1
ATOM 2891 C CA . ASP A 1 382 ? -29.360 -7.638 7.659 1.00 90.25 382 ASP A CA 1
ATOM 2892 C C . ASP A 1 382 ? -29.343 -6.100 7.611 1.00 90.25 382 ASP A C 1
ATOM 2894 O O . ASP A 1 382 ? -29.161 -5.404 8.615 1.00 90.25 382 ASP A O 1
ATOM 2898 N N . ARG A 1 383 ? -29.576 -5.555 6.413 1.00 88.88 383 ARG A N 1
ATOM 2899 C CA . ARG A 1 383 ? -29.510 -4.109 6.161 1.00 88.88 383 ARG A CA 1
ATOM 2900 C C . ARG A 1 383 ? -30.501 -3.301 7.003 1.00 88.88 383 ARG A C 1
ATOM 2902 O O . ARG A 1 383 ? -30.205 -2.159 7.344 1.00 88.88 383 ARG A O 1
ATOM 2909 N N . GLN A 1 384 ? -31.669 -3.862 7.328 1.00 90.50 384 GLN A N 1
ATOM 2910 C CA . GLN A 1 384 ? -32.659 -3.156 8.138 1.00 90.50 384 GLN A CA 1
ATOM 2911 C C . GLN A 1 384 ? -32.166 -3.010 9.582 1.00 90.50 384 GLN A C 1
ATOM 2913 O O . GLN A 1 384 ? -32.161 -1.892 10.097 1.00 90.50 384 GLN A O 1
ATOM 2918 N N . SER A 1 385 ? -31.699 -4.095 10.204 1.00 92.75 385 SER A N 1
ATOM 2919 C CA . SER A 1 385 ? -31.115 -4.065 11.549 1.00 92.75 385 SER A CA 1
ATOM 2920 C C . SER A 1 385 ? -29.919 -3.122 11.618 1.00 92.75 385 SER A C 1
ATOM 2922 O O . SER A 1 385 ? -29.846 -2.298 12.526 1.00 92.75 385 SER A O 1
ATOM 2924 N N . ALA A 1 386 ? -29.015 -3.174 10.635 1.00 92.00 386 ALA A N 1
ATOM 2925 C CA . ALA A 1 386 ? -27.884 -2.250 10.563 1.00 92.00 386 ALA A CA 1
ATOM 2926 C C . ALA A 1 386 ? -28.340 -0.783 10.520 1.00 92.00 386 ALA A C 1
ATOM 2928 O O . ALA A 1 386 ? -27.839 0.038 11.286 1.00 92.00 386 ALA A O 1
ATOM 2929 N N . GLY A 1 387 ? -29.341 -0.468 9.689 1.00 91.69 387 GLY A N 1
ATOM 2930 C CA . GLY A 1 387 ? -29.933 0.868 9.610 1.00 91.69 387 GLY A CA 1
ATOM 2931 C C . GLY A 1 387 ? -30.530 1.341 10.939 1.00 91.69 387 GLY A C 1
ATOM 2932 O O . GLY A 1 387 ? -30.318 2.486 11.335 1.00 91.69 387 GLY A O 1
ATOM 2933 N N . GLU A 1 388 ? -31.231 0.465 11.664 1.00 93.75 388 GLU A N 1
ATOM 2934 C CA . GLU A 1 388 ? -31.788 0.771 12.990 1.00 93.75 388 GLU A CA 1
ATOM 2935 C C . GLU A 1 388 ? -30.691 1.035 14.037 1.00 93.75 388 GLU A C 1
ATOM 2937 O O . GLU A 1 388 ? -30.836 1.948 14.855 1.00 93.75 388 GLU A O 1
ATOM 2942 N N . LEU A 1 389 ? -29.581 0.291 13.984 1.00 94.31 389 LEU A N 1
ATOM 2943 C CA . LEU A 1 389 ? -28.447 0.422 14.907 1.00 94.31 389 LEU A CA 1
ATOM 2944 C C . LEU A 1 389 ? -27.674 1.731 14.711 1.00 94.31 389 LEU A C 1
ATOM 2946 O O . LEU A 1 389 ? -27.293 2.369 15.693 1.00 94.31 389 LEU A O 1
ATOM 2950 N N . ILE A 1 390 ? -27.457 2.152 13.462 1.00 94.12 390 ILE A N 1
ATOM 2951 C CA . ILE A 1 390 ? -26.669 3.356 13.148 1.00 94.12 390 ILE A CA 1
ATOM 2952 C C . ILE A 1 390 ? -27.509 4.641 13.117 1.00 94.12 390 ILE A C 1
ATOM 2954 O O . ILE A 1 390 ? -26.954 5.737 13.217 1.00 94.12 390 ILE A O 1
ATOM 2958 N N . ALA A 1 391 ? -28.842 4.540 13.025 1.00 93.44 391 ALA A N 1
ATOM 2959 C CA . ALA A 1 391 ? -29.756 5.686 12.963 1.00 93.44 391 ALA A CA 1
ATOM 2960 C C . ALA A 1 391 ? -29.519 6.775 14.034 1.00 93.44 391 ALA A C 1
ATOM 2962 O O . ALA A 1 391 ? -29.621 7.957 13.686 1.00 93.44 391 ALA A O 1
ATOM 2963 N N . PRO A 1 392 ? -29.170 6.457 15.302 1.00 94.62 392 PRO A N 1
ATOM 2964 C CA . PRO A 1 392 ? -28.879 7.475 16.315 1.00 94.62 392 PRO A CA 1
ATOM 2965 C C . PRO A 1 392 ? -27.737 8.432 15.942 1.00 94.62 392 PRO A C 1
ATOM 2967 O O . PRO A 1 392 ? -27.714 9.571 16.406 1.00 94.62 392 PRO A O 1
ATOM 2970 N N . PHE A 1 393 ? -26.812 8.001 15.083 1.00 94.12 393 PHE A N 1
ATOM 2971 C CA . PHE A 1 393 ? -25.652 8.781 14.657 1.00 94.12 393 PHE A CA 1
ATOM 2972 C C . PHE A 1 393 ? -25.910 9.609 13.385 1.00 94.12 393 PHE A C 1
ATOM 2974 O O . PHE A 1 393 ? -25.054 10.391 12.979 1.00 94.12 393 PHE A O 1
ATOM 2981 N N . ALA A 1 394 ? -27.090 9.520 12.759 1.00 91.06 394 ALA A N 1
ATOM 2982 C CA . ALA A 1 394 ? -27.388 10.257 11.522 1.00 91.06 394 ALA A CA 1
ATOM 2983 C C . ALA A 1 394 ? -27.268 11.789 11.680 1.00 91.06 394 ALA A C 1
ATOM 2985 O O . ALA A 1 394 ? -26.963 12.505 10.726 1.00 91.06 394 ALA A O 1
ATOM 2986 N N . SER A 1 395 ? -27.486 12.300 12.895 1.00 91.62 395 SER A N 1
ATOM 2987 C CA . SER A 1 395 ? -27.323 13.715 13.252 1.00 91.62 395 SER A CA 1
ATOM 2988 C C . SER A 1 395 ? -26.049 14.009 14.050 1.00 91.62 395 SER A C 1
ATOM 2990 O O . SER A 1 395 ? -25.968 15.066 14.678 1.00 91.62 395 SER A O 1
ATOM 2992 N N . HIS A 1 396 ? -25.077 13.093 14.059 1.00 94.19 396 HIS A N 1
ATOM 2993 C CA . HIS A 1 396 ? -23.823 13.263 14.791 1.00 94.19 396 HIS A CA 1
ATOM 2994 C C . HIS A 1 396 ? -23.106 14.552 14.354 1.00 94.19 396 HIS A C 1
ATOM 2996 O O . HIS A 1 396 ? -23.184 14.910 13.177 1.00 94.19 396 HIS A O 1
ATOM 3002 N N . PRO A 1 397 ? -22.429 15.294 15.247 1.00 90.88 397 PRO A N 1
ATOM 3003 C CA . PRO A 1 397 ? -21.773 16.553 14.887 1.00 90.88 397 PRO A CA 1
ATOM 3004 C C . PRO A 1 397 ? -20.580 16.396 13.933 1.00 90.88 397 PRO A C 1
ATOM 3006 O O . PRO A 1 397 ? -20.346 17.318 13.148 1.00 90.88 397 PRO A O 1
ATOM 3009 N N . ASP A 1 398 ? -19.896 15.251 13.944 1.00 89.75 398 ASP A N 1
ATOM 3010 C CA . ASP A 1 398 ? -18.753 14.975 13.062 1.00 89.75 398 ASP A CA 1
ATOM 3011 C C . ASP A 1 398 ? -19.165 14.594 11.630 1.00 89.75 398 ASP A C 1
ATOM 3013 O O . ASP A 1 398 ? -19.995 13.707 11.414 1.00 89.75 398 ASP A O 1
ATOM 3017 N N . ASP A 1 399 ? -18.544 15.245 10.640 1.00 85.50 399 ASP A N 1
ATOM 3018 C CA . ASP A 1 399 ? -18.837 15.044 9.214 1.00 85.50 399 ASP A CA 1
ATOM 3019 C C . ASP A 1 399 ? -18.522 13.624 8.729 1.00 85.50 399 ASP A C 1
ATOM 3021 O O . ASP A 1 399 ? -19.307 13.076 7.957 1.00 85.50 399 ASP A O 1
ATOM 3025 N N . ALA A 1 400 ? -17.423 13.017 9.203 1.00 84.75 400 ALA A N 1
ATOM 3026 C CA . ALA A 1 400 ? -17.028 11.645 8.853 1.00 84.75 400 ALA A CA 1
ATOM 3027 C C . ALA A 1 400 ? -18.162 10.649 9.125 1.00 84.75 400 ALA A C 1
ATOM 3029 O O . ALA A 1 400 ? -18.559 9.874 8.256 1.00 84.75 400 ALA A O 1
ATOM 3030 N N . VAL A 1 401 ? -18.731 10.743 10.329 1.00 87.81 401 VAL A N 1
ATOM 3031 C CA . VAL A 1 401 ? -19.811 9.880 10.814 1.00 87.81 401 VAL A CA 1
ATOM 3032 C C . VAL A 1 401 ? -21.079 10.100 9.992 1.00 87.81 401 VAL A C 1
ATOM 3034 O O . VAL A 1 401 ? -21.667 9.140 9.496 1.00 87.81 401 VAL A O 1
ATOM 3037 N N . ARG A 1 402 ? -21.477 11.363 9.775 1.00 87.81 402 ARG A N 1
ATOM 3038 C CA . ARG A 1 402 ? -22.670 11.684 8.973 1.00 87.81 402 ARG A CA 1
ATOM 3039 C C . ARG A 1 402 ? -22.559 11.186 7.536 1.00 87.81 402 ARG A C 1
ATOM 3041 O O . ARG A 1 402 ? -23.526 10.639 7.015 1.00 87.81 402 ARG A O 1
ATOM 3048 N N . GLN A 1 403 ? -21.412 11.395 6.891 1.00 80.56 403 GLN A N 1
ATOM 3049 C CA . GLN A 1 403 ? -21.210 10.973 5.504 1.00 80.56 403 GLN A CA 1
ATOM 3050 C C . GLN A 1 403 ? -21.175 9.455 5.370 1.00 80.56 403 GLN A C 1
ATOM 3052 O O . GLN A 1 403 ? -21.790 8.921 4.448 1.00 80.56 403 GLN A O 1
ATOM 3057 N N . LEU A 1 404 ? -20.525 8.757 6.304 1.00 83.56 404 LEU A N 1
ATOM 3058 C CA . LEU A 1 404 ? -20.522 7.300 6.312 1.00 83.56 404 LEU A CA 1
ATOM 3059 C C . LEU A 1 404 ? -21.948 6.755 6.440 1.00 83.56 404 LEU A C 1
ATOM 3061 O O . LEU A 1 404 ? -22.348 5.935 5.621 1.00 83.56 404 LEU A O 1
ATOM 3065 N N . ILE A 1 405 ? -22.754 7.275 7.368 1.00 86.94 405 ILE A N 1
ATOM 3066 C CA . ILE A 1 405 ? -24.155 6.852 7.540 1.00 86.94 405 ILE A CA 1
ATOM 3067 C C . ILE A 1 405 ? -24.997 7.168 6.305 1.00 86.94 405 ILE A C 1
ATOM 3069 O O . ILE A 1 405 ? -25.763 6.319 5.866 1.00 86.94 405 ILE A O 1
ATOM 3073 N N . ALA A 1 406 ? -24.835 8.346 5.699 1.00 81.81 406 ALA A N 1
ATOM 3074 C CA . ALA A 1 406 ? -25.531 8.673 4.454 1.00 81.81 406 ALA A CA 1
ATOM 3075 C C . ALA A 1 406 ? -25.178 7.690 3.318 1.00 81.81 406 ALA A C 1
ATOM 3077 O O . ALA A 1 406 ? -26.034 7.347 2.506 1.00 81.81 406 ALA A O 1
ATOM 3078 N N . SER A 1 407 ? -23.940 7.189 3.288 1.00 76.12 407 SER A N 1
ATOM 3079 C CA . SER A 1 407 ? -23.485 6.234 2.271 1.00 76.12 407 SER A CA 1
ATOM 3080 C C . SER A 1 407 ? -23.983 4.799 2.455 1.00 76.12 407 SER A C 1
ATOM 3082 O O . SER A 1 407 ? -23.917 4.025 1.503 1.00 76.12 407 SER A O 1
ATOM 3084 N N . PHE A 1 408 ? -24.508 4.431 3.632 1.00 75.81 408 PHE A N 1
ATOM 3085 C CA . PHE A 1 408 ? -25.134 3.114 3.829 1.00 75.81 408 PHE A CA 1
ATOM 3086 C C . PHE A 1 408 ? -26.330 2.908 2.888 1.00 75.81 408 PHE A C 1
ATOM 3088 O O . PHE A 1 408 ? -26.650 1.773 2.531 1.00 75.81 408 PHE A O 1
ATOM 3095 N N . ASP A 1 409 ? -26.981 3.994 2.463 1.00 67.12 409 ASP A N 1
ATOM 3096 C CA . ASP A 1 409 ? -28.103 3.964 1.525 1.00 67.12 409 ASP A CA 1
ATOM 3097 C C . ASP A 1 409 ? -27.680 4.199 0.064 1.00 67.12 409 ASP A C 1
ATOM 3099 O O . ASP A 1 409 ? -28.330 3.679 -0.846 1.00 67.12 409 ASP A O 1
ATOM 3103 N N . GLU A 1 410 ? -26.555 4.888 -0.164 1.00 65.06 410 GLU A N 1
ATOM 3104 C CA . GLU A 1 410 ? -26.019 5.257 -1.484 1.00 65.06 410 GLU A CA 1
ATOM 3105 C C . GLU A 1 410 ? -24.533 4.843 -1.637 1.00 65.06 410 GLU A C 1
ATOM 3107 O O . GLU A 1 410 ? -23.632 5.660 -1.419 1.00 65.06 410 GLU A O 1
ATOM 3112 N N . PRO A 1 411 ? -24.245 3.589 -2.050 1.00 55.41 411 PRO A N 1
ATOM 3113 C CA . PRO A 1 411 ? -22.875 3.074 -2.201 1.00 55.41 411 PRO A CA 1
ATOM 3114 C C . PRO A 1 411 ? -22.029 3.867 -3.210 1.00 55.41 411 PRO A C 1
ATOM 3116 O O . PRO A 1 411 ? -20.817 4.012 -3.040 1.00 55.41 411 PRO A O 1
ATOM 3119 N N . ASP A 1 412 ? -22.684 4.444 -4.222 1.00 51.81 412 ASP A N 1
ATOM 3120 C CA . ASP A 1 412 ? -22.056 5.205 -5.309 1.00 51.81 412 ASP A CA 1
ATOM 3121 C C . ASP A 1 412 ? -21.369 6.500 -4.832 1.00 51.81 412 ASP A C 1
ATOM 3123 O O . ASP A 1 412 ? -20.539 7.062 -5.551 1.00 51.81 412 ASP A O 1
ATOM 3127 N N . ALA A 1 413 ? -21.658 6.972 -3.611 1.00 51.97 413 ALA A N 1
ATOM 3128 C CA . ALA A 1 413 ? -21.046 8.174 -3.041 1.00 51.97 413 ALA A CA 1
ATOM 3129 C C . ALA A 1 413 ? -19.516 8.055 -2.872 1.00 51.97 413 ALA A C 1
ATOM 3131 O O . ALA A 1 413 ? -18.813 9.068 -2.906 1.00 51.97 413 ALA A O 1
ATOM 3132 N N . PHE A 1 414 ? -18.995 6.829 -2.731 1.00 48.50 414 PHE A N 1
ATOM 3133 C CA . PHE A 1 414 ? -17.558 6.554 -2.602 1.00 48.50 414 PHE A CA 1
ATOM 3134 C C . PHE A 1 414 ? -16.859 6.280 -3.944 1.00 48.50 414 PHE A C 1
ATOM 3136 O O . PHE A 1 414 ? -15.676 6.587 -4.079 1.00 48.50 414 PHE A O 1
ATOM 3143 N N . ALA A 1 415 ? -17.583 5.783 -4.952 1.00 46.06 415 ALA A N 1
ATOM 3144 C CA . ALA A 1 415 ? -17.023 5.329 -6.231 1.00 46.06 415 ALA A CA 1
ATOM 3145 C C . ALA A 1 415 ? -16.696 6.461 -7.230 1.00 46.06 415 ALA A C 1
ATOM 3147 O O . ALA A 1 415 ? -16.011 6.242 -8.224 1.00 46.06 415 ALA A O 1
ATOM 3148 N N . ALA A 1 416 ? -17.181 7.685 -6.996 1.00 41.84 416 ALA A N 1
ATOM 3149 C CA . ALA A 1 416 ? -17.128 8.771 -7.983 1.00 41.84 416 ALA A CA 1
ATOM 3150 C C . ALA A 1 416 ? -15.804 9.566 -8.031 1.00 41.84 416 ALA A C 1
ATOM 3152 O O . ALA A 1 416 ? -15.716 10.567 -8.749 1.00 41.84 416 ALA A O 1
ATOM 3153 N N . ALA A 1 417 ? -14.785 9.189 -7.258 1.00 40.78 417 ALA A N 1
ATOM 3154 C CA . ALA A 1 417 ? -13.541 9.945 -7.192 1.00 40.78 417 ALA A CA 1
ATOM 3155 C C . ALA A 1 417 ? -12.468 9.326 -8.099 1.00 40.78 417 ALA A C 1
ATOM 3157 O O . ALA A 1 417 ? -11.956 8.253 -7.811 1.00 40.78 417 ALA A O 1
ATOM 3158 N N . ASN A 1 418 ? -12.016 10.079 -9.107 1.00 46.19 418 ASN A N 1
ATOM 3159 C CA . ASN A 1 418 ? -10.739 9.851 -9.810 1.00 46.19 418 ASN A CA 1
ATOM 3160 C C . ASN A 1 418 ? -9.506 10.027 -8.879 1.00 46.19 418 ASN A C 1
ATOM 3162 O O . ASN A 1 418 ? -8.400 10.287 -9.349 1.00 46.19 418 ASN A O 1
ATOM 3166 N N . ASP A 1 419 ? -9.710 9.987 -7.560 1.00 54.25 419 ASP A N 1
ATOM 3167 C CA . ASP A 1 419 ? -8.696 10.152 -6.529 1.00 54.25 419 ASP A CA 1
ATOM 3168 C C . ASP A 1 419 ? -8.218 8.763 -6.119 1.00 54.25 419 ASP A C 1
ATOM 3170 O O . ASP A 1 419 ? -8.856 8.064 -5.330 1.00 54.25 419 ASP A O 1
ATOM 3174 N N . TRP A 1 420 ? -7.100 8.355 -6.709 1.00 53.69 420 TRP A N 1
ATOM 3175 C CA . TRP A 1 420 ? -6.551 7.025 -6.511 1.00 53.69 420 TRP A CA 1
ATOM 3176 C C . TRP A 1 420 ? -5.867 6.835 -5.147 1.00 53.69 420 TRP A C 1
ATOM 3178 O O . TRP A 1 420 ? -5.353 5.747 -4.933 1.00 53.69 420 TRP A O 1
ATOM 3188 N N . GLY A 1 421 ? -5.855 7.832 -4.240 1.00 59.31 421 GLY A N 1
ATOM 3189 C CA . GLY A 1 421 ? -5.347 7.719 -2.857 1.00 59.31 421 GLY A CA 1
ATOM 3190 C C . GLY A 1 421 ? -6.049 6.637 -2.018 1.00 59.31 421 GLY A C 1
ATOM 3191 O O . GLY A 1 421 ? -6.556 5.650 -2.542 1.00 59.31 421 GLY A O 1
ATOM 3192 N N . CYS A 1 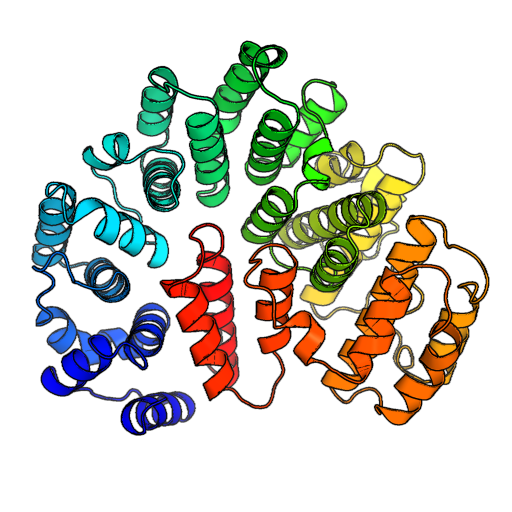422 ? -6.177 6.814 -0.700 1.00 58.47 422 CYS A N 1
ATOM 3193 C CA . CYS A 1 422 ? -6.860 5.812 0.141 1.00 58.47 422 CYS A CA 1
ATOM 3194 C C . CYS A 1 422 ? -8.288 5.474 -0.339 1.00 58.47 422 CYS A C 1
ATOM 3196 O O . CYS A 1 422 ? -8.751 4.356 -0.144 1.00 58.47 422 CYS A O 1
ATOM 3198 N N . ARG A 1 423 ? -8.975 6.406 -1.023 1.00 61.88 423 ARG A N 1
ATOM 3199 C CA . ARG A 1 423 ? -10.280 6.149 -1.658 1.00 61.88 423 ARG A CA 1
ATOM 3200 C C . ARG A 1 423 ? -10.204 5.177 -2.832 1.00 61.88 423 ARG A C 1
ATOM 3202 O O . ARG A 1 423 ? -11.055 4.303 -2.922 1.00 61.88 423 ARG A O 1
ATOM 3209 N N . GLY A 1 424 ? -9.220 5.331 -3.717 1.00 61.69 424 GLY A N 1
ATOM 3210 C CA . GLY A 1 424 ? -9.001 4.405 -4.826 1.00 61.69 424 GLY A CA 1
ATOM 3211 C C . GLY A 1 424 ? -8.631 3.016 -4.322 1.00 61.69 424 GLY A C 1
ATOM 3212 O O . GLY A 1 424 ? -9.168 2.032 -4.814 1.00 61.69 424 GLY A O 1
ATOM 3213 N N . LEU A 1 425 ? -7.802 2.943 -3.279 1.00 63.31 425 LEU A N 1
ATOM 3214 C CA . LEU A 1 425 ? -7.442 1.685 -2.625 1.00 63.31 425 LEU A CA 1
ATOM 3215 C C . LEU A 1 425 ? -8.651 1.003 -1.969 1.00 63.31 425 LEU A C 1
ATOM 3217 O O . LEU A 1 425 ? -8.894 -0.175 -2.200 1.00 63.31 425 LEU A O 1
ATOM 3221 N N . ALA A 1 426 ? -9.460 1.757 -1.220 1.00 62.88 426 ALA A N 1
ATOM 3222 C CA . ALA A 1 426 ? -10.715 1.256 -0.663 1.00 62.88 426 ALA A CA 1
ATOM 3223 C C . ALA A 1 426 ? -11.696 0.832 -1.762 1.00 62.88 426 ALA A C 1
ATOM 3225 O O . ALA A 1 426 ? -12.383 -0.167 -1.616 1.00 62.88 426 ALA A O 1
ATOM 3226 N N . HIS A 1 427 ? -11.755 1.556 -2.880 1.00 64.38 427 HIS A N 1
ATOM 3227 C CA . HIS A 1 427 ? -12.586 1.170 -4.015 1.00 64.38 427 HIS A CA 1
ATOM 3228 C C . HIS A 1 427 ? -12.116 -0.141 -4.648 1.00 64.38 427 HIS A C 1
ATOM 3230 O O . HIS A 1 427 ? -12.954 -0.992 -4.932 1.00 64.38 427 HIS A O 1
ATOM 3236 N N . LEU A 1 428 ? -10.801 -0.327 -4.821 1.00 60.75 428 LEU A N 1
ATOM 3237 C CA . LEU A 1 428 ? -10.235 -1.606 -5.250 1.00 60.75 428 LEU A CA 1
ATOM 3238 C C . LEU A 1 428 ? -10.641 -2.713 -4.271 1.00 60.75 428 LEU A C 1
ATOM 3240 O O . LEU A 1 428 ? -11.126 -3.740 -4.722 1.00 60.75 428 LEU A O 1
ATOM 3244 N N . LEU A 1 429 ? -10.554 -2.468 -2.957 1.00 59.03 429 LEU A N 1
ATOM 3245 C CA . LEU A 1 429 ? -10.958 -3.408 -1.901 1.00 59.03 429 LEU A CA 1
ATOM 3246 C C . LEU A 1 429 ? -12.467 -3.717 -1.859 1.00 59.03 429 LEU A C 1
ATOM 3248 O O . LEU A 1 429 ? -12.850 -4.859 -1.622 1.00 59.03 429 LEU A O 1
ATOM 3252 N N . GLN A 1 430 ? -13.344 -2.747 -2.127 1.00 58.62 430 GLN A N 1
ATOM 3253 C CA . GLN A 1 430 ? -14.799 -2.973 -2.188 1.00 58.62 430 GLN A CA 1
ATOM 3254 C C . GLN A 1 430 ? -15.203 -3.889 -3.340 1.00 58.62 430 GLN A C 1
ATOM 3256 O O . GLN A 1 430 ? -16.248 -4.535 -3.283 1.00 58.62 430 GLN A O 1
ATOM 3261 N N . GLN A 1 431 ? -14.392 -3.950 -4.395 1.00 53.22 431 GLN A N 1
ATOM 3262 C CA . GLN A 1 431 ? -14.668 -4.826 -5.525 1.00 53.22 431 GLN A CA 1
ATOM 3263 C C . GLN A 1 431 ? -14.402 -6.305 -5.203 1.00 53.22 431 GLN A C 1
ATOM 3265 O O . GLN A 1 431 ? -14.925 -7.153 -5.915 1.00 53.22 431 GLN A O 1
ATOM 3270 N N . PHE A 1 432 ? -13.745 -6.629 -4.079 1.00 51.91 432 PHE A N 1
ATOM 3271 C CA . PHE A 1 432 ? -13.531 -8.005 -3.599 1.00 51.91 432 PHE A CA 1
ATOM 3272 C C . PHE A 1 432 ? -14.787 -8.687 -3.030 1.00 51.91 432 PHE A C 1
ATOM 3274 O O . PHE A 1 432 ? -14.700 -9.794 -2.496 1.00 51.91 432 PHE A O 1
ATOM 3281 N N . ALA A 1 433 ? -15.965 -8.068 -3.141 1.00 50.38 433 ALA A N 1
ATOM 3282 C CA . ALA A 1 433 ? -17.210 -8.682 -2.703 1.00 50.38 433 ALA A CA 1
ATOM 3283 C C . ALA A 1 433 ? -17.553 -9.932 -3.553 1.00 50.38 433 ALA A C 1
ATOM 3285 O O . ALA A 1 433 ? -17.563 -9.862 -4.786 1.00 50.38 433 ALA A O 1
ATOM 3286 N N . PRO A 1 434 ? -17.894 -11.075 -2.931 1.00 48.34 434 PRO A N 1
ATOM 3287 C CA . PRO A 1 434 ? -18.308 -12.269 -3.661 1.00 48.34 434 PRO A CA 1
ATOM 3288 C C . PRO A 1 434 ? -19.659 -12.049 -4.365 1.00 48.34 434 PRO A C 1
ATOM 3290 O O . PRO A 1 434 ? -20.653 -11.718 -3.717 1.00 48.34 434 PRO A O 1
ATOM 3293 N N . GLY A 1 435 ? -19.727 -12.273 -5.687 1.00 55.09 435 GLY A N 1
ATOM 3294 C CA . GLY A 1 435 ? -21.009 -12.321 -6.412 1.00 55.09 435 GLY A CA 1
ATOM 3295 C C . GLY A 1 435 ? -21.042 -11.820 -7.863 1.00 55.09 435 GLY A C 1
ATOM 3296 O O . GLY A 1 435 ? -22.015 -12.128 -8.554 1.00 55.09 435 GLY A O 1
ATOM 3297 N N . ASP A 1 436 ? -20.022 -11.097 -8.346 1.00 63.16 436 ASP A N 1
ATOM 3298 C CA . ASP A 1 436 ? -19.867 -10.718 -9.769 1.00 63.16 436 ASP A CA 1
ATOM 3299 C C . ASP A 1 436 ? -18.397 -10.812 -10.219 1.00 63.16 436 ASP A C 1
ATOM 3301 O O . ASP A 1 436 ? -17.722 -9.813 -10.485 1.00 63.16 436 ASP A O 1
ATOM 3305 N N . ASP A 1 437 ? -17.896 -12.048 -10.280 1.00 70.69 437 ASP A N 1
ATOM 3306 C CA . ASP A 1 437 ? -16.487 -12.356 -10.555 1.00 70.69 437 ASP A CA 1
ATOM 3307 C C . ASP A 1 437 ? -15.996 -11.757 -11.892 1.00 70.69 437 ASP A C 1
ATOM 3309 O O . ASP A 1 437 ? -14.833 -11.380 -12.015 1.00 70.69 437 ASP A O 1
ATOM 3313 N N . GLU A 1 438 ? -16.868 -11.613 -12.902 1.00 72.62 438 GLU A N 1
ATOM 3314 C CA . GLU A 1 438 ? -16.477 -11.097 -14.225 1.00 72.62 438 GLU A CA 1
ATOM 3315 C C . GLU A 1 438 ? -16.270 -9.575 -14.221 1.00 72.62 438 GLU A C 1
ATOM 3317 O O . GLU A 1 438 ? -15.260 -9.081 -14.736 1.00 72.62 438 GLU A O 1
ATOM 3322 N N . ALA A 1 439 ? -17.219 -8.812 -13.668 1.00 73.38 439 ALA A N 1
ATOM 3323 C CA . ALA A 1 439 ? -17.088 -7.357 -13.591 1.00 73.38 439 ALA A CA 1
ATOM 3324 C C . ALA A 1 439 ? -15.905 -6.957 -12.701 1.00 73.38 439 ALA A C 1
ATOM 3326 O O . ALA A 1 439 ? -15.169 -6.024 -13.035 1.00 73.38 439 ALA A O 1
ATOM 3327 N N . HIS A 1 440 ? -15.698 -7.715 -11.624 1.00 75.19 440 HIS A N 1
ATOM 3328 C CA . HIS A 1 440 ? -14.600 -7.542 -10.688 1.00 75.19 440 HIS A CA 1
ATOM 3329 C C . HIS A 1 440 ? -13.229 -7.783 -11.336 1.00 75.19 440 HIS A C 1
ATOM 3331 O O . HIS A 1 440 ? -12.391 -6.880 -11.340 1.00 75.19 440 HIS A O 1
ATOM 3337 N N . LEU A 1 441 ? -13.013 -8.944 -11.969 1.00 79.12 441 LEU A N 1
ATOM 3338 C CA . LEU A 1 441 ? -11.746 -9.252 -12.649 1.00 79.12 441 LEU A CA 1
ATOM 3339 C C . LEU A 1 441 ? -11.396 -8.205 -13.714 1.00 79.12 441 LEU A C 1
ATOM 3341 O O . LEU A 1 441 ? -10.232 -7.839 -13.874 1.00 79.12 441 LEU A O 1
ATOM 3345 N N . ASN A 1 442 ? -12.396 -7.686 -14.428 1.00 79.62 442 ASN A N 1
ATOM 3346 C CA . ASN A 1 442 ? -12.175 -6.643 -15.422 1.00 79.62 442 ASN A CA 1
ATOM 3347 C C . ASN A 1 442 ? -11.719 -5.317 -14.796 1.00 79.62 442 ASN A C 1
ATOM 3349 O O . ASN A 1 442 ? -10.782 -4.690 -15.289 1.00 79.62 442 ASN A O 1
ATOM 3353 N N . ALA A 1 443 ? -12.357 -4.892 -13.706 1.00 77.94 443 ALA A N 1
ATOM 3354 C CA . ALA A 1 443 ? -11.987 -3.658 -13.026 1.00 77.94 443 ALA A CA 1
ATOM 3355 C C . ALA A 1 443 ? -10.567 -3.731 -12.439 1.00 77.94 443 ALA A C 1
ATOM 3357 O O . ALA A 1 443 ? -9.791 -2.791 -12.626 1.00 77.94 443 ALA A O 1
ATOM 3358 N N . LEU A 1 444 ? -10.190 -4.867 -11.844 1.00 81.56 444 LEU A N 1
ATOM 3359 C CA . LEU A 1 444 ? -8.835 -5.095 -11.338 1.00 81.56 444 LEU A CA 1
ATOM 3360 C C . LEU A 1 444 ? -7.787 -5.122 -12.455 1.00 81.56 444 LEU A C 1
ATOM 3362 O O . LEU A 1 444 ? -6.770 -4.441 -12.357 1.00 81.56 444 LEU A O 1
ATOM 3366 N N . ALA A 1 445 ? -8.046 -5.826 -13.560 1.00 85.56 445 ALA A N 1
ATOM 3367 C CA . ALA A 1 445 ? -7.133 -5.828 -14.705 1.00 85.56 445 ALA A CA 1
ATOM 3368 C C . ALA A 1 445 ? -6.987 -4.431 -15.330 1.00 85.56 445 ALA A C 1
ATOM 3370 O O . ALA A 1 445 ? -5.898 -4.034 -15.749 1.00 85.56 445 ALA A O 1
ATOM 3371 N N . HIS A 1 446 ? -8.074 -3.658 -15.384 1.00 82.94 446 HIS A N 1
ATOM 3372 C CA . HIS A 1 446 ? -8.020 -2.277 -15.844 1.00 82.94 446 HIS A CA 1
ATOM 3373 C C . HIS A 1 446 ? -7.182 -1.410 -14.900 1.00 82.94 446 HIS A C 1
ATOM 3375 O O . HIS A 1 446 ? -6.330 -0.657 -15.370 1.00 82.94 446 HIS A O 1
ATOM 3381 N N . ALA A 1 447 ? -7.370 -1.544 -13.586 1.00 80.31 447 ALA A N 1
ATOM 3382 C CA . ALA A 1 447 ? -6.574 -0.840 -12.587 1.00 80.31 447 ALA A CA 1
ATOM 3383 C C . ALA A 1 447 ? -5.087 -1.218 -12.659 1.00 80.31 447 ALA A C 1
ATOM 3385 O O . ALA A 1 447 ? -4.247 -0.327 -12.589 1.00 80.31 447 ALA A O 1
ATOM 3386 N N . TRP A 1 448 ? -4.761 -2.492 -12.889 1.00 86.75 448 TRP A N 1
ATOM 3387 C CA . TRP A 1 448 ? -3.383 -2.951 -13.071 1.00 86.75 448 TRP A CA 1
ATOM 3388 C C . TRP A 1 448 ? -2.718 -2.261 -14.270 1.00 86.75 448 TRP A C 1
ATOM 3390 O O . TRP A 1 448 ? -1.676 -1.636 -14.112 1.00 86.75 448 TRP A O 1
ATOM 3400 N N . PHE A 1 449 ? -3.324 -2.290 -15.462 1.00 85.00 449 PHE A N 1
ATOM 3401 C CA . PHE A 1 449 ? -2.655 -1.775 -16.669 1.00 85.00 449 PHE A CA 1
ATOM 3402 C C . PHE A 1 449 ? -2.805 -0.276 -16.932 1.00 85.00 449 PHE A C 1
ATOM 3404 O O . PHE A 1 449 ? -2.046 0.284 -17.725 1.00 85.00 449 PHE A O 1
ATOM 3411 N N . THR A 1 450 ? -3.810 0.372 -16.345 1.00 79.00 450 THR A N 1
ATOM 3412 C CA . THR A 1 450 ? -4.124 1.785 -16.629 1.00 79.00 450 THR A CA 1
ATOM 3413 C C . THR A 1 450 ? -4.084 2.680 -15.399 1.00 79.00 450 THR A C 1
ATOM 3415 O O . THR A 1 450 ? -4.114 3.904 -15.543 1.00 79.00 450 THR A O 1
ATOM 3418 N N . GLY A 1 451 ? -4.001 2.088 -14.206 1.00 74.50 451 GLY A N 1
ATOM 3419 C CA . GLY A 1 451 ? -3.851 2.818 -12.960 1.00 74.50 451 GLY A CA 1
ATOM 3420 C C . GLY A 1 451 ? -2.449 3.416 -12.782 1.00 74.50 451 GLY A C 1
ATOM 3421 O O . GLY A 1 451 ? -1.541 3.166 -13.582 1.00 74.50 451 GLY A O 1
ATOM 3422 N N . PRO A 1 452 ? -2.265 4.230 -11.728 1.00 76.75 452 PRO A N 1
ATOM 3423 C CA . PRO A 1 452 ? -0.955 4.750 -11.346 1.00 76.75 452 PRO A CA 1
ATOM 3424 C C . PRO A 1 452 ? 0.034 3.619 -11.035 1.00 76.75 452 PRO A C 1
ATOM 3426 O O . PRO A 1 452 ? -0.323 2.653 -10.359 1.00 76.75 452 PRO A O 1
ATOM 3429 N N . ILE A 1 453 ? 1.288 3.779 -11.464 1.00 76.44 453 ILE A N 1
ATOM 3430 C CA . ILE A 1 453 ? 2.333 2.741 -11.380 1.00 76.44 453 ILE A CA 1
ATOM 3431 C C . ILE A 1 453 ? 2.569 2.257 -9.952 1.00 76.44 453 ILE A C 1
ATOM 3433 O O . ILE A 1 453 ? 2.586 1.053 -9.724 1.00 76.44 453 ILE A O 1
ATOM 3437 N N . ALA A 1 454 ? 2.620 3.171 -8.980 1.00 70.25 454 ALA A N 1
ATOM 3438 C CA . ALA A 1 454 ? 2.819 2.835 -7.568 1.00 70.25 454 ALA A CA 1
ATOM 3439 C C . ALA A 1 454 ? 1.797 1.828 -6.997 1.00 70.25 454 ALA A C 1
ATOM 3441 O O . ALA A 1 454 ? 2.024 1.251 -5.944 1.00 70.25 454 ALA A O 1
ATOM 3442 N N . ARG A 1 455 ? 0.658 1.620 -7.675 1.00 73.81 455 ARG A N 1
ATOM 3443 C CA . ARG A 1 455 ? -0.444 0.759 -7.215 1.00 73.81 455 ARG A CA 1
ATOM 3444 C C . ARG A 1 455 ? -0.726 -0.418 -8.137 1.00 73.81 455 ARG A C 1
ATOM 3446 O O . ARG A 1 455 ? -1.646 -1.193 -7.875 1.00 73.81 455 ARG A O 1
ATOM 3453 N N . ALA A 1 456 ? 0.035 -0.546 -9.218 1.00 77.88 456 ALA A N 1
ATOM 3454 C CA . ALA A 1 456 ? -0.143 -1.623 -10.176 1.00 77.88 456 ALA A CA 1
ATOM 3455 C C . ALA A 1 456 ? 0.055 -2.998 -9.526 1.00 77.88 456 ALA A C 1
ATOM 3457 O O . ALA A 1 456 ? -0.709 -3.913 -9.819 1.00 77.88 456 ALA A O 1
ATOM 3458 N N . THR A 1 457 ? 1.010 -3.110 -8.599 1.00 78.75 457 THR A N 1
ATOM 3459 C CA . THR A 1 457 ? 1.307 -4.329 -7.834 1.00 78.75 457 THR A CA 1
ATOM 3460 C C . THR A 1 457 ? 0.100 -4.799 -7.026 1.00 78.75 457 THR A C 1
ATOM 3462 O O . THR A 1 457 ? -0.336 -5.930 -7.187 1.00 78.75 457 THR A O 1
ATOM 3465 N N . ILE A 1 458 ? -0.546 -3.907 -6.266 1.00 76.81 458 ILE A N 1
ATOM 3466 C CA . ILE A 1 458 ? -1.769 -4.252 -5.526 1.00 76.81 458 ILE A CA 1
ATOM 3467 C C . ILE A 1 458 ? -2.871 -4.726 -6.473 1.00 76.81 458 ILE A C 1
ATOM 3469 O O . ILE A 1 458 ? -3.514 -5.737 -6.216 1.00 76.81 458 ILE A O 1
ATOM 3473 N N . ALA A 1 459 ? -3.124 -3.994 -7.561 1.00 80.81 459 ALA A N 1
ATOM 3474 C CA . ALA A 1 459 ? -4.181 -4.355 -8.504 1.00 80.81 459 ALA A CA 1
ATOM 3475 C C . ALA A 1 459 ? -3.900 -5.701 -9.197 1.00 80.81 459 ALA A C 1
ATOM 3477 O O . ALA A 1 459 ? -4.830 -6.468 -9.453 1.00 80.81 459 ALA A O 1
ATOM 3478 N N . ARG A 1 460 ? -2.625 -6.005 -9.461 1.00 85.19 460 ARG A N 1
ATOM 3479 C CA . ARG A 1 460 ? -2.162 -7.309 -9.938 1.00 85.19 460 ARG A CA 1
ATOM 3480 C C . ARG A 1 460 ? -2.441 -8.404 -8.917 1.00 85.19 460 ARG A C 1
ATOM 3482 O O . ARG A 1 460 ? -3.085 -9.390 -9.260 1.00 85.19 460 ARG A O 1
ATOM 3489 N N . ASP A 1 461 ? -1.985 -8.240 -7.684 1.00 80.75 461 ASP A N 1
ATOM 3490 C CA . ASP A 1 461 ? -2.071 -9.282 -6.657 1.00 80.75 461 ASP A CA 1
ATOM 3491 C C . ASP A 1 461 ? -3.537 -9.530 -6.256 1.00 80.75 461 ASP A C 1
ATOM 3493 O O . ASP A 1 461 ? -3.979 -10.673 -6.105 1.00 80.75 461 ASP A O 1
ATOM 3497 N N . ALA A 1 462 ? -4.338 -8.461 -6.229 1.00 79.50 462 ALA A N 1
ATOM 3498 C CA . ALA A 1 462 ? -5.793 -8.502 -6.139 1.00 79.50 462 ALA A CA 1
ATOM 3499 C C . ALA A 1 462 ? -6.416 -9.333 -7.265 1.00 79.50 462 ALA A C 1
ATOM 3501 O O . ALA A 1 462 ? -7.259 -10.199 -7.019 1.00 79.50 462 ALA A O 1
ATOM 3502 N N . PHE A 1 463 ? -6.002 -9.074 -8.510 1.00 84.38 463 PHE A N 1
ATOM 3503 C CA . PHE A 1 463 ? -6.508 -9.779 -9.684 1.00 84.38 463 PHE A CA 1
ATOM 3504 C C . PHE A 1 463 ? -6.174 -11.267 -9.616 1.00 84.38 463 PHE A C 1
ATOM 3506 O O . PHE A 1 463 ? -7.051 -12.100 -9.846 1.00 84.38 463 PHE A O 1
ATOM 3513 N N . ILE A 1 464 ? -4.928 -11.600 -9.272 1.00 84.25 464 ILE A N 1
ATOM 3514 C CA . ILE A 1 464 ? -4.450 -12.977 -9.113 1.00 84.25 464 ILE A CA 1
ATOM 3515 C C . ILE A 1 464 ? -5.272 -13.696 -8.040 1.00 84.25 464 ILE A C 1
ATOM 3517 O O . ILE A 1 464 ? -5.819 -14.769 -8.298 1.00 84.25 464 ILE A O 1
ATOM 3521 N N . SER A 1 465 ? -5.435 -13.074 -6.872 1.00 78.75 465 SER A N 1
ATOM 3522 C CA . SER A 1 465 ? -6.206 -13.630 -5.756 1.00 78.75 465 SER A CA 1
ATOM 3523 C C . SER A 1 465 ? -7.668 -13.877 -6.136 1.00 78.75 465 SER A C 1
ATOM 3525 O O . SER A 1 465 ? -8.199 -14.967 -5.915 1.00 78.75 465 SER A O 1
ATOM 3527 N N . ALA A 1 466 ? -8.320 -12.900 -6.773 1.00 78.50 466 ALA A N 1
ATOM 3528 C CA . ALA A 1 466 ? -9.696 -13.033 -7.250 1.00 78.50 466 ALA A CA 1
ATOM 3529 C C . ALA A 1 466 ? -9.833 -14.150 -8.298 1.00 78.50 466 ALA A C 1
ATOM 3531 O O . ALA A 1 466 ? -10.771 -14.949 -8.245 1.00 78.50 466 ALA A O 1
ATOM 3532 N N . LEU A 1 467 ? -8.875 -14.246 -9.223 1.00 80.19 467 LEU A N 1
ATOM 3533 C CA . LEU A 1 467 ? -8.845 -15.276 -10.256 1.00 80.19 467 LEU A CA 1
ATOM 3534 C C . LEU A 1 467 ? -8.704 -16.677 -9.652 1.00 80.19 467 LEU A C 1
ATOM 3536 O O . LEU A 1 467 ? -9.423 -17.598 -10.048 1.00 80.19 467 LEU A O 1
ATOM 3540 N N . PHE A 1 468 ? -7.789 -16.857 -8.705 1.00 78.19 468 PHE A N 1
ATOM 3541 C CA . PHE A 1 468 ? -7.542 -18.150 -8.064 1.00 78.19 468 PHE A CA 1
ATOM 3542 C C . PHE A 1 468 ? -8.708 -18.590 -7.185 1.00 78.19 468 PHE A C 1
ATOM 3544 O O . PHE A 1 468 ? -9.151 -19.735 -7.298 1.00 78.19 468 PHE A O 1
ATOM 3551 N N . ASN A 1 469 ? -9.305 -17.666 -6.431 1.00 76.50 469 ASN A N 1
ATOM 3552 C CA . ASN A 1 469 ? -10.527 -17.932 -5.673 1.00 76.50 469 ASN A CA 1
ATOM 3553 C C . ASN A 1 469 ? -11.678 -18.382 -6.581 1.00 76.50 469 ASN A C 1
ATOM 3555 O O . ASN A 1 469 ? -12.345 -19.374 -6.285 1.00 76.50 469 ASN A O 1
ATOM 3559 N N . ALA A 1 470 ? -11.881 -17.706 -7.715 1.00 75.12 470 ALA A N 1
ATOM 3560 C CA . ALA A 1 470 ? -12.939 -18.064 -8.655 1.00 75.12 470 ALA A CA 1
ATOM 3561 C C . ALA A 1 470 ? -12.679 -19.420 -9.343 1.00 75.12 470 ALA A C 1
ATOM 3563 O O . ALA A 1 470 ? -13.602 -20.205 -9.561 1.00 75.12 470 ALA A O 1
ATOM 3564 N N . THR A 1 471 ? -11.420 -19.724 -9.675 1.00 71.31 471 THR A N 1
ATOM 3565 C CA . THR A 1 471 ? -11.034 -20.970 -10.367 1.00 71.31 471 THR A CA 1
ATOM 3566 C C . THR A 1 471 ? -10.860 -22.171 -9.435 1.00 71.31 471 THR A C 1
ATOM 3568 O O . THR A 1 471 ? -10.745 -23.300 -9.915 1.00 71.31 471 THR A O 1
ATOM 3571 N N . GLY A 1 472 ? -10.855 -21.965 -8.114 1.00 69.00 472 GLY A N 1
ATOM 3572 C CA . GLY A 1 472 ? -10.578 -23.017 -7.133 1.00 69.00 472 GLY A CA 1
ATOM 3573 C C . GLY A 1 472 ? -9.158 -23.585 -7.241 1.00 69.00 472 GLY A C 1
ATOM 3574 O O . GLY A 1 472 ? -8.910 -24.712 -6.807 1.00 69.00 472 GLY A O 1
ATOM 3575 N N . ILE A 1 473 ? -8.243 -22.835 -7.860 1.00 64.56 473 ILE A N 1
ATOM 3576 C CA . ILE A 1 473 ? -6.824 -23.169 -7.971 1.00 64.56 473 ILE A CA 1
ATOM 3577 C C . ILE A 1 473 ? -6.147 -22.640 -6.705 1.00 64.56 473 ILE A C 1
ATOM 3579 O O . ILE A 1 473 ? -6.269 -21.461 -6.391 1.00 64.56 473 ILE A O 1
ATOM 3583 N N . ALA A 1 474 ? -5.449 -23.502 -5.964 1.00 57.28 474 ALA A N 1
ATOM 3584 C CA . ALA A 1 474 ? -4.601 -23.039 -4.869 1.00 57.28 474 ALA A CA 1
ATOM 3585 C C . ALA A 1 474 ? -3.481 -22.155 -5.440 1.00 57.28 474 ALA A C 1
ATOM 3587 O O . ALA A 1 474 ? -2.885 -22.520 -6.457 1.00 57.28 474 ALA A O 1
ATOM 3588 N N . HIS A 1 475 ? -3.215 -21.008 -4.807 1.00 51.69 475 HIS A N 1
ATOM 3589 C CA . HIS A 1 475 ? -2.111 -20.129 -5.198 1.00 51.69 475 HIS A CA 1
ATOM 3590 C C . HIS A 1 475 ? -0.811 -20.959 -5.268 1.00 51.69 475 HIS A C 1
ATOM 3592 O O . HIS A 1 475 ? -0.585 -21.762 -4.361 1.00 51.69 475 HIS A O 1
ATOM 3598 N N . PRO A 1 476 ? 0.035 -20.821 -6.309 1.00 44.62 476 PRO A N 1
ATOM 3599 C CA . PRO A 1 476 ? 1.292 -21.569 -6.413 1.00 44.62 476 PRO A CA 1
ATOM 3600 C C . PRO A 1 476 ? 2.186 -21.420 -5.174 1.00 44.62 476 PRO A C 1
ATOM 3602 O O . PRO A 1 476 ? 2.870 -22.367 -4.801 1.00 44.62 476 PRO A O 1
ATOM 3605 N N . ASP A 1 477 ? 2.103 -20.261 -4.517 1.00 41.69 477 ASP A N 1
ATOM 3606 C CA . ASP A 1 477 ? 2.855 -19.931 -3.300 1.00 41.69 477 ASP A CA 1
ATOM 3607 C C . ASP A 1 477 ? 2.137 -20.303 -1.986 1.00 41.69 477 ASP A C 1
ATOM 3609 O O . ASP A 1 477 ? 2.670 -20.062 -0.914 1.00 41.69 477 ASP A O 1
ATOM 3613 N N . ALA A 1 478 ? 0.963 -20.950 -2.028 1.00 33.94 478 ALA A N 1
ATOM 3614 C CA . ALA A 1 478 ? 0.272 -21.438 -0.822 1.00 33.94 478 ALA A CA 1
ATOM 3615 C C . ALA A 1 478 ? 0.899 -22.720 -0.216 1.00 33.94 478 ALA A C 1
ATOM 3617 O O . ALA A 1 478 ? 0.315 -23.328 0.682 1.00 33.94 478 ALA A O 1
ATOM 3618 N N . GLU A 1 479 ? 2.057 -23.162 -0.722 1.00 25.88 479 GLU A N 1
ATOM 3619 C CA . GLU A 1 479 ? 2.848 -24.283 -0.182 1.00 25.88 479 GLU A CA 1
ATOM 3620 C C . GLU A 1 479 ? 4.235 -23.864 0.358 1.00 25.88 479 GLU A C 1
ATOM 3622 O O . GLU A 1 479 ? 5.084 -24.741 0.550 1.00 25.88 479 GLU A O 1
ATOM 3627 N N . ILE A 1 480 ? 4.487 -22.574 0.623 1.00 27.16 480 ILE A N 1
ATOM 3628 C CA . ILE A 1 480 ? 5.720 -22.130 1.307 1.00 27.16 480 ILE A CA 1
ATOM 3629 C C . ILE A 1 480 ? 5.426 -21.780 2.760 1.00 27.16 480 ILE A C 1
ATOM 3631 O O . ILE A 1 480 ? 4.490 -20.990 2.991 1.00 27.16 480 ILE A O 1
#

Organism: NCBI:txid2600176

Nearest PDB structures (foldseek):
  5iwb-assembly1_B  TM=5.293E-01  e=3.057E+00  unidentified
  4m57-assembly1_A  TM=2.372E-01  e=2.815E-01  Zea mays
  8hmd-assembly1_C  TM=1.849E-01  e=9.418E-02  Tetrahymena thermophila
  4ozs-assembly1_A  TM=3.412E-01  e=1.106E+00  synthetic construct

Foldseek 3Di:
DDPVLVVQLVCLLVVHADADDLVRLVVQLPDPQRNLLVLLCLLLPVVNVVSCVVSLVVDDPPDLPRALSNLLSLLSNPDPVSLVVLQVQCVDPSRVLSNLLSCLLSVHQDDDPSLLVQQDLDLSNLSSLLSCLQHPVPVSLVSVVVDDDLSSLLSNLLSNLLNLNLVCLVVSLVVCQVCVVVDDPVSLLSNLLSSCSNDVLVSLVCLVVVSHDLCVLLPLVSLQLSCLRQHWDLLLQLLLLCVVQVVSLLSSLSSLLGSLQSLLLSVCVVPDLVLLQDQLVVNCVVCVSSLSNLVSSDPDPCRSSQSSLSNSLNNCVVVVHFRCAGPLQQLSGRDPCSLPLVSLLVSCVVADQEDDDDSSSVSNLLSSLSVNLVCCLQVVDPLVSNLVSLVSNCNRPDPSSVVSNVCSVPVCVLVPDPPCGSSVVVVLVVLPRPDCLPVNLSVLSCCLSPNRSSCNSVSSVSNSVSSCVSSVNDRPPPVD

Secondary structure (DSSP, 8-state):
--HHHHHHHHHHHTT------HHHHHHHHT-TTTHHHHHHHHHH-HHHHHHHHHHHTT----STT--HHHHHHHHTT--HHHHHHHHHHHTSTTTHHHHHHHHHHHT-----THHHHT-SSSHHHHHHHHHHHHH-HHHHHHHHHT---HHHHHHHHHHHHHTT-GGGHHHHHHHHHHTTTTS-HHHHHHHHHHHHHH-HHHHHHHHHTTSS-GGGGG-HHHHHHHHHHH---TTHHHHHHHHHTT-HHHHHHHHHHHHHHHHHHHHGGGS-HHHHTS-HHHHHHH-TTTTHHHHHH--STTHHHHHHHHHHHHHHHHTTPPP---TT-TT-S--TTTTSHHHHHHHHTTS-SSSPPPHHHHHHHHHHHHHHHHHHHTTSS-HHHHHHHHGGGTT-SSHHHHHHHHHTT-THHHHT---TTHHHHHHHHHTT-TT-HHHHHHHHHHHHHHS-GGGHHHHHHHHHHHHHHHHTPPPTTTT-

Sequence (480 aa):
MSGALSTIVSTLLQGETPKLSSEELTTLLESPQDGPVLAALLLAHTPLRDACGKALLALKANSPDTPAWIWALIASNEHGPQEDAVDAALTDEAQAPTVTRALFLAGVDWYHEALVELIDESDTGLAAASLLAAVDPEELLEALEELASPEELITVARASALAHAPELFDAITEWRQELHDELSLEQRAAIDGALASLAPHRFARQLMLGELERTWLGDDRAVADFLSCYGLTSWVHTLAVMRTVRDRDGFDMAAALATSAALLAWESEELEDEELLLDASTLIDRYPAELAFQLALGEDDNLPELLVEVGQHEALLDRGLASPGISGLPLSVAVDDRLSPEHIARGLERFATDRAASIEERVALVHTLVEIRHAVELGDLDRQSAGELIAPFASHPDDAVRQLIASFDEPDAFAAANDWGCRGLAHLLQQFAPGDDEAHLNALAHAWFTGPIARATIARDAFISALFNATGIAHPDAEI

Solvent-accessible surface area (backbone atoms only — not comparable to full-atom values): 25457 Å² total; per-residue (Å²): 124,54,76,68,58,51,49,48,53,55,35,38,50,72,73,42,77,66,80,57,52,47,69,58,47,52,56,41,56,72,29,88,78,43,10,43,37,52,40,48,49,38,72,69,33,60,72,46,32,62,57,28,42,77,33,57,74,64,61,81,83,85,52,73,85,52,55,37,59,60,46,18,53,52,66,74,63,80,44,72,80,50,52,59,48,50,54,56,34,46,72,31,84,78,30,20,58,46,46,40,40,7,30,50,70,54,70,48,84,54,85,60,81,60,36,66,80,45,54,34,78,46,63,46,9,28,28,22,34,19,30,30,24,60,67,39,48,66,61,48,53,56,51,59,78,68,60,89,48,74,54,40,52,38,27,46,38,42,10,22,21,77,35,63,30,57,83,52,51,62,59,53,50,50,54,53,59,75,39,49,91,77,47,50,74,67,56,48,20,48,35,41,20,15,42,38,42,32,38,41,56,62,37,18,53,35,35,68,71,66,77,48,64,77,66,13,40,66,34,52,61,32,47,44,46,31,34,55,68,37,40,82,50,90,41,40,52,41,32,22,45,23,56,69,63,65,38,58,69,39,21,27,54,39,35,51,40,33,50,29,16,14,46,42,30,61,59,35,82,83,54,55,75,77,58,60,70,47,56,41,66,61,45,45,75,72,38,53,72,83,42,26,39,34,51,45,72,28,89,48,100,59,43,28,43,51,24,41,32,41,7,40,35,48,33,28,48,76,72,74,43,76,27,91,38,35,92,84,37,71,65,53,34,62,49,100,57,37,72,36,69,69,45,43,48,61,39,51,68,74,56,71,46,84,49,74,64,54,60,65,56,42,45,37,50,45,40,50,53,48,52,54,49,49,32,36,76,75,63,74,29,58,66,66,61,52,49,66,68,51,51,71,38,58,73,27,71,44,62,49,52,27,52,55,55,58,32,76,82,39,69,62,75,67,69,75,56,98,47,68,39,36,43,32,50,29,50,60,56,64,49,70,58,90,87,52,69,68,66,34,45,44,51,26,20,42,38,26,76,70,42,61,62,85,48,16,63,51,26,42,54,51,31,45,50,53,50,28,65,68,36,71,48,77,59,89,70,76,81,115

Mean predicted aligned error: 7.36 Å

Radius of gyration: 23.46 Å; Cα contacts (8 Å, |Δi|>4): 694; chains: 1; bounding box: 58×50×62 Å